Protein AF-0000000087119574 (afdb_homodimer)

Radius of gyration: 36.26 Å; Cα contacts (8 Å, |Δi|>4): 1165; chains: 2; bounding box: 107×140×138 Å

Secondary structure (DSSP, 8-state):
-----------------------------------------------HHHHHHHHHHHHHHHHHHHHHHHHHHHHHHHHHHHHHHHHS-HHHHHHHHHHHHHHHHHHHHHHHHHHHHHHHHHHT----TT----EE-S-HHHHHHHHHHHHHHHHHHHHHHHHHHTTTS-TTS-EEEEEEEE-TTS-EEEEEEEEEEETT---HHHHHHHHHHHHHTHHHHHHHHH--EEEEEEEEE-STTEEEEEEEEE-TTS-EEEEEEEEEEEEEEEETTTSTTEEEEEEEEEE-SEESSS---TTT-EEEEEEEEEEEEEEEEEEE-TTS-EEEEEEEEEEEEEEEEEE-TT----HHHHHHHHHHTTHHHHHHHHHHHHHHH-/-----------------------------------------------HHHHHHHHHHHHHHHHHHHHHHHHHHHHHHHHHHHHHHHHS-HHHHHHHHHHHHHHHHHHHHHHHHHHHHHHHHHHT----TT----EE-S-HHHHHHHHHHHHHHHHHHHHHHHHHHTTTS-TTS-EEEEEEEE-TTS-EEEEEEEEEEETT---HHHHHHHHHHHHHTHHHHHHHHH--EEEEEEEEE-STTEEEEEEEEE-TTS-EEEEEEEEEEEEEEEETTTSTTEEEEEEEEEE-SEESSS---TTT-EEEEEEEEEEEEEEEEEEE-TTS-EEEEEEEEEEEEEEEEEE-TT----HHHHHHHHHHTTHHHHHHHHHHHHHHH-

Solvent-accessible surface area (backbone atoms only — not comparable to full-atom values): 41378 Å² total; per-residue (Å²): 138,88,90,86,86,94,83,94,83,92,97,89,88,96,77,98,76,93,94,82,95,83,93,80,89,80,85,93,87,85,79,76,81,70,80,72,67,77,72,68,74,70,75,70,72,71,54,70,65,58,53,53,51,50,50,48,51,48,50,49,47,47,47,48,47,49,49,47,45,46,48,45,48,48,44,47,46,47,48,48,45,53,51,36,56,70,71,38,55,76,62,50,38,49,48,44,47,46,47,50,48,46,50,49,44,51,51,46,45,48,50,35,34,51,49,12,45,50,50,31,50,56,44,66,55,84,73,59,85,48,65,63,91,35,73,32,59,71,48,66,69,60,32,32,49,50,54,55,67,42,43,65,59,42,52,52,39,38,50,52,48,51,54,35,45,41,65,55,46,62,70,76,44,50,34,35,38,40,34,36,30,50,33,92,89,63,27,36,31,22,41,38,38,36,32,43,47,37,84,89,35,74,52,40,63,55,53,46,50,30,46,52,50,42,69,75,40,41,39,58,53,50,23,70,73,72,64,32,53,38,44,71,81,44,78,46,69,55,51,92,44,31,36,36,42,29,37,40,34,43,40,90,88,70,50,35,37,33,31,47,34,39,37,42,47,49,75,35,75,65,24,69,85,83,20,78,57,29,33,29,35,41,38,36,35,28,34,57,73,40,38,68,69,66,60,85,53,57,80,73,34,30,40,46,40,44,38,35,36,35,38,33,25,62,41,83,38,79,39,69,43,98,84,67,44,78,38,83,40,60,29,22,23,41,35,39,41,37,41,36,38,40,40,41,90,71,48,85,63,56,71,69,56,45,49,52,51,50,72,46,52,58,49,68,58,53,51,50,56,52,49,33,49,54,56,59,76,98,136,86,85,92,77,88,90,82,92,78,90,92,80,90,77,90,87,78,90,69,88,73,86,80,87,78,82,78,72,81,74,76,84,71,79,73,67,78,72,70,75,72,75,69,72,71,55,71,65,59,53,53,51,50,50,48,50,48,50,49,48,47,48,47,48,50,48,46,46,46,49,45,48,48,44,46,47,46,47,46,45,51,51,40,54,69,71,36,54,74,64,51,39,51,47,44,49,48,46,52,49,47,50,50,44,50,51,47,46,48,51,34,34,50,49,12,47,51,49,32,50,58,45,64,56,84,72,58,84,46,64,62,90,35,75,33,60,71,49,67,69,58,33,33,49,50,55,56,68,43,44,65,59,42,52,52,40,39,50,53,48,51,52,35,45,40,65,54,46,61,70,77,44,49,35,37,38,40,35,36,29,50,34,92,88,64,28,35,30,22,41,38,39,37,32,44,49,38,82,90,34,71,52,40,64,54,52,45,50,30,46,50,51,44,70,76,41,40,39,58,52,48,22,71,72,71,64,31,52,37,44,72,81,45,76,48,70,56,52,90,44,32,36,36,42,29,36,39,33,43,38,90,86,68,49,34,37,34,31,48,34,38,38,42,47,49,76,34,76,64,24,69,85,83,18,77,57,29,35,29,34,41,38,35,36,31,33,57,72,41,37,66,69,66,61,84,52,54,79,71,34,30,41,45,38,44,37,36,35,35,38,33,25,63,40,82,38,79,39,69,42,98,83,68,44,78,38,83,39,60,28,21,24,41,37,37,41,36,42,36,38,40,39,42,91,70,48,85,64,56,70,67,56,46,50,52,51,51,72,46,53,59,49,69,59,52,50,49,54,52,48,33,48,54,55,59,75,97

Foldseek 3Di:
DDDDDDDDDDDDDDDDDDDDDDDDDDDDDDDPPDPPPPPPPPPPPPPPVVVVVVVVVVVVVVVVVVVVVVVVVVVVCVVCLVVCVVPPPPVVNVVVCVVVVVVVVVVVVVVVVVVVVVLVVVQADPDDQLADAAAAEQDPLVRLVRQVVCQVSSQVRLLVSLCVVCVPPDLQDWDKDKDWYAYPLGWTKMKIKIKDWDPPDFDLVLLVVLLVVCVVCVQVLCCVPVVWRKDWPDWDDSDDQKIWTWMWTQDPVGAIEIFTKIKGWDWDQADVPRQVGGIKIKIWMWGHPADHNDGDDLAHHKYKTKTKMKMKYKDWDWDQDPVRDTDIDIIIMIIMIMMIITGNNPPDDDPVRSVVCNVCNCVSVVSSVVSSSVSSVD/DDDDDDDDDDDDDDDDDDPPPDDDDDDPPDDDPPPPPPPPPPPPPPPPVVVVVVVVVVVVVVVVVVVVVVVVVVVCCVVCLVVCVVPPPPVVNVVVVVVVVVVVVVVVVVVVVVVVVVLVVVQADPDDQLADAAAADQDPLVRLVRQVVCQVSSQVRLLVSLCVVCVPPDLQDWDKDKDWYAYPLRWTKMKIKIKDWDPPDFDLVLLVVLLVVCVVCVQVLCCVPVVWRKDWPDWDDSDDQKIWTWMWTQDPVGAIEIFTKIKGWDWDQADVPRQVGGIKIKIWMWGHPADHNDGDDLAHHKYKTKTKMKMKYKDWDWDQDPVRDTDIDIIIMIIMIMMIITGNNPDDDDPVRSVVCNVCNCVSVVSSVVSSSVSSVD

Sequence (756 aa):
MSDSDLPVASPSQVEAHDVVMVDCETPKTHSESADKAPTQARRVKKTTYRVRKEEKELLLQELDVLQAQLKQLKRQAAGSAAKSQQERPSVQRELSKEFLAGASKLQQLSLVNIQSALSSYVSVQQHVPFEMWIYLGTDVEERRQTLAGLKERKLRAAQLYVVERTRFLDPASPFAEHSRFVAQNGDFCALRFDITPYEGISSVKKVCDALYHYFSHMEIWVTDILGDVTIREDDDSAGKGISQNRLVSSLMNGVELEMNNVMYTEFREHDDEFGDGGAYGLFTTDFVDKDELVPYNPHERLRYDVTAVLTVKAQRCKRLNTAGVLVEEQVVVLTRSCLIKLRHEDIALPIETAHELRESVGKWGDVMLQTVRQIVYRMSDSDLPVASPSQVEAHDVVMVDCETPKTHSESADKAPTQARRVKKTTYRVRKEEKELLLQELDVLQAQLKQLKRQAAGSAAKSQQERPSVQRELSKEFLAGASKLQQLSLVNIQSALSSYVSVQQHVPFEMWIYLGTDVEERRQTLAGLKERKLRAAQLYVVERTRFLDPASPFAEHSRFVAQNGDFCALRFDITPYEGISSVKKVCDALYHYFSHMEIWVTDILGDVTIREDDDSAGKGISQNRLVSSLMNGVELEMNNVMYTEFREHDDEFGDGGAYGLFTTDFVDKDELVPYNPHERLRYDVTAVLTVKAQRCKRLNTAGVLVEEQVVVLTRSCLIKLRHEDIALPIETAHELRESVGKWGDVMLQTVRQIVYR

Nearest PDB structures (foldseek):
  2z9z-assembly1_A  TM=6.325E-01  e=2.009E-07  Homo sapiens
  2z9y-assembly1_A  TM=5.950E-01  e=7.369E-07  Homo sapiens
  5jjd-assembly1_B  TM=6.254E-01  e=3.794E-06  Homo sapiens
  2e3q-assembly1_A  TM=5.887E-01  e=6.220E-07  Homo sapiens
  5zyg-assembly1_A  TM=5.822E-01  e=2.156E-06  Homo sapiens

Structure (mmCIF, N/CA/C/O backbone):
data_AF-0000000087119574-model_v1
#
loop_
_entity.id
_entity.type
_entity.pdbx_description
1 polymer 'Uncharacterized protein'
#
loop_
_atom_site.group_PDB
_atom_site.id
_atom_site.type_symbol
_atom_site.label_atom_id
_atom_site.label_alt_id
_atom_site.label_comp_id
_atom_site.label_asym_id
_atom_site.label_entity_id
_atom_site.label_seq_id
_atom_site.pdbx_PDB_ins_code
_atom_site.Cartn_x
_atom_site.Cartn_y
_atom_site.Cartn_z
_atom_site.occupancy
_atom_site.B_iso_or_equiv
_atom_site.auth_seq_id
_atom_site.auth_comp_id
_atom_site.auth_asym_id
_atom_site.auth_atom_id
_atom_site.pdbx_PDB_model_num
ATOM 1 N N . MET A 1 1 ? 61.594 -65.438 -11.625 1 18.05 1 MET A N 1
ATOM 2 C CA . MET A 1 1 ? 61.844 -66.188 -12.828 1 18.05 1 MET A CA 1
ATOM 3 C C . MET A 1 1 ? 61.156 -65.625 -14.039 1 18.05 1 MET A C 1
ATOM 5 O O . MET A 1 1 ? 61.719 -64.75 -14.75 1 18.05 1 MET A O 1
ATOM 9 N N . SER A 1 2 ? 60.156 -66.25 -14.773 1 17.58 2 SER A N 1
ATOM 10 C CA . SER A 1 2 ? 60.312 -66.75 -16.141 1 17.58 2 SER A CA 1
ATOM 11 C C . SER A 1 2 ? 59.812 -65.75 -17.156 1 17.58 2 SER A C 1
ATOM 13 O O . SER A 1 2 ? 59.062 -64.812 -16.828 1 17.58 2 SER A O 1
ATOM 15 N N . ASP A 1 3 ? 58.875 -66.125 -18.109 1 17.45 3 ASP A N 1
ATOM 16 C CA . ASP A 1 3 ? 58.844 -66.375 -19.547 1 17.45 3 ASP A CA 1
ATOM 17 C C . ASP A 1 3 ? 58.281 -65.188 -20.328 1 17.45 3 ASP A C 1
ATOM 19 O O . ASP A 1 3 ? 57.594 -64.375 -19.766 1 17.45 3 ASP A O 1
ATOM 23 N N . SER A 1 4 ? 57.906 -65.25 -21.688 1 17.31 4 SER A N 1
ATOM 24 C CA . SER A 1 4 ? 58.188 -64.938 -23.094 1 17.31 4 SER A CA 1
ATOM 25 C C . SER A 1 4 ? 57.156 -64 -23.672 1 17.31 4 SER A C 1
ATOM 27 O O . SER A 1 4 ? 57.531 -63 -24.312 1 17.31 4 SER A O 1
ATOM 29 N N . ASP A 1 5 ? 55.875 -64.25 -24.141 1 17.16 5 ASP A N 1
ATOM 30 C CA . ASP A 1 5 ? 55.562 -64.625 -25.516 1 17.16 5 ASP A CA 1
ATOM 31 C C . ASP A 1 5 ? 54.969 -63.406 -26.266 1 17.16 5 ASP A C 1
ATOM 33 O O . ASP A 1 5 ? 54.438 -62.5 -25.656 1 17.16 5 ASP A O 1
ATOM 37 N N . LEU A 1 6 ? 53.938 -63.531 -27.312 1 18.41 6 LEU A N 1
ATOM 38 C CA . LEU A 1 6 ? 54.031 -63.438 -28.766 1 18.41 6 LEU A CA 1
ATOM 39 C C . LEU A 1 6 ? 53.438 -62.094 -29.234 1 18.41 6 LEU A C 1
ATOM 41 O O . LEU A 1 6 ? 52.719 -61.438 -28.5 1 18.41 6 LEU A O 1
ATOM 45 N N . PRO A 1 7 ? 52.906 -61.906 -30.766 1 18.73 7 PRO A N 1
ATOM 46 C CA . PRO A 1 7 ? 53.125 -61.312 -32.094 1 18.73 7 PRO A CA 1
ATOM 47 C C . PRO A 1 7 ? 52 -60.375 -32.5 1 18.73 7 PRO A C 1
ATOM 49 O O . PRO A 1 7 ? 52.219 -59.5 -33.344 1 18.73 7 PRO A O 1
ATOM 52 N N . VAL A 1 8 ? 50.75 -60.156 -32.188 1 16.33 8 VAL A N 1
ATOM 53 C CA . VAL A 1 8 ? 49.781 -60.438 -33.25 1 16.33 8 VAL A CA 1
ATOM 54 C C . VAL A 1 8 ? 49.656 -59.219 -34.156 1 16.33 8 VAL A C 1
ATOM 56 O O . VAL A 1 8 ? 49.469 -58.094 -33.688 1 16.33 8 VAL A O 1
ATOM 59 N N . ALA A 1 9 ? 49.594 -59.25 -35.625 1 16.06 9 ALA A N 1
ATOM 60 C CA . ALA A 1 9 ? 49.844 -58.719 -36.969 1 16.06 9 ALA A CA 1
ATOM 61 C C . ALA A 1 9 ? 48.75 -57.719 -37.375 1 16.06 9 ALA A C 1
ATOM 63 O O . ALA A 1 9 ? 49.031 -56.594 -37.781 1 16.06 9 ALA A O 1
ATOM 64 N N . SER A 1 10 ? 47.344 -58.031 -37.844 1 15.41 10 SER A N 1
ATOM 65 C CA . SER A 1 10 ? 47.062 -58.156 -39.281 1 15.41 10 SER A CA 1
ATOM 66 C C . SER A 1 10 ? 46.531 -56.844 -39.844 1 15.41 10 SER A C 1
ATOM 68 O O . SER A 1 10 ? 46.031 -56 -39.094 1 15.41 10 SER A O 1
ATOM 70 N N . PRO A 1 11 ? 45.406 -56.812 -41.062 1 17.06 11 PRO A N 1
ATOM 71 C CA . PRO A 1 11 ? 45.375 -56.594 -42.5 1 17.06 11 PRO A CA 1
ATOM 72 C C . PRO A 1 11 ? 44.688 -55.281 -42.906 1 17.06 11 PRO A C 1
ATOM 74 O O . PRO A 1 11 ? 44.094 -54.625 -42.031 1 17.06 11 PRO A O 1
ATOM 77 N N . SER A 1 12 ? 43.969 -55.094 -44.344 1 16.97 12 SER A N 1
ATOM 78 C CA . SER A 1 12 ? 43.969 -54.594 -45.719 1 16.97 12 SER A CA 1
ATOM 79 C C . SER A 1 12 ? 42.844 -53.625 -45.969 1 16.97 12 SER A C 1
ATOM 81 O O . SER A 1 12 ? 43.031 -52.531 -46.469 1 16.97 12 SER A O 1
ATOM 83 N N . GLN A 1 13 ? 41.438 -53.938 -46.562 1 15.86 13 GLN A N 1
ATOM 84 C CA . GLN A 1 13 ? 41 -53.969 -47.969 1 15.86 13 GLN A CA 1
ATOM 85 C C . GLN A 1 13 ? 40.156 -52.781 -48.312 1 15.86 13 GLN A C 1
ATOM 87 O O . GLN A 1 13 ? 40.406 -52.094 -49.312 1 15.86 13 GLN A O 1
ATOM 92 N N . VAL A 1 14 ? 38.656 -52.688 -48.562 1 17.45 14 VAL A N 1
ATOM 93 C CA . VAL A 1 14 ? 37.938 -52.812 -49.812 1 17.45 14 VAL A CA 1
ATOM 94 C C . VAL A 1 14 ? 37.438 -51.438 -50.281 1 17.45 14 VAL A C 1
ATOM 96 O O . VAL A 1 14 ? 37.344 -50.5 -49.469 1 17.45 14 VAL A O 1
ATOM 99 N N . GLU A 1 15 ? 36.281 -51.25 -51.5 1 16.38 15 GLU A N 1
ATOM 100 C CA . GLU A 1 15 ? 35.938 -51.031 -52.906 1 16.38 15 GLU A CA 1
ATOM 101 C C . GLU A 1 15 ? 34.875 -49.969 -53.031 1 16.38 15 GLU A C 1
ATOM 103 O O . GLU A 1 15 ? 34.625 -49.469 -54.156 1 16.38 15 GLU A O 1
ATOM 108 N N . ALA A 1 16 ? 34.094 -49.031 -52.406 1 18.28 16 ALA A N 1
ATOM 109 C CA . ALA A 1 16 ? 32.75 -49.031 -52.906 1 18.28 16 ALA A CA 1
ATOM 110 C C . ALA A 1 16 ? 32.594 -48.062 -54.062 1 18.28 16 ALA A C 1
ATOM 112 O O . ALA A 1 16 ? 32.969 -46.906 -53.969 1 18.28 16 ALA A O 1
ATOM 113 N N . HIS A 1 17 ? 32.125 -48.312 -55.469 1 16.27 17 HIS A N 1
ATOM 114 C CA . HIS A 1 17 ? 32 -48 -56.875 1 16.27 17 HIS A CA 1
ATOM 115 C C . HIS A 1 17 ? 30.906 -47 -57.156 1 16.27 17 HIS A C 1
ATOM 117 O O . HIS A 1 17 ? 31.047 -46.094 -58 1 16.27 17 HIS A O 1
ATOM 123 N N . ASP A 1 18 ? 29.547 -46.938 -56.875 1 16.66 18 ASP A N 1
ATOM 124 C CA . ASP A 1 18 ? 28.625 -47.125 -58 1 16.66 18 ASP A CA 1
ATOM 125 C C . ASP A 1 18 ? 28.438 -45.812 -58.781 1 16.66 18 ASP A C 1
ATOM 127 O O . ASP A 1 18 ? 28.672 -44.719 -58.25 1 16.66 18 ASP A O 1
ATOM 131 N N . VAL A 1 19 ? 27.125 -45.656 -59.625 1 17.56 19 VAL A N 1
ATOM 132 C CA . VAL A 1 19 ? 26.625 -45.625 -61 1 17.56 19 VAL A CA 1
ATOM 133 C C . VAL A 1 19 ? 26.172 -44.219 -61.375 1 17.56 19 VAL A C 1
ATOM 135 O O . VAL A 1 19 ? 25.906 -43.406 -60.5 1 17.56 19 VAL A O 1
ATOM 138 N N . VAL A 1 20 ? 25.25 -43.938 -62.594 1 18 20 VAL A N 1
ATOM 139 C CA . VAL A 1 20 ? 25.297 -43.531 -64 1 18 20 VAL A CA 1
ATOM 140 C C . VAL A 1 20 ? 24.312 -42.375 -64.188 1 18 20 VAL A C 1
ATOM 142 O O . VAL A 1 20 ? 24.562 -41.469 -65 1 18 20 VAL A O 1
ATOM 145 N N . MET A 1 21 ? 23.016 -42.031 -63.688 1 18 21 MET A N 1
ATOM 146 C CA . MET A 1 21 ? 22 -42 -64.75 1 18 21 MET A CA 1
ATOM 147 C C . MET A 1 21 ? 22 -40.656 -65.438 1 18 21 MET A C 1
ATOM 149 O O . MET A 1 21 ? 22.312 -39.625 -64.812 1 18 21 MET A O 1
ATOM 153 N N . VAL A 1 22 ? 21.203 -40.406 -66.812 1 18.67 22 VAL A N 1
ATOM 154 C CA . VAL A 1 22 ? 21.281 -40.031 -68.188 1 18.67 22 VAL A CA 1
ATOM 155 C C . VAL A 1 22 ? 20.484 -38.75 -68.438 1 18.67 22 VAL A C 1
ATOM 157 O O . VAL A 1 22 ? 20.953 -37.844 -69.125 1 18.67 22 VAL A O 1
ATOM 160 N N . ASP A 1 23 ? 19.141 -38.469 -68.125 1 18.88 23 ASP A N 1
ATOM 161 C CA . ASP A 1 23 ? 18.25 -38.344 -69.25 1 18.88 23 ASP A CA 1
ATOM 162 C C . ASP A 1 23 ? 18.266 -36.938 -69.875 1 18.88 23 ASP A C 1
ATOM 164 O O . ASP A 1 23 ? 18.484 -35.969 -69.125 1 18.88 23 ASP A O 1
ATOM 168 N N . CYS A 1 24 ? 17.672 -36.688 -71.188 1 18.45 24 CYS A N 1
ATOM 169 C CA . CYS A 1 24 ? 17.875 -36.094 -72.5 1 18.45 24 CYS A CA 1
ATOM 170 C C . CYS A 1 24 ? 17.031 -34.812 -72.625 1 18.45 24 CYS A C 1
ATOM 172 O O . CYS A 1 24 ? 17.438 -33.906 -73.375 1 18.45 24 CYS A O 1
ATOM 174 N N . GLU A 1 25 ? 15.727 -34.75 -72.375 1 19.86 25 GLU A N 1
ATOM 175 C CA . GLU A 1 25 ? 14.906 -34.438 -73.562 1 19.86 25 GLU A CA 1
ATOM 176 C C . GLU A 1 25 ? 14.867 -32.938 -73.812 1 19.86 25 GLU A C 1
ATOM 178 O O . GLU A 1 25 ? 15.008 -32.125 -72.875 1 19.86 25 GLU A O 1
ATOM 183 N N . THR A 1 26 ? 14.391 -32.469 -75.125 1 20.25 26 THR A N 1
ATOM 184 C CA . THR A 1 26 ? 14.727 -31.484 -76.125 1 20.25 26 THR A CA 1
ATOM 185 C C . THR A 1 26 ? 13.797 -30.281 -76.062 1 20.25 26 THR A C 1
ATOM 187 O O . THR A 1 26 ? 14.148 -29.188 -76.5 1 20.25 26 THR A O 1
ATOM 190 N N . PRO A 1 27 ? 12.594 -30.312 -75.5 1 18.91 27 PRO A N 1
ATOM 191 C CA . PRO A 1 27 ? 11.578 -29.875 -76.5 1 18.91 27 PRO A CA 1
ATOM 192 C C . PRO A 1 27 ? 11.633 -28.375 -76.75 1 18.91 27 PRO A C 1
ATOM 194 O O . PRO A 1 27 ? 12.195 -27.625 -76 1 18.91 27 PRO A O 1
ATOM 197 N N . LYS A 1 28 ? 10.453 -27.859 -77.625 1 20.64 28 LYS A N 1
ATOM 198 C CA . LYS A 1 28 ? 10.148 -26.984 -78.75 1 20.64 28 LYS A CA 1
ATOM 199 C C . LYS A 1 28 ? 9.969 -25.547 -78.312 1 20.64 28 LYS A C 1
ATOM 201 O O . LYS A 1 28 ? 9.758 -25.281 -77.125 1 20.64 28 LYS A O 1
ATOM 206 N N . THR A 1 29 ? 9.047 -24.672 -79.062 1 21.47 29 THR A N 1
ATOM 207 C CA . THR A 1 29 ? 9.227 -23.562 -80 1 21.47 29 THR A CA 1
ATOM 208 C C . THR A 1 29 ? 8.703 -22.266 -79.375 1 21.47 29 THR A C 1
ATOM 210 O O . THR A 1 29 ? 9.359 -21.219 -79.5 1 21.47 29 THR A O 1
ATOM 213 N N . HIS A 1 30 ? 7.305 -22.047 -79.25 1 25.33 30 HIS A N 1
ATOM 214 C CA . HIS A 1 30 ? 6.43 -21.078 -79.938 1 25.33 30 HIS A CA 1
ATOM 215 C C . HIS A 1 30 ? 6.414 -19.766 -79.125 1 25.33 30 HIS A C 1
ATOM 217 O O . HIS A 1 30 ? 6.559 -19.75 -77.938 1 25.33 30 HIS A O 1
ATOM 223 N N . SER A 1 31 ? 6.32 -18.516 -79.938 1 25.06 31 SER A N 1
ATOM 224 C CA . SER A 1 31 ? 6.777 -17.141 -79.75 1 25.06 31 SER A CA 1
ATOM 225 C C . SER A 1 31 ? 5.777 -16.328 -78.938 1 25.06 31 SER A C 1
ATOM 227 O O . SER A 1 31 ? 5.945 -15.117 -78.75 1 25.06 31 SER A O 1
ATOM 229 N N . GLU A 1 32 ? 4.684 -16.938 -78.562 1 25.48 32 GLU A N 1
ATOM 230 C CA . GLU A 1 32 ? 3.498 -16.094 -78.438 1 25.48 32 GLU A CA 1
ATOM 231 C C . GLU A 1 32 ? 3.756 -14.922 -77.5 1 25.48 32 GLU A C 1
ATOM 233 O O . GLU A 1 32 ? 4.312 -15.102 -76.375 1 25.48 32 GLU A O 1
ATOM 238 N N . SER A 1 33 ? 3.707 -13.672 -78.125 1 27.67 33 SER A N 1
ATOM 239 C CA . SER A 1 33 ? 4.031 -12.344 -77.625 1 27.67 33 SER A CA 1
ATOM 240 C C . SER A 1 33 ? 3.143 -11.977 -76.438 1 27.67 33 SER A C 1
ATOM 242 O O . SER A 1 33 ? 1.954 -11.695 -76.562 1 27.67 33 SER A O 1
ATOM 244 N N . ALA A 1 34 ? 3.178 -12.562 -75.312 1 25.47 34 ALA A N 1
ATOM 245 C CA . ALA A 1 34 ? 2.225 -12.617 -74.25 1 25.47 34 ALA A CA 1
ATOM 246 C C . ALA A 1 34 ? 2.068 -11.25 -73.562 1 25.47 34 ALA A C 1
ATOM 248 O O . ALA A 1 34 ? 3.059 -10.547 -73.312 1 25.47 34 ALA A O 1
ATOM 249 N N . ASP A 1 35 ? 0.964 -10.609 -73.875 1 28.3 35 ASP A N 1
ATOM 250 C CA . ASP A 1 35 ? 0.325 -9.406 -73.375 1 28.3 35 ASP A CA 1
ATOM 251 C C . ASP A 1 35 ? 0.503 -9.305 -71.812 1 28.3 35 ASP A C 1
ATOM 253 O O . ASP A 1 35 ? -0.044 -10.109 -71.062 1 28.3 35 ASP A O 1
ATOM 257 N N . LYS A 1 36 ? 1.624 -8.82 -71.375 1 29.34 36 LYS A N 1
ATOM 258 C CA . LYS A 1 36 ? 2.082 -8.898 -70 1 29.34 36 LYS A CA 1
ATOM 259 C C . LYS A 1 36 ? 1.213 -8.039 -69.062 1 29.34 36 LYS A C 1
ATOM 261 O O . LYS A 1 36 ? 1.204 -6.816 -69.188 1 29.34 36 LYS A O 1
ATOM 266 N N . ALA A 1 37 ? -0.039 -8.578 -68.875 1 31.58 37 ALA A N 1
ATOM 267 C CA . ALA A 1 37 ? -0.87 -7.871 -67.938 1 31.58 37 ALA A CA 1
ATOM 268 C C . ALA A 1 37 ? -0.046 -7.418 -66.688 1 31.58 37 ALA A C 1
ATOM 270 O O . ALA A 1 37 ? 0.83 -8.148 -66.25 1 31.58 37 ALA A O 1
ATOM 271 N N . PRO A 1 38 ? 0.017 -6.066 -66.562 1 31.7 38 PRO A N 1
ATOM 272 C CA . PRO A 1 38 ? 0.892 -5.508 -65.5 1 31.7 38 PRO A CA 1
ATOM 273 C C . PRO A 1 38 ? 0.75 -6.215 -64.188 1 31.7 38 PRO A C 1
ATOM 275 O O . PRO A 1 38 ? -0.356 -6.609 -63.781 1 31.7 38 PRO A O 1
ATOM 278 N N . THR A 1 39 ? 1.645 -7.105 -63.938 1 28.97 39 THR A N 1
ATOM 279 C CA . THR A 1 39 ? 1.708 -7.84 -62.688 1 28.97 39 THR A CA 1
ATOM 280 C C . THR A 1 39 ? 1.581 -6.891 -61.469 1 28.97 39 THR A C 1
ATOM 282 O O . THR A 1 39 ? 2.348 -5.934 -61.375 1 28.97 39 THR A O 1
ATOM 285 N N . GLN A 1 40 ? 0.321 -6.656 -61.188 1 29.81 40 GLN A N 1
ATOM 286 C CA . GLN A 1 40 ? 0.028 -5.918 -59.969 1 29.81 40 GLN A CA 1
ATOM 287 C C . GLN A 1 40 ? 1.015 -6.273 -58.875 1 29.81 40 GLN A C 1
ATOM 289 O O . GLN A 1 40 ? 1.239 -7.453 -58.594 1 29.81 40 GLN A O 1
ATOM 294 N N . ALA A 1 41 ? 1.935 -5.336 -58.844 1 33.91 41 ALA A N 1
ATOM 295 C CA . ALA A 1 41 ? 2.938 -5.441 -57.781 1 33.91 41 ALA A CA 1
ATOM 296 C C . ALA A 1 41 ? 2.324 -5.98 -56.5 1 33.91 41 ALA A C 1
ATOM 298 O O . ALA A 1 41 ? 1.311 -5.465 -56.031 1 33.91 41 ALA A O 1
ATOM 299 N N . ARG A 1 42 ? 2.389 -7.258 -56.344 1 30.64 42 ARG A N 1
ATOM 300 C CA . ARG A 1 42 ? 1.985 -7.855 -55.062 1 30.64 42 ARG A CA 1
ATOM 301 C C . ARG A 1 42 ? 2.461 -7.016 -53.875 1 30.64 42 ARG A C 1
ATOM 303 O O . ARG A 1 42 ? 3.662 -6.797 -53.719 1 30.64 42 ARG A O 1
ATOM 310 N N . ARG A 1 43 ? 1.663 -6.086 -53.469 1 35.88 43 ARG A N 1
ATOM 311 C CA . ARG A 1 43 ? 1.895 -5.355 -52.219 1 35.88 43 ARG A CA 1
ATOM 312 C C . ARG A 1 43 ? 2.451 -6.273 -51.125 1 35.88 43 ARG A C 1
ATOM 314 O O . ARG A 1 43 ? 1.794 -7.23 -50.719 1 35.88 43 ARG A O 1
ATOM 321 N N . VAL A 1 44 ? 3.686 -6.477 -51.219 1 34.91 44 VAL A N 1
ATOM 322 C CA . VAL A 1 44 ? 4.391 -7.23 -50.188 1 34.91 44 VAL A CA 1
ATOM 323 C C . VAL A 1 44 ? 3.98 -6.727 -48.812 1 34.91 44 VAL A C 1
ATOM 325 O O . VAL A 1 44 ? 4.07 -5.527 -48.531 1 34.91 44 VAL A O 1
ATOM 328 N N . LYS A 1 45 ? 2.938 -7.332 -48.25 1 38.69 45 LYS A N 1
ATOM 329 C CA . LYS A 1 45 ? 2.551 -7.105 -46.875 1 38.69 45 LYS A CA 1
ATOM 330 C C . LYS A 1 45 ? 3.777 -6.961 -45.969 1 38.69 45 LYS A C 1
ATOM 332 O O . LYS A 1 45 ? 4.625 -7.855 -45.906 1 38.69 45 LYS A O 1
ATOM 337 N N . LYS A 1 46 ? 4.141 -5.777 -45.875 1 42.88 46 LYS A N 1
ATOM 338 C CA . LYS A 1 46 ? 5.238 -5.504 -44.969 1 42.88 46 LYS A CA 1
ATOM 339 C C . LYS A 1 46 ? 5.102 -6.332 -43.688 1 42.88 46 LYS A C 1
ATOM 341 O O . LYS A 1 46 ? 3.99 -6.574 -43.219 1 42.88 46 LYS A O 1
ATOM 346 N N . THR A 1 47 ? 6.074 -7.164 -43.438 1 41.34 47 THR A N 1
ATOM 347 C CA . THR A 1 47 ? 6.047 -8.062 -42.281 1 41.34 47 THR A CA 1
ATOM 348 C C . THR A 1 47 ? 5.668 -7.312 -41.031 1 41.34 47 THR A C 1
ATOM 350 O O . THR A 1 47 ? 6.039 -6.148 -40.844 1 41.34 47 THR A O 1
ATOM 353 N N . THR A 1 48 ? 4.707 -7.77 -40.281 1 47.62 48 THR A N 1
ATOM 354 C CA . THR A 1 48 ? 4.133 -7.227 -39.062 1 47.62 48 THR A CA 1
ATOM 355 C C . THR A 1 48 ? 5.234 -6.734 -38.125 1 47.62 48 THR A C 1
ATOM 357 O O . THR A 1 48 ? 5.051 -5.75 -37.406 1 47.62 48 THR A O 1
ATOM 360 N N . TYR A 1 49 ? 6.426 -7.305 -38.312 1 51.19 49 TYR A N 1
ATOM 361 C CA . TYR A 1 49 ? 7.555 -6.883 -37.5 1 51.19 49 TYR A CA 1
ATOM 362 C C . TYR A 1 49 ? 8.039 -5.496 -37.906 1 51.19 49 TYR A C 1
ATOM 364 O O . TYR A 1 49 ? 8.375 -4.672 -37.062 1 51.19 49 TYR A O 1
ATOM 372 N N . ARG A 1 50 ? 8.008 -5.195 -39.156 1 53.75 50 ARG A N 1
ATOM 373 C CA . ARG A 1 50 ? 8.508 -3.91 -39.656 1 53.75 50 ARG A CA 1
ATOM 374 C C . ARG A 1 50 ? 7.543 -2.781 -39.281 1 53.75 50 ARG A C 1
ATOM 376 O O . ARG A 1 50 ? 7.969 -1.69 -38.906 1 53.75 50 ARG A O 1
ATOM 383 N N . VAL A 1 51 ? 6.348 -3.129 -39.25 1 52.34 51 VAL A N 1
ATOM 384 C CA . VAL A 1 51 ? 5.34 -2.135 -38.906 1 52.34 51 VAL A CA 1
ATOM 385 C C . VAL A 1 51 ? 5.41 -1.83 -37.406 1 52.34 51 VAL A C 1
ATOM 387 O O . VAL A 1 51 ? 5.359 -0.667 -37 1 52.34 51 VAL A O 1
ATOM 390 N N . ARG A 1 52 ? 5.664 -2.799 -36.625 1 47.59 52 ARG A N 1
ATOM 391 C CA . ARG A 1 52 ? 5.789 -2.594 -35.188 1 47.59 52 ARG A CA 1
ATOM 392 C C . ARG A 1 52 ? 7.051 -1.8 -34.844 1 47.59 52 ARG A C 1
ATOM 394 O O . ARG A 1 52 ? 7.027 -0.924 -34 1 47.59 52 ARG A O 1
ATOM 401 N N . LYS A 1 53 ? 8.047 -2.018 -35.594 1 51.41 53 LYS A N 1
ATOM 402 C CA . LYS A 1 53 ? 9.273 -1.252 -35.406 1 51.41 53 LYS A CA 1
ATOM 403 C C . LYS A 1 53 ? 9.078 0.207 -35.812 1 51.41 53 LYS A C 1
ATOM 405 O O . LYS A 1 53 ? 9.531 1.116 -35.094 1 51.41 53 LYS A O 1
ATOM 410 N N . GLU A 1 54 ? 8.344 0.361 -36.875 1 53.72 54 GLU A N 1
ATOM 411 C CA . GLU A 1 54 ? 8.094 1.725 -37.312 1 53.72 54 GLU A CA 1
ATOM 412 C C . GLU A 1 54 ? 7.164 2.469 -36.375 1 53.72 54 GLU A C 1
ATOM 414 O O . GLU A 1 54 ? 7.391 3.641 -36.062 1 53.72 54 GLU A O 1
ATOM 419 N N . GLU A 1 55 ? 6.27 1.76 -35.875 1 51.12 55 GLU A N 1
ATOM 420 C CA . GLU A 1 55 ? 5.363 2.373 -34.906 1 51.12 55 GLU A CA 1
ATOM 421 C C . GLU A 1 55 ? 6.086 2.701 -33.594 1 51.12 55 GLU A C 1
ATOM 423 O O . GLU A 1 55 ? 5.875 3.768 -33.031 1 51.12 55 GLU A O 1
ATOM 428 N N . LYS A 1 56 ? 6.922 1.88 -33.188 1 47.91 56 LYS A N 1
ATOM 429 C CA . LYS A 1 56 ? 7.758 2.15 -32.031 1 47.91 56 LYS A CA 1
ATOM 430 C C . LYS A 1 56 ? 8.688 3.332 -32.281 1 47.91 56 LYS A C 1
ATOM 432 O O . LYS A 1 56 ? 8.867 4.188 -31.422 1 47.91 56 LYS A O 1
ATOM 437 N N . GLU A 1 57 ? 9.195 3.379 -33.406 1 57.03 57 GLU A N 1
ATOM 438 C CA . GLU A 1 57 ? 10.094 4.477 -33.75 1 57.03 57 GLU A CA 1
ATOM 439 C C . GLU A 1 57 ? 9.344 5.801 -33.812 1 57.03 57 GLU A C 1
ATOM 441 O O . GLU A 1 57 ? 9.836 6.828 -33.344 1 57.03 57 GLU A O 1
ATOM 446 N N . LEU A 1 58 ? 8.148 5.68 -34.219 1 50.47 58 LEU A N 1
ATOM 447 C CA . LEU A 1 58 ? 7.336 6.891 -34.281 1 50.47 58 LEU A CA 1
ATOM 448 C C . LEU A 1 58 ? 6.922 7.332 -32.875 1 50.47 58 LEU A C 1
ATOM 450 O O . LEU A 1 58 ? 6.953 8.523 -32.562 1 50.47 58 LEU A O 1
ATOM 454 N N . LEU A 1 59 ? 6.617 6.371 -32.094 1 49.22 59 LEU A N 1
ATOM 455 C CA . LEU A 1 59 ? 6.23 6.711 -30.734 1 49.22 59 LEU A CA 1
ATOM 456 C C . LEU A 1 59 ? 7.434 7.211 -29.938 1 49.22 59 LEU A C 1
ATOM 458 O O . LEU A 1 59 ? 7.312 8.164 -29.172 1 49.22 59 LEU A O 1
ATOM 462 N N . LEU A 1 60 ? 8.555 6.715 -30.25 1 53.09 60 LEU A N 1
ATOM 463 C CA . LEU A 1 60 ? 9.789 7.215 -29.641 1 53.09 60 LEU A CA 1
ATOM 464 C C . LEU A 1 60 ? 10.109 8.617 -30.156 1 53.09 60 LEU A C 1
ATOM 466 O O . LEU A 1 60 ? 10.539 9.477 -29.391 1 53.09 60 LEU A O 1
ATOM 470 N N . GLN A 1 61 ? 9.852 8.766 -31.344 1 56.06 61 GLN A N 1
ATOM 471 C CA . GLN A 1 61 ? 10.047 10.102 -31.906 1 56.06 61 GLN A CA 1
ATOM 472 C C . GLN A 1 61 ? 9.047 11.094 -31.312 1 56.06 61 GLN A C 1
ATOM 474 O O . GLN A 1 61 ? 9.414 12.227 -30.969 1 56.06 61 GLN A O 1
ATOM 479 N N . GLU A 1 62 ? 7.941 10.562 -31.141 1 50 62 GLU A N 1
ATOM 480 C CA . GLU A 1 62 ? 6.949 11.445 -30.547 1 50 62 GLU A CA 1
ATOM 481 C C . GLU A 1 62 ? 7.273 11.719 -29.078 1 50 62 GLU A C 1
ATOM 483 O O . GLU A 1 62 ? 7.117 12.844 -28.594 1 50 62 GLU A O 1
ATOM 488 N N . LEU A 1 63 ? 7.75 10.758 -28.438 1 49.41 63 LEU A N 1
ATOM 489 C CA . LEU A 1 63 ? 8.18 10.93 -27.047 1 49.41 63 LEU A CA 1
ATOM 490 C C . LEU A 1 63 ? 9.398 11.844 -26.969 1 49.41 63 LEU A C 1
ATOM 492 O O . LEU A 1 63 ? 9.484 12.688 -26.078 1 49.41 63 LEU A O 1
ATOM 496 N N . ASP A 1 64 ? 10.211 11.703 -27.844 1 52.69 64 ASP A N 1
ATOM 497 C CA . ASP A 1 64 ? 11.352 12.609 -27.922 1 52.69 64 ASP A CA 1
ATOM 498 C C . ASP A 1 64 ? 10.906 14.039 -28.203 1 52.69 64 ASP A C 1
ATOM 500 O O . ASP A 1 64 ? 11.43 14.984 -27.625 1 52.69 64 ASP A O 1
ATOM 504 N N . VAL A 1 65 ? 9.953 14.086 -29.094 1 51.47 65 VAL A N 1
ATOM 505 C CA . VAL A 1 65 ? 9.422 15.414 -29.391 1 51.47 65 VAL A CA 1
ATOM 506 C C . VAL A 1 65 ? 8.719 15.977 -28.172 1 51.47 65 VAL A C 1
ATOM 508 O O . VAL A 1 65 ? 8.906 17.141 -27.812 1 51.47 65 VAL A O 1
ATOM 511 N N . LEU A 1 66 ? 8.023 15.117 -27.547 1 48.09 66 LEU A N 1
ATOM 512 C CA . LEU A 1 66 ? 7.32 15.594 -26.359 1 48.09 66 LEU A CA 1
ATOM 513 C C . LEU A 1 66 ? 8.297 15.906 -25.234 1 48.09 66 LEU A C 1
ATOM 515 O O . LEU A 1 66 ? 8.148 16.906 -24.531 1 48.09 66 LEU A O 1
ATOM 519 N N . GLN A 1 67 ? 9.297 15.141 -25.078 1 49.62 67 GLN A N 1
ATOM 520 C CA . GLN A 1 67 ? 10.359 15.414 -24.125 1 49.62 67 GLN A CA 1
ATOM 521 C C . GLN A 1 67 ? 11.141 16.672 -24.516 1 49.62 67 GLN A C 1
ATOM 523 O O . GLN A 1 67 ? 11.484 17.484 -23.656 1 49.62 67 GLN A O 1
ATOM 528 N N . ALA A 1 68 ? 11.414 16.766 -25.703 1 53.81 68 ALA A N 1
ATOM 529 C CA . ALA A 1 68 ? 12.078 17.969 -26.188 1 53.81 68 ALA A CA 1
ATOM 530 C C . ALA A 1 68 ? 11.188 19.188 -26.016 1 53.81 68 ALA A C 1
ATOM 532 O O . ALA A 1 68 ? 11.656 20.266 -25.609 1 53.81 68 ALA A O 1
ATOM 533 N N . GLN A 1 69 ? 9.969 18.906 -26.312 1 48.91 69 GLN A N 1
ATOM 534 C CA . GLN A 1 69 ? 9.031 20 -26.094 1 48.91 69 GLN A CA 1
ATOM 535 C C . GLN A 1 69 ? 8.914 20.328 -24.609 1 48.91 69 GLN A C 1
ATOM 537 O O . GLN A 1 69 ? 8.859 21.516 -24.234 1 48.91 69 GLN A O 1
ATOM 542 N N . LEU A 1 70 ? 8.945 19.359 -23.875 1 46.5 70 LEU A N 1
ATOM 543 C CA . LEU A 1 70 ? 8.898 19.578 -22.422 1 46.5 70 LEU A CA 1
ATOM 544 C C . LEU A 1 70 ? 10.172 20.25 -21.938 1 46.5 70 LEU A C 1
ATOM 546 O O . LEU A 1 70 ? 10.117 21.156 -21.109 1 46.5 70 LEU A O 1
ATOM 550 N N . LYS A 1 71 ? 11.234 19.781 -22.375 1 47.94 71 LYS A N 1
ATOM 551 C CA . LYS A 1 71 ? 12.5 20.453 -22.078 1 47.94 71 LYS A CA 1
ATOM 552 C C . LYS A 1 71 ? 12.5 21.875 -22.594 1 47.94 71 LYS A C 1
ATOM 554 O O . LYS A 1 71 ? 12.969 22.797 -21.906 1 47.94 71 LYS A O 1
ATOM 559 N N . GLN A 1 72 ? 12.047 21.953 -23.844 1 47.69 72 GLN A N 1
ATOM 560 C CA . GLN A 1 72 ? 11.945 23.281 -24.422 1 47.69 72 GLN A CA 1
ATOM 561 C C . GLN A 1 72 ? 10.977 24.156 -23.625 1 47.69 72 GLN A C 1
ATOM 563 O O . GLN A 1 72 ? 11.258 25.328 -23.344 1 47.69 72 GLN A O 1
ATOM 568 N N . LEU A 1 73 ? 9.922 23.547 -23.312 1 45.38 73 LEU A N 1
ATOM 569 C CA . LEU A 1 73 ? 8.953 24.297 -22.531 1 45.38 73 LEU A CA 1
ATOM 570 C C . LEU A 1 73 ? 9.508 24.625 -21.156 1 45.38 73 LEU A C 1
ATOM 572 O O . LEU A 1 73 ? 9.289 25.719 -20.625 1 45.38 73 LEU A O 1
ATOM 576 N N . LYS A 1 74 ? 10.258 23.75 -20.609 1 44.38 74 LYS A N 1
ATOM 577 C CA . LYS A 1 74 ? 10.938 24 -19.344 1 44.38 74 LYS A CA 1
ATOM 578 C C . LYS A 1 74 ? 12.008 25.078 -19.5 1 44.38 74 LYS A C 1
ATOM 580 O O . LYS A 1 74 ? 12.141 25.953 -18.656 1 44.38 74 LYS A O 1
ATOM 585 N N . ARG A 1 75 ? 12.758 24.906 -20.562 1 48.22 75 ARG A N 1
ATOM 586 C CA . ARG A 1 75 ? 13.758 25.922 -20.875 1 48.22 75 ARG A CA 1
ATOM 587 C C . ARG A 1 75 ? 13.102 27.266 -21.172 1 48.22 75 ARG A C 1
ATOM 589 O O . ARG A 1 75 ? 13.57 28.312 -20.719 1 48.22 75 ARG A O 1
ATOM 596 N N . GLN A 1 76 ? 12.156 27.172 -22.031 1 45.66 76 GLN A N 1
ATOM 597 C CA . GLN A 1 76 ? 11.438 28.406 -22.344 1 45.66 76 GLN A CA 1
ATOM 598 C C . GLN A 1 76 ? 10.789 28.984 -21.094 1 45.66 76 GLN A C 1
ATOM 600 O O . GLN A 1 76 ? 10.828 30.203 -20.875 1 45.66 76 GLN A O 1
ATOM 605 N N . ALA A 1 77 ? 10.289 28.156 -20.328 1 43.19 77 ALA A N 1
ATOM 606 C CA . ALA A 1 77 ? 9.695 28.625 -19.078 1 43.19 77 ALA A CA 1
ATOM 607 C C . ALA A 1 77 ? 10.766 29.141 -18.125 1 43.19 77 ALA A C 1
ATOM 609 O O . ALA A 1 77 ? 10.562 30.156 -17.438 1 43.19 77 ALA A O 1
ATOM 610 N N . ALA A 1 78 ? 11.852 28.469 -18.078 1 43.91 78 ALA A N 1
ATOM 611 C CA . ALA A 1 78 ? 12.977 28.953 -17.281 1 43.91 78 ALA A CA 1
ATOM 612 C C . ALA A 1 78 ? 13.547 30.234 -17.891 1 43.91 78 ALA A C 1
ATOM 614 O O . ALA A 1 78 ? 13.906 31.172 -17.172 1 43.91 78 ALA A O 1
ATOM 615 N N . GLY A 1 79 ? 13.742 30.141 -19.141 1 42.53 79 GLY A N 1
ATOM 616 C CA . GLY A 1 79 ? 14.195 31.359 -19.812 1 42.53 79 GLY A CA 1
ATOM 617 C C . GLY A 1 79 ? 13.227 32.5 -19.672 1 42.53 79 GLY A C 1
ATOM 618 O O . GLY A 1 79 ? 13.641 33.656 -19.406 1 42.53 79 GLY A O 1
ATOM 619 N N . SER A 1 80 ? 12.016 32.188 -19.953 1 40.88 80 SER A N 1
ATOM 620 C CA . SER A 1 80 ? 11.023 33.25 -19.766 1 40.88 80 SER A CA 1
ATOM 621 C C . SER A 1 80 ? 10.922 33.656 -18.312 1 40.88 80 SER A C 1
ATOM 623 O O . SER A 1 80 ? 10.727 34.844 -18 1 40.88 80 SER A O 1
ATOM 625 N N . ALA A 1 81 ? 11.031 32.719 -17.422 1 40.53 81 ALA A N 1
ATOM 626 C CA . ALA A 1 81 ? 11.047 33.031 -16 1 40.53 81 ALA A CA 1
ATOM 627 C C . ALA A 1 81 ? 12.281 33.844 -15.633 1 40.53 81 ALA A C 1
ATOM 629 O O . ALA A 1 81 ? 12.195 34.812 -14.859 1 40.53 81 ALA A O 1
ATOM 630 N N . ALA A 1 82 ? 13.43 33.438 -16.031 1 41.03 82 ALA A N 1
ATOM 631 C CA . ALA A 1 82 ? 14.633 34.25 -15.82 1 41.03 82 ALA A CA 1
ATOM 632 C C . ALA A 1 82 ? 14.492 35.625 -16.453 1 41.03 82 ALA A C 1
ATOM 634 O O . ALA A 1 82 ? 14.883 36.625 -15.852 1 41.03 82 ALA A O 1
ATOM 635 N N . LYS A 1 83 ? 14.156 35.688 -17.719 1 42.22 83 LYS A N 1
ATOM 636 C CA . LYS A 1 83 ? 13.969 36.969 -18.391 1 42.22 83 LYS A CA 1
ATOM 637 C C . LYS A 1 83 ? 12.867 37.781 -17.734 1 42.22 83 LYS A C 1
ATOM 639 O O . LYS A 1 83 ? 12.992 39 -17.578 1 42.22 83 LYS A O 1
ATOM 644 N N . SER A 1 84 ? 11.766 37.094 -17.531 1 38.22 84 SER A N 1
ATOM 645 C CA . SER A 1 84 ? 10.703 37.812 -16.844 1 38.22 84 SER A CA 1
ATOM 646 C C . SER A 1 84 ? 11.133 38.219 -15.43 1 38.22 84 SER A C 1
ATOM 648 O O . SER A 1 84 ? 10.703 39.25 -14.914 1 38.22 84 SER A O 1
ATOM 650 N N . GLN A 1 85 ? 11.906 37.438 -14.742 1 39.66 85 GLN A N 1
ATOM 651 C CA . GLN A 1 85 ? 12.453 37.844 -13.461 1 39.66 85 GLN A CA 1
ATOM 652 C C . GLN A 1 85 ? 13.312 39.094 -13.602 1 39.66 85 GLN A C 1
ATOM 654 O O . GLN A 1 85 ? 13.352 39.938 -12.703 1 39.66 85 GLN A O 1
ATOM 659 N N . GLN A 1 86 ? 14.234 39.094 -14.484 1 40.16 86 GLN A N 1
ATOM 660 C CA . GLN A 1 86 ? 15.039 40.312 -14.625 1 40.16 86 GLN A CA 1
ATOM 661 C C . GLN A 1 86 ? 14.164 41.531 -14.93 1 40.16 86 GLN A C 1
ATOM 663 O O . GLN A 1 86 ? 14.422 42.625 -14.445 1 40.16 86 GLN A O 1
ATOM 668 N N . GLU A 1 87 ? 13.484 41.688 -16.125 1 40.31 87 GLU A N 1
ATOM 669 C CA . GLU A 1 87 ? 12.828 42.906 -16.578 1 40.31 87 GLU A CA 1
ATOM 670 C C . GLU A 1 87 ? 11.422 43.062 -15.984 1 40.31 87 GLU A C 1
ATOM 672 O O . GLU A 1 87 ? 10.742 44.062 -16.219 1 40.31 87 GLU A O 1
ATOM 677 N N . ARG A 1 88 ? 10.656 41.969 -15.734 1 43.66 88 ARG A N 1
ATOM 678 C CA . ARG A 1 88 ? 9.273 42.219 -15.352 1 43.66 88 ARG A CA 1
ATOM 679 C C . ARG A 1 88 ? 9.211 42.906 -13.992 1 43.66 88 ARG A C 1
ATOM 681 O O . ARG A 1 88 ? 9.898 42.5 -13.055 1 43.66 88 ARG A O 1
ATOM 688 N N . PRO A 1 89 ? 8.609 43.969 -13.875 1 42.72 89 PRO A N 1
ATOM 689 C CA . PRO A 1 89 ? 8.383 44.656 -12.594 1 42.72 89 PRO A CA 1
ATOM 690 C C . PRO A 1 89 ? 7.906 43.688 -11.5 1 42.72 89 PRO A C 1
ATOM 692 O O . PRO A 1 89 ? 7.387 42.625 -11.805 1 42.72 89 PRO A O 1
ATOM 695 N N . SER A 1 90 ? 8.32 43.844 -10.156 1 47.31 90 SER A N 1
ATOM 696 C CA . SER A 1 90 ? 8.023 43.125 -8.93 1 47.31 90 SER A CA 1
ATOM 697 C C . SER A 1 90 ? 6.637 42.5 -8.977 1 47.31 90 SER A C 1
ATOM 699 O O . SER A 1 90 ? 6.453 41.344 -8.562 1 47.31 90 SER A O 1
ATOM 701 N N . VAL A 1 91 ? 5.719 43.25 -9.508 1 45.56 91 VAL A N 1
ATOM 702 C CA . VAL A 1 91 ? 4.328 42.812 -9.555 1 45.56 91 VAL A CA 1
ATOM 703 C C . VAL A 1 91 ? 4.172 41.688 -10.57 1 45.56 91 VAL A C 1
ATOM 705 O O . VAL A 1 91 ? 3.443 40.719 -10.328 1 45.56 91 VAL A O 1
ATOM 708 N N . GLN A 1 92 ? 4.793 41.844 -11.727 1 43.72 92 GLN A N 1
ATOM 709 C CA . GLN A 1 92 ? 4.668 40.844 -12.766 1 43.72 92 GLN A CA 1
ATOM 710 C C . GLN A 1 92 ? 5.309 39.531 -12.344 1 43.72 92 GLN A C 1
ATOM 712 O O . GLN A 1 92 ? 4.812 38.438 -12.672 1 43.72 92 GLN A O 1
ATOM 717 N N . ARG A 1 93 ? 6.328 39.625 -11.578 1 49.66 93 ARG A N 1
ATOM 718 C CA . ARG A 1 93 ? 6.957 38.438 -11.031 1 49.66 93 ARG A CA 1
ATOM 719 C C . ARG A 1 93 ? 6.027 37.75 -10.047 1 49.66 93 ARG A C 1
ATOM 721 O O . ARG A 1 93 ? 5.934 36.5 -10.039 1 49.66 93 ARG A O 1
ATOM 728 N N . GLU A 1 94 ? 5.441 38.688 -9.242 1 51.84 94 GLU A N 1
ATOM 729 C CA . GLU A 1 94 ? 4.516 38.094 -8.281 1 51.84 94 GLU A CA 1
ATOM 730 C C . GLU A 1 94 ? 3.338 37.438 -8.984 1 51.84 94 GLU A C 1
ATOM 732 O O . GLU A 1 94 ? 2.916 36.344 -8.594 1 51.84 94 GLU A O 1
ATOM 737 N N . LEU A 1 95 ? 2.9 38.125 -10.016 1 49.03 95 LEU A N 1
ATOM 738 C CA . LEU A 1 95 ? 1.802 37.562 -10.789 1 49.03 95 LEU A CA 1
ATOM 739 C C . LEU A 1 95 ? 2.256 36.312 -11.531 1 49.03 95 LEU A C 1
ATOM 741 O O . LEU A 1 95 ? 1.515 35.312 -11.617 1 49.03 95 LEU A O 1
ATOM 745 N N . SER A 1 96 ? 3.428 36.438 -12 1 47.25 96 SER A N 1
ATOM 746 C CA . SER A 1 96 ? 3.969 35.281 -12.695 1 47.25 96 SER A CA 1
ATOM 747 C C . SER A 1 96 ? 4.172 34.125 -11.742 1 47.25 96 SER A C 1
ATOM 749 O O . SER A 1 96 ? 3.896 32.969 -12.094 1 47.25 96 SER A O 1
ATOM 751 N N . LYS A 1 97 ? 4.664 34.469 -10.586 1 54.78 97 LYS A N 1
ATOM 752 C CA . LYS A 1 97 ? 4.816 33.406 -9.57 1 54.78 97 LYS A CA 1
ATOM 753 C C . LYS A 1 97 ? 3.463 32.812 -9.195 1 54.78 97 LYS A C 1
ATOM 755 O O . LYS A 1 97 ? 3.336 31.594 -9.047 1 54.78 97 LYS A O 1
ATOM 760 N N . GLU A 1 98 ? 2.574 33.75 -9.125 1 56.19 98 GLU A N 1
ATOM 761 C CA . GLU A 1 98 ? 1.234 33.281 -8.797 1 56.19 98 GLU A CA 1
ATOM 762 C C . GLU A 1 98 ? 0.652 32.438 -9.938 1 56.19 98 GLU A C 1
ATOM 764 O O . GLU A 1 98 ? 0.013 31.422 -9.703 1 56.19 98 GLU A O 1
ATOM 769 N N . PHE A 1 99 ? 0.91 32.938 -11.109 1 50.97 99 PHE A N 1
ATOM 770 C CA . PHE A 1 99 ? 0.432 32.188 -12.273 1 50.97 99 PHE A CA 1
ATOM 771 C C . PHE A 1 99 ? 1.123 30.844 -12.383 1 50.97 99 PHE A C 1
ATOM 773 O O . PHE A 1 99 ? 0.471 29.828 -12.617 1 50.97 99 PHE A O 1
ATOM 780 N N . LEU A 1 100 ? 2.383 30.922 -12.227 1 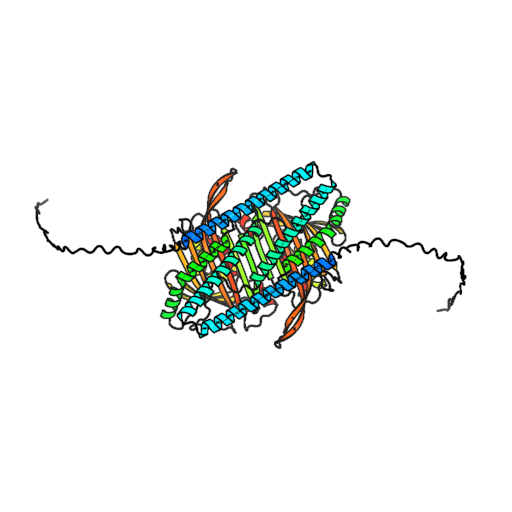56.22 100 LEU A N 1
ATOM 781 C CA . LEU A 1 100 ? 3.121 29.672 -12.289 1 56.22 100 LEU A CA 1
ATOM 782 C C . LEU A 1 100 ? 2.715 28.734 -11.148 1 56.22 100 LEU A C 1
ATOM 784 O O . LEU A 1 100 ? 2.566 27.531 -11.344 1 56.22 100 LEU A O 1
ATOM 788 N N . ALA A 1 101 ? 2.521 29.375 -10.07 1 65 101 ALA A N 1
ATOM 789 C CA . ALA A 1 101 ? 2.072 28.594 -8.922 1 65 101 ALA A CA 1
ATOM 790 C C . ALA A 1 101 ? 0.676 28.031 -9.156 1 65 101 ALA A C 1
ATOM 792 O O . ALA A 1 101 ? 0.406 26.875 -8.828 1 65 101 ALA A O 1
ATOM 793 N N . GLY A 1 102 ? -0.1 28.906 -9.766 1 63.09 102 GLY A N 1
ATOM 794 C CA . GLY A 1 102 ? -1.441 28.453 -10.094 1 63.09 102 GLY A CA 1
ATOM 795 C C . GLY A 1 102 ? -1.46 27.344 -11.133 1 63.09 102 GLY A C 1
ATOM 796 O O . GLY A 1 102 ? -2.17 26.359 -10.977 1 63.09 102 GLY A O 1
ATOM 797 N N . ALA A 1 103 ? -0.706 27.531 -12.133 1 59.91 103 ALA A N 1
ATOM 798 C CA . ALA A 1 103 ? -0.615 26.516 -13.18 1 59.91 103 ALA A CA 1
ATOM 799 C C . ALA A 1 103 ? -0.053 25.219 -12.625 1 59.91 103 ALA A C 1
ATOM 801 O O . ALA A 1 103 ? -0.54 24.125 -12.961 1 59.91 103 ALA A O 1
ATOM 802 N N . SER A 1 104 ? 0.93 25.422 -11.875 1 67.06 104 SER A N 1
ATOM 803 C CA . SER A 1 104 ? 1.526 24.234 -11.242 1 67.06 104 SER A CA 1
ATOM 804 C C . SER A 1 104 ? 0.521 23.516 -10.352 1 67.06 104 SER A C 1
ATOM 806 O O . SER A 1 104 ? 0.438 22.297 -10.367 1 67.06 104 SER A O 1
ATOM 808 N N . LYS A 1 105 ? -0.251 24.375 -9.742 1 74.88 105 LYS A N 1
ATOM 809 C CA . LYS A 1 105 ? -1.257 23.797 -8.859 1 74.88 105 LYS A CA 1
ATOM 810 C C . LYS A 1 105 ? -2.332 23.062 -9.656 1 74.88 105 LYS A C 1
ATOM 812 O O . LYS A 1 105 ? -2.744 21.969 -9.289 1 74.88 105 LYS A O 1
ATOM 817 N N . LEU A 1 106 ? -2.686 23.641 -10.734 1 69.5 106 LEU A N 1
ATOM 818 C CA . LEU A 1 106 ? -3.705 23.031 -11.578 1 69.5 106 LEU A CA 1
ATOM 819 C C . LEU A 1 106 ? -3.195 21.734 -12.188 1 69.5 106 LEU A C 1
ATOM 821 O O . LEU A 1 106 ? -3.932 20.75 -12.258 1 69.5 106 LEU A O 1
ATOM 825 N N . GLN A 1 107 ? -1.993 21.844 -12.547 1 69.88 107 GLN A N 1
ATOM 826 C CA . GLN A 1 107 ? -1.392 20.641 -13.109 1 69.88 107 GLN A CA 1
ATOM 827 C C . GLN A 1 107 ? -1.283 19.547 -12.062 1 69.88 107 GLN A C 1
ATOM 829 O O . GLN A 1 107 ? -1.568 18.375 -12.344 1 69.88 107 GLN A O 1
ATOM 834 N N . GLN A 1 108 ? -0.939 19.922 -10.906 1 78.06 108 GLN A N 1
ATOM 835 C CA . GLN A 1 108 ? -0.818 18.938 -9.828 1 78.06 108 GLN A CA 1
ATOM 836 C C . GLN A 1 108 ? -2.176 18.344 -9.477 1 78.06 108 GLN A C 1
ATOM 838 O O . GLN A 1 108 ? -2.289 17.125 -9.273 1 78.06 108 GLN A O 1
ATOM 843 N N . LEU A 1 109 ? -3.123 19.172 -9.562 1 81.5 109 LEU A N 1
ATOM 844 C CA . LEU A 1 109 ? -4.457 18.688 -9.242 1 81.5 109 LEU A CA 1
ATOM 845 C C . LEU A 1 109 ? -4.977 17.766 -10.344 1 81.5 109 LEU A C 1
ATOM 847 O O . LEU A 1 109 ? -5.68 16.797 -10.062 1 81.5 109 LEU A O 1
ATOM 851 N N . SER A 1 110 ? -4.582 18.062 -11.508 1 77 110 SER A N 1
ATOM 852 C CA . SER A 1 110 ? -4.941 17.188 -12.609 1 77 110 SER A CA 1
ATOM 853 C C . SER A 1 110 ? -4.312 15.805 -12.445 1 77 110 SER A C 1
ATOM 855 O O . SER A 1 110 ? -4.953 14.781 -12.703 1 77 110 SER A O 1
ATOM 857 N N . LEU A 1 111 ? -3.131 15.859 -12.023 1 77.44 111 LEU A N 1
ATOM 858 C CA . LEU A 1 111 ? -2.453 14.594 -11.773 1 77.44 111 LEU A CA 1
ATOM 859 C C . LEU A 1 111 ? -3.131 13.828 -10.641 1 77.44 111 LEU A C 1
ATOM 861 O O . LEU A 1 111 ? -3.271 12.609 -10.711 1 77.44 111 LEU A O 1
ATOM 865 N N . VAL A 1 112 ? -3.561 14.57 -9.734 1 85.25 112 VAL A N 1
ATOM 866 C CA . VAL A 1 112 ? -4.262 13.969 -8.609 1 85.25 112 VAL A CA 1
ATOM 867 C C . VAL A 1 112 ? -5.59 13.375 -9.086 1 85.25 112 VAL A C 1
ATOM 869 O O . VAL A 1 112 ? -5.992 12.297 -8.641 1 85.25 112 VAL A O 1
ATOM 872 N N . ASN A 1 113 ? -6.125 14.023 -9.984 1 82.44 113 ASN A N 1
ATOM 873 C CA . ASN A 1 113 ? -7.367 13.539 -10.57 1 82.44 113 ASN A CA 1
ATOM 874 C C . ASN A 1 113 ? -7.148 12.234 -11.336 1 82.44 113 ASN A C 1
ATOM 876 O O . ASN A 1 113 ? -7.949 11.305 -11.219 1 82.44 113 ASN A O 1
ATOM 880 N N . ILE A 1 114 ? -6.09 12.211 -12.016 1 77.94 114 ILE A N 1
ATOM 881 C CA . ILE A 1 114 ? -5.73 10.992 -12.742 1 77.94 114 ILE A CA 1
ATOM 882 C C . ILE A 1 114 ? -5.453 9.867 -11.75 1 77.94 114 ILE A C 1
ATOM 884 O O . ILE A 1 114 ? -5.863 8.727 -11.969 1 77.94 114 ILE A O 1
ATOM 888 N N . GLN A 1 115 ? -4.789 10.203 -10.719 1 83.38 115 GLN A N 1
ATOM 889 C CA . GLN A 1 115 ? -4.527 9.219 -9.672 1 83.38 115 GLN A CA 1
ATOM 890 C C . GLN A 1 115 ? -5.828 8.68 -9.094 1 83.38 115 GLN A C 1
ATOM 892 O O . GLN A 1 115 ? -5.957 7.473 -8.859 1 83.38 115 GLN A O 1
ATOM 897 N N . SER A 1 116 ? -6.758 9.594 -8.906 1 86.56 116 SER A N 1
ATOM 898 C CA . SER A 1 116 ? -8.07 9.18 -8.406 1 86.56 116 SER A CA 1
ATOM 899 C C . SER A 1 116 ? -8.758 8.227 -9.383 1 86.56 116 SER A C 1
ATOM 901 O O . SER A 1 116 ? -9.312 7.211 -8.969 1 86.56 116 SER A O 1
ATOM 903 N N . ALA A 1 117 ? -8.641 8.508 -10.586 1 82.19 117 ALA A N 1
ATOM 904 C CA . ALA A 1 117 ? -9.25 7.668 -11.609 1 82.19 117 ALA A CA 1
ATOM 905 C C . ALA A 1 117 ? -8.602 6.289 -11.648 1 82.19 117 ALA A C 1
ATOM 907 O O . ALA A 1 117 ? -9.289 5.273 -11.766 1 82.19 117 ALA A O 1
ATOM 908 N N . LEU A 1 118 ? -7.367 6.273 -11.531 1 81.44 118 LEU A N 1
ATOM 909 C CA . LEU A 1 118 ? -6.652 5.004 -11.531 1 81.44 118 LEU A CA 1
ATOM 910 C C . LEU A 1 118 ? -7 4.188 -10.289 1 81.44 118 LEU A C 1
ATOM 912 O O . LEU A 1 118 ? -7.184 2.971 -10.367 1 81.44 118 LEU A O 1
ATOM 916 N N . SER A 1 119 ? -7.066 4.895 -9.195 1 86.5 119 SER A N 1
ATOM 917 C CA . SER A 1 119 ? -7.469 4.223 -7.969 1 86.5 119 SER A CA 1
ATOM 918 C C . SER A 1 119 ? -8.859 3.621 -8.102 1 86.5 119 SER A C 1
ATOM 920 O O . SER A 1 119 ? -9.117 2.523 -7.598 1 86.5 119 SER A O 1
ATOM 922 N N . SER A 1 120 ? -9.664 4.309 -8.742 1 85.94 120 SER A N 1
ATOM 923 C CA . SER A 1 120 ? -11.016 3.811 -8.977 1 85.94 120 SER A CA 1
ATOM 924 C C . SER A 1 120 ? -11.008 2.555 -9.836 1 85.94 120 SER A C 1
ATOM 926 O O . SER A 1 120 ? -11.742 1.601 -9.57 1 85.94 120 SER A O 1
ATOM 928 N N . TYR A 1 121 ? -10.18 2.59 -10.758 1 77.75 121 TYR A N 1
ATOM 929 C CA . TYR A 1 121 ? -10.039 1.414 -11.609 1 77.75 121 TYR A CA 1
ATOM 930 C C . TYR A 1 121 ? -9.539 0.217 -10.805 1 77.75 121 TYR A C 1
ATOM 932 O O . TYR A 1 121 ? -10.055 -0.893 -10.953 1 77.75 121 TYR A O 1
ATOM 940 N N . VAL A 1 122 ? -8.594 0.484 -10.039 1 80.31 122 VAL A N 1
ATOM 941 C CA . VAL A 1 122 ? -8.023 -0.564 -9.203 1 80.31 122 VAL A CA 1
ATOM 942 C C . VAL A 1 122 ? -9.086 -1.116 -8.266 1 80.31 122 VAL A C 1
ATOM 944 O O . VAL A 1 122 ? -9.172 -2.328 -8.055 1 80.31 122 VAL A O 1
ATOM 947 N N . SER A 1 123 ? -9.969 -0.27 -7.836 1 81.5 123 SER A N 1
ATOM 948 C CA . SER A 1 123 ? -10.953 -0.652 -6.828 1 81.5 123 SER A CA 1
ATOM 949 C C . SER A 1 123 ? -12.023 -1.57 -7.414 1 81.5 123 SER A C 1
ATOM 951 O O . SER A 1 123 ? -12.75 -2.236 -6.676 1 81.5 123 SER A O 1
ATOM 953 N N . VAL A 1 124 ? -12 -1.599 -8.688 1 74.12 124 VAL A N 1
ATOM 954 C CA . VAL A 1 124 ? -13 -2.463 -9.305 1 74.12 124 VAL A CA 1
ATOM 955 C C . VAL A 1 124 ? -12.312 -3.578 -10.086 1 74.12 124 VAL A C 1
ATOM 957 O O . VAL A 1 124 ? -12.977 -4.383 -10.75 1 74.12 124 VAL A O 1
ATOM 960 N N . GLN A 1 125 ? -11.016 -3.557 -9.984 1 74.38 125 GLN A N 1
ATOM 961 C CA . GLN A 1 125 ? -10.258 -4.555 -10.727 1 74.38 125 GLN A CA 1
ATOM 962 C C . GLN A 1 125 ? -10.414 -5.941 -10.109 1 74.38 125 GLN A C 1
ATOM 964 O O . GLN A 1 125 ? -10 -6.168 -8.969 1 74.38 125 GLN A O 1
ATOM 969 N N . GLN A 1 126 ? -10.969 -6.77 -10.906 1 75.44 126 GLN A N 1
ATOM 970 C CA . GLN A 1 126 ? -11.195 -8.117 -10.383 1 75.44 126 GLN A CA 1
ATOM 971 C C . GLN A 1 126 ? -10.336 -9.141 -11.109 1 75.44 126 GLN A C 1
ATOM 973 O O . GLN A 1 126 ? -10.352 -10.328 -10.766 1 75.44 126 GLN A O 1
ATOM 978 N N . HIS A 1 127 ? -9.594 -8.617 -12.031 1 81 127 HIS A N 1
ATOM 979 C CA . HIS A 1 127 ? -8.797 -9.555 -12.805 1 81 127 HIS A CA 1
ATOM 980 C C . HIS A 1 127 ? -7.488 -8.93 -13.258 1 81 127 HIS A C 1
ATOM 982 O O . HIS A 1 127 ? -7.391 -7.703 -13.375 1 81 127 HIS A O 1
ATOM 988 N N . VAL A 1 128 ? -6.539 -9.781 -13.359 1 86 128 VAL A N 1
ATOM 989 C CA . VAL A 1 128 ? -5.281 -9.398 -13.992 1 86 128 VAL A CA 1
ATOM 990 C C . VAL A 1 128 ? -5.117 -10.148 -15.312 1 86 128 VAL A C 1
ATOM 992 O O . VAL A 1 128 ? -5.684 -11.227 -15.5 1 86 128 VAL A O 1
ATOM 995 N N . PRO A 1 129 ? -4.34 -9.594 -16.203 1 85.38 129 PRO A N 1
ATOM 996 C CA . PRO A 1 129 ? -4.277 -10.117 -17.578 1 85.38 129 PRO A CA 1
ATOM 997 C C . PRO A 1 129 ? -3.732 -11.539 -17.641 1 85.38 129 PRO A C 1
ATOM 999 O O . PRO A 1 129 ? -3.943 -12.242 -18.625 1 85.38 129 PRO A O 1
ATOM 1002 N N . PHE A 1 130 ? -3.031 -11.984 -16.703 1 90.94 130 PHE A N 1
ATOM 1003 C CA . PHE A 1 130 ? -2.441 -13.32 -16.781 1 90.94 130 PHE A CA 1
ATOM 1004 C C . PHE A 1 130 ? -3.229 -14.312 -15.945 1 90.94 130 PHE A C 1
ATOM 1006 O O . PHE A 1 130 ? -2.783 -15.438 -15.727 1 90.94 130 PHE A O 1
ATOM 1013 N N . GLU A 1 131 ? -4.348 -13.875 -15.453 1 92.44 131 GLU A N 1
ATOM 1014 C CA . GLU A 1 131 ? -5.254 -14.789 -14.766 1 92.44 131 GLU A CA 1
ATOM 1015 C C . GLU A 1 131 ? -5.867 -15.789 -15.734 1 92.44 131 GLU A C 1
ATOM 1017 O O . GLU A 1 131 ? -6.238 -15.43 -16.859 1 92.44 131 GLU A O 1
ATOM 1022 N N . MET A 1 132 ? -5.898 -17.047 -15.273 1 90.81 132 MET A N 1
ATOM 1023 C CA . MET A 1 132 ? -6.469 -18.109 -16.109 1 90.81 132 MET A CA 1
ATOM 1024 C C . MET A 1 132 ? -7.52 -18.891 -15.344 1 90.81 132 MET A C 1
ATOM 1026 O O . MET A 1 132 ? -7.371 -19.141 -14.141 1 90.81 132 MET A O 1
ATOM 1030 N N . TRP A 1 133 ? -8.5 -19.281 -16.141 1 92 133 TRP A N 1
ATOM 1031 C CA . TRP A 1 133 ? -9.523 -20.141 -15.562 1 92 133 TRP A CA 1
ATOM 1032 C C . TRP A 1 133 ? -9.031 -21.594 -15.461 1 92 133 TRP A C 1
ATOM 1034 O O . TRP A 1 133 ? -8.609 -22.172 -16.453 1 92 133 TRP A O 1
ATOM 1044 N N . ILE A 1 134 ? -9.078 -22.125 -14.289 1 95.31 134 ILE A N 1
ATOM 1045 C CA . ILE A 1 134 ? -8.586 -23.484 -14.078 1 95.31 134 ILE A CA 1
ATOM 1046 C C . ILE A 1 134 ? -9.719 -24.375 -13.578 1 95.31 134 ILE A C 1
ATOM 1048 O O . ILE A 1 134 ? -10.273 -24.141 -12.5 1 95.31 134 ILE A O 1
ATOM 1052 N N . TYR A 1 135 ? -10.031 -25.359 -14.391 1 95.31 135 TYR A N 1
ATOM 1053 C CA . TYR A 1 135 ? -10.992 -26.391 -14.055 1 95.31 135 TYR A CA 1
ATOM 1054 C C . TYR A 1 135 ? -10.312 -27.75 -13.938 1 95.31 135 TYR A C 1
ATOM 1056 O O . TYR A 1 135 ? -9.617 -28.188 -14.859 1 95.31 135 TYR A O 1
ATOM 1064 N N . LEU A 1 136 ? -10.539 -28.375 -12.797 1 94.19 136 LEU A N 1
ATOM 1065 C CA . LEU A 1 136 ? -9.945 -29.688 -12.586 1 94.19 136 LEU A CA 1
ATOM 1066 C C . LEU A 1 136 ? -11.023 -30.734 -12.344 1 94.19 136 LEU A C 1
ATOM 1068 O O . LEU A 1 136 ? -11.781 -30.641 -11.383 1 94.19 136 LEU A O 1
ATOM 1072 N N . GLY A 1 137 ? -11.008 -31.719 -13.211 1 91.94 137 GLY A N 1
ATOM 1073 C CA . GLY A 1 137 ? -11.938 -32.812 -13.055 1 91.94 137 GLY A CA 1
ATOM 1074 C C . GLY A 1 137 ? -11.516 -33.812 -11.984 1 91.94 137 GLY A C 1
ATOM 1075 O O . GLY A 1 137 ? -10.648 -33.5 -11.156 1 91.94 137 GLY A O 1
ATOM 1076 N N . THR A 1 138 ? -12.156 -35 -11.992 1 93.44 138 THR A N 1
ATOM 1077 C CA . THR A 1 138 ? -11.906 -36 -10.945 1 93.44 138 THR A CA 1
ATOM 1078 C C . THR A 1 138 ? -10.766 -36.938 -11.336 1 93.44 138 THR A C 1
ATOM 1080 O O . THR A 1 138 ? -10.125 -37.531 -10.477 1 93.44 138 THR A O 1
ATOM 1083 N N . ASP A 1 139 ? -10.508 -37.031 -12.617 1 93.62 139 ASP A N 1
ATOM 1084 C CA . ASP A 1 139 ? -9.484 -37.938 -13.109 1 93.62 139 ASP A CA 1
ATOM 1085 C C . ASP A 1 139 ? -8.094 -37.344 -12.953 1 93.62 139 ASP A C 1
ATOM 1087 O O . ASP A 1 139 ? -7.824 -36.25 -13.43 1 93.62 139 ASP A O 1
ATOM 1091 N N . VAL A 1 140 ? -7.215 -38.125 -12.336 1 89.38 140 VAL A N 1
ATOM 1092 C CA . VAL A 1 140 ? -5.891 -37.656 -11.961 1 89.38 140 VAL A CA 1
ATOM 1093 C C . VAL A 1 140 ? -5.082 -37.312 -13.219 1 89.38 140 VAL A C 1
ATOM 1095 O O . VAL A 1 140 ? -4.41 -36.312 -13.289 1 89.38 140 VAL A O 1
ATOM 1098 N N . GLU A 1 141 ? -5.109 -38.219 -14.156 1 91.19 141 GLU A N 1
ATOM 1099 C CA . GLU A 1 141 ? -4.336 -38 -15.375 1 91.19 141 GLU A CA 1
ATOM 1100 C C . GLU A 1 141 ? -4.863 -36.812 -16.172 1 91.19 141 GLU A C 1
ATOM 1102 O O . GLU A 1 141 ? -4.086 -36.031 -16.719 1 91.19 141 GLU A O 1
ATOM 1107 N N . GLU A 1 142 ? -6.113 -36.719 -16.219 1 91.88 142 GLU A N 1
ATOM 1108 C CA . GLU A 1 142 ? -6.73 -35.594 -16.906 1 91.88 142 GLU A CA 1
ATOM 1109 C C . GLU A 1 142 ? -6.387 -34.281 -16.203 1 91.88 142 GLU A C 1
ATOM 1111 O O . GLU A 1 142 ? -6.145 -33.25 -16.875 1 91.88 142 GLU A O 1
ATOM 1116 N N . ARG A 1 143 ? -6.34 -34.281 -14.922 1 93.69 143 ARG A N 1
ATOM 1117 C CA . ARG A 1 143 ? -5.965 -33.094 -14.141 1 93.69 143 ARG A CA 1
ATOM 1118 C C . ARG A 1 143 ? -4.551 -32.625 -14.484 1 93.69 143 ARG A C 1
ATOM 1120 O O . ARG A 1 143 ? -4.324 -31.453 -14.742 1 93.69 143 ARG A O 1
ATOM 1127 N N . ARG A 1 144 ? -3.686 -33.562 -14.492 1 93.31 144 ARG A N 1
ATOM 1128 C CA . ARG A 1 144 ? -2.287 -33.281 -14.773 1 93.31 144 ARG A CA 1
ATOM 1129 C C . ARG A 1 144 ? -2.121 -32.719 -16.188 1 93.31 144 ARG A C 1
ATOM 1131 O O . ARG A 1 144 ? -1.352 -31.797 -16.422 1 93.31 144 ARG A O 1
ATOM 1138 N N . GLN A 1 145 ? -2.852 -33.312 -17.094 1 92.94 145 GLN A N 1
ATOM 1139 C CA . GLN A 1 145 ? -2.789 -32.844 -18.484 1 92.94 145 GLN A CA 1
ATOM 1140 C C . GLN A 1 145 ? -3.318 -31.422 -18.625 1 92.94 145 GLN A C 1
ATOM 1142 O O . GLN A 1 145 ? -2.762 -30.625 -19.375 1 92.94 145 GLN A O 1
ATOM 1147 N N . THR A 1 146 ? -4.324 -31.219 -17.891 1 92.81 146 THR A N 1
ATOM 1148 C CA . THR A 1 146 ? -4.895 -29.875 -17.906 1 92.81 146 THR A CA 1
ATOM 1149 C C . THR A 1 146 ? -3.879 -28.844 -17.406 1 92.81 146 THR A C 1
ATOM 1151 O O . THR A 1 146 ? -3.664 -27.812 -18.047 1 92.81 146 THR A O 1
ATOM 1154 N N . LEU A 1 147 ? -3.262 -29.109 -16.344 1 94.94 147 LEU A N 1
ATOM 1155 C CA . LEU A 1 147 ? -2.299 -28.188 -15.742 1 94.94 147 LEU A CA 1
ATOM 1156 C C . LEU A 1 147 ? -1.074 -28.031 -16.641 1 94.94 147 LEU A C 1
ATOM 1158 O O . LEU A 1 147 ? -0.571 -26.922 -16.812 1 94.94 147 LEU A O 1
ATOM 1162 N N . ALA A 1 148 ? -0.635 -29.109 -17.172 1 94.56 148 ALA A N 1
ATOM 1163 C CA . ALA A 1 148 ? 0.513 -29.062 -18.078 1 94.56 148 ALA A CA 1
ATOM 1164 C C . ALA A 1 148 ? 0.194 -28.234 -19.328 1 94.56 148 ALA A C 1
ATOM 1166 O O . ALA A 1 148 ? 1.052 -27.516 -19.828 1 94.56 148 ALA A O 1
ATOM 1167 N N . GLY A 1 149 ? -0.971 -28.359 -19.781 1 93.44 149 GLY A N 1
ATOM 1168 C CA . GLY A 1 149 ? -1.385 -27.641 -20.984 1 93.44 149 GLY A CA 1
ATOM 1169 C C . GLY A 1 149 ? -1.47 -26.141 -20.797 1 93.44 149 GLY A C 1
ATOM 1170 O O . GLY A 1 149 ? -1.338 -25.391 -21.75 1 93.44 149 GLY A O 1
ATOM 1171 N N . LEU A 1 150 ? -1.616 -25.703 -19.562 1 94.44 150 LEU A N 1
ATOM 1172 C CA . LEU A 1 150 ? -1.788 -24.281 -19.281 1 94.44 150 LEU A CA 1
ATOM 1173 C C . LEU A 1 150 ? -0.441 -23.625 -19.031 1 94.44 150 LEU A C 1
ATOM 1175 O O . LEU A 1 150 ? -0.338 -22.391 -19.062 1 94.44 150 LEU A O 1
ATOM 1179 N N . LYS A 1 151 ? 0.558 -24.328 -18.812 1 95.44 151 LYS A N 1
ATOM 1180 C CA . LYS A 1 151 ? 1.816 -23.812 -18.266 1 95.44 151 LYS A CA 1
ATOM 1181 C C . LYS A 1 151 ? 2.438 -22.781 -19.203 1 95.44 151 LYS A C 1
ATOM 1183 O O . LYS A 1 151 ? 2.711 -21.656 -18.781 1 95.44 151 LYS A O 1
ATOM 1188 N N . GLU A 1 152 ? 2.613 -23.188 -20.469 1 94.38 152 GLU A N 1
ATOM 1189 C CA . GLU A 1 152 ? 3.307 -22.312 -21.391 1 94.38 152 GLU A CA 1
ATOM 1190 C C . GLU A 1 152 ? 2.564 -20.984 -21.562 1 94.38 152 GLU A C 1
ATOM 1192 O O . GLU A 1 152 ? 3.176 -19.906 -21.516 1 94.38 152 GLU A O 1
ATOM 1197 N N . ARG A 1 153 ? 1.33 -21.062 -21.719 1 92.75 153 ARG A N 1
ATOM 1198 C CA . ARG A 1 153 ? 0.511 -19.859 -21.891 1 92.75 153 ARG A CA 1
ATOM 1199 C C . ARG A 1 153 ? 0.549 -18.984 -20.641 1 92.75 153 ARG A C 1
ATOM 1201 O O . ARG A 1 153 ? 0.651 -17.766 -20.75 1 92.75 153 ARG A O 1
ATOM 1208 N N . LYS A 1 154 ? 0.406 -19.609 -19.484 1 95.19 154 LYS A N 1
ATOM 1209 C CA . LYS A 1 154 ? 0.437 -18.875 -18.219 1 95.19 154 LYS A CA 1
ATOM 1210 C C . LYS A 1 154 ? 1.767 -18.156 -18.031 1 95.19 154 LYS A C 1
ATOM 1212 O O . LYS A 1 154 ? 1.793 -16.969 -17.688 1 95.19 154 LYS A O 1
ATOM 1217 N N . LEU A 1 155 ? 2.83 -18.812 -18.297 1 96.56 155 LEU A N 1
ATOM 1218 C CA . LEU A 1 155 ? 4.16 -18.25 -18.125 1 96.56 155 LEU A CA 1
ATOM 1219 C C . LEU A 1 155 ? 4.363 -17.062 -19.062 1 96.56 155 LEU A C 1
ATOM 1221 O O . LEU A 1 155 ? 4.848 -16 -18.641 1 96.56 155 LEU A O 1
ATOM 1225 N N . ARG A 1 156 ? 3.977 -17.219 -20.234 1 93.44 156 ARG A N 1
ATOM 1226 C CA . ARG A 1 156 ? 4.164 -16.156 -21.219 1 93.44 156 ARG A CA 1
ATOM 1227 C C . ARG A 1 156 ? 3.342 -14.93 -20.859 1 93.44 156 ARG A C 1
ATOM 1229 O O . ARG A 1 156 ? 3.852 -13.805 -20.891 1 93.44 156 ARG A O 1
ATOM 1236 N N . ALA A 1 157 ? 2.117 -15.125 -20.531 1 93.31 157 ALA A N 1
ATOM 1237 C CA . ALA A 1 157 ? 1.241 -14.023 -20.156 1 93.31 157 ALA A CA 1
ATOM 1238 C C . ALA A 1 157 ? 1.787 -13.281 -18.938 1 93.31 157 ALA A C 1
ATOM 1240 O O . ALA A 1 157 ? 1.769 -12.055 -18.891 1 93.31 157 ALA A O 1
ATOM 1241 N N . ALA A 1 158 ? 2.254 -14.039 -17.984 1 95.88 158 ALA A N 1
ATOM 1242 C CA . ALA A 1 158 ? 2.799 -13.461 -16.75 1 95.88 158 ALA A CA 1
ATOM 1243 C C . ALA A 1 158 ? 4.043 -12.625 -17.047 1 95.88 158 ALA A C 1
ATOM 1245 O O . ALA A 1 158 ? 4.203 -11.523 -16.516 1 95.88 158 ALA A O 1
ATOM 1246 N N . GLN A 1 159 ? 4.852 -13.094 -17.875 1 94.75 159 GLN A N 1
ATOM 1247 C CA . GLN A 1 159 ? 6.082 -12.391 -18.234 1 94.75 159 GLN A CA 1
ATOM 1248 C C . GLN A 1 159 ? 5.773 -11.062 -18.922 1 94.75 159 GLN A C 1
ATOM 1250 O O . GLN A 1 159 ? 6.355 -10.031 -18.594 1 94.75 159 GLN A O 1
ATOM 1255 N N . LEU A 1 160 ? 4.906 -11.102 -19.828 1 91.88 160 LEU A N 1
ATOM 1256 C CA . LEU A 1 160 ? 4.527 -9.891 -20.547 1 91.88 160 LEU A CA 1
ATOM 1257 C C . LEU A 1 160 ? 3.936 -8.852 -19.609 1 91.88 160 LEU A C 1
ATOM 1259 O O . LEU A 1 160 ? 4.203 -7.656 -19.734 1 91.88 160 LEU A O 1
ATOM 1263 N N . TYR A 1 161 ? 3.148 -9.367 -18.734 1 94.75 161 TYR A N 1
ATOM 1264 C CA . TYR A 1 161 ? 2.568 -8.477 -17.734 1 94.75 161 TYR A CA 1
ATOM 1265 C C . TYR A 1 161 ? 3.658 -7.746 -16.953 1 94.75 161 TYR A C 1
ATOM 1267 O O . TYR A 1 161 ? 3.592 -6.527 -16.766 1 94.75 161 TYR A O 1
ATOM 1275 N N . VAL A 1 162 ? 4.68 -8.453 -16.484 1 96 162 VAL A N 1
ATOM 1276 C CA . VAL A 1 162 ? 5.734 -7.883 -15.656 1 96 162 VAL A CA 1
ATOM 1277 C C . VAL A 1 162 ? 6.52 -6.848 -16.453 1 96 162 VAL A C 1
ATOM 1279 O O . VAL A 1 162 ? 6.863 -5.781 -15.945 1 96 162 VAL A O 1
ATOM 1282 N N . VAL A 1 163 ? 6.766 -7.184 -17.672 1 93.12 163 VAL A N 1
ATOM 1283 C CA . VAL A 1 163 ? 7.5 -6.262 -18.531 1 93.12 163 VAL A CA 1
ATOM 1284 C C . VAL A 1 163 ? 6.746 -4.938 -18.641 1 93.12 163 VAL A C 1
ATOM 1286 O O . VAL A 1 163 ? 7.328 -3.867 -18.469 1 93.12 163 VAL A O 1
ATOM 1289 N N . GLU A 1 164 ? 5.469 -5.035 -18.844 1 91.44 164 GLU A N 1
ATOM 1290 C CA . GLU A 1 164 ? 4.66 -3.832 -18.984 1 91.44 164 GLU A CA 1
ATOM 1291 C C . GLU A 1 164 ? 4.539 -3.084 -17.656 1 91.44 164 GLU A C 1
ATOM 1293 O O . GLU A 1 164 ? 4.57 -1.852 -17.625 1 91.44 164 GLU A O 1
ATOM 1298 N N . ARG A 1 165 ? 4.395 -3.793 -16.609 1 93.81 165 ARG A N 1
ATOM 1299 C CA . ARG A 1 165 ? 4.18 -3.189 -15.305 1 93.81 165 ARG A CA 1
ATOM 1300 C C . ARG A 1 165 ? 5.445 -2.51 -14.797 1 93.81 165 ARG A C 1
ATOM 1302 O O . ARG A 1 165 ? 5.387 -1.633 -13.938 1 93.81 165 ARG A O 1
ATOM 1309 N N . THR A 1 166 ? 6.637 -2.871 -15.336 1 94.12 166 THR A N 1
ATOM 1310 C CA . THR A 1 166 ? 7.902 -2.32 -14.867 1 94.12 166 THR A CA 1
ATOM 1311 C C . THR A 1 166 ? 8.5 -1.373 -15.898 1 94.12 166 THR A C 1
ATOM 1313 O O . THR A 1 166 ? 9.609 -0.857 -15.711 1 94.12 166 THR A O 1
ATOM 1316 N N . ARG A 1 167 ? 7.859 -1.12 -16.859 1 89.56 167 ARG A N 1
ATOM 1317 C CA . ARG A 1 167 ? 8.383 -0.423 -18.031 1 89.56 167 ARG A CA 1
ATOM 1318 C C . ARG A 1 167 ? 8.969 0.93 -17.641 1 89.56 167 ARG A C 1
ATOM 1320 O O . ARG A 1 167 ? 9.992 1.345 -18.188 1 89.56 167 ARG A O 1
ATOM 1327 N N . PHE A 1 168 ? 8.359 1.588 -16.734 1 89.5 168 PHE A N 1
ATOM 1328 C CA . PHE A 1 168 ? 8.773 2.953 -16.422 1 89.5 168 PHE A CA 1
ATOM 1329 C C . PHE A 1 168 ? 9.406 3.029 -15.039 1 89.5 168 PHE A C 1
ATOM 1331 O O . PHE A 1 168 ? 9.562 4.121 -14.484 1 89.5 168 PHE A O 1
ATOM 1338 N N . LEU A 1 169 ? 9.648 1.964 -14.477 1 91.44 169 LEU A N 1
ATOM 1339 C CA . LEU A 1 169 ? 10.219 1.942 -13.141 1 91.44 169 LEU A CA 1
ATOM 1340 C C . LEU A 1 169 ? 11.688 1.527 -13.18 1 91.44 169 LEU A C 1
ATOM 1342 O O . LEU A 1 169 ? 12.109 0.805 -14.086 1 91.44 169 LEU A O 1
ATOM 1346 N N . ASP A 1 170 ? 12.43 2.051 -12.25 1 87.75 170 ASP A N 1
ATOM 1347 C CA . ASP A 1 170 ? 13.82 1.63 -12.086 1 87.75 170 ASP A CA 1
ATOM 1348 C C . ASP A 1 170 ? 13.906 0.283 -11.375 1 87.75 170 ASP A C 1
ATOM 1350 O O . ASP A 1 170 ? 13.586 0.181 -10.188 1 87.75 170 ASP A O 1
ATOM 1354 N N . PRO A 1 171 ? 14.375 -0.686 -12.078 1 87.81 171 PRO A N 1
ATOM 1355 C CA . PRO A 1 171 ? 14.398 -2.02 -11.469 1 87.81 171 PRO A CA 1
ATOM 1356 C C . PRO A 1 171 ? 15.406 -2.129 -10.328 1 87.81 171 PRO A C 1
ATOM 1358 O O . PRO A 1 171 ? 15.359 -3.084 -9.547 1 87.81 171 PRO A O 1
ATOM 1361 N N . ALA A 1 172 ? 16.266 -1.228 -10.219 1 88.62 172 ALA A N 1
ATOM 1362 C CA . ALA A 1 172 ? 17.297 -1.332 -9.188 1 88.62 172 ALA A CA 1
ATOM 1363 C C . ALA A 1 172 ? 16.906 -0.541 -7.945 1 88.62 172 ALA A C 1
ATOM 1365 O O . ALA A 1 172 ? 17.625 -0.542 -6.945 1 88.62 172 ALA A O 1
ATOM 1366 N N . SER A 1 173 ? 15.805 0.103 -7.988 1 90.5 173 SER A N 1
ATOM 1367 C CA . SER A 1 173 ? 15.344 0.874 -6.84 1 90.5 173 SER A CA 1
ATOM 1368 C C . SER A 1 173 ? 14.164 0.196 -6.156 1 90.5 173 SER A C 1
ATOM 1370 O O . SER A 1 173 ? 13.18 -0.155 -6.809 1 90.5 173 SER A O 1
ATOM 1372 N N . PRO A 1 174 ? 14.344 0.067 -4.859 1 93.69 174 PRO A N 1
ATOM 1373 C CA . PRO A 1 174 ? 13.211 -0.532 -4.152 1 93.69 174 PRO A CA 1
ATOM 1374 C C . PRO A 1 174 ? 11.914 0.256 -4.34 1 93.69 174 PRO A C 1
ATOM 1376 O O . PRO A 1 174 ? 11.93 1.489 -4.352 1 93.69 174 PRO A O 1
ATOM 1379 N N . PHE A 1 175 ? 10.859 -0.494 -4.57 1 95.31 175 PHE A N 1
ATOM 1380 C CA . PHE A 1 175 ? 9.539 0.086 -4.789 1 95.31 175 PHE A CA 1
ATOM 1381 C C . PHE A 1 175 ? 8.445 -0.876 -4.344 1 95.31 175 PHE A C 1
ATOM 1383 O O . PHE A 1 175 ? 8.555 -2.086 -4.551 1 95.31 175 PHE A O 1
ATOM 1390 N N . ALA A 1 176 ? 7.43 -0.356 -3.645 1 96.31 176 ALA A N 1
ATOM 1391 C CA . ALA A 1 176 ? 6.301 -1.187 -3.238 1 96.31 176 ALA A CA 1
ATOM 1392 C C . ALA A 1 176 ? 4.988 -0.41 -3.324 1 96.31 176 ALA A C 1
ATOM 1394 O O . ALA A 1 176 ? 4.93 0.764 -2.951 1 96.31 176 ALA A O 1
ATOM 1395 N N . GLU A 1 177 ? 4.016 -1.038 -3.844 1 95.06 177 GLU A N 1
ATOM 1396 C CA . GLU A 1 177 ? 2.648 -0.532 -3.887 1 95.06 177 GLU A CA 1
ATOM 1397 C C . GLU A 1 177 ? 1.657 -1.572 -3.375 1 95.06 177 GLU A C 1
ATOM 1399 O O . GLU A 1 177 ? 1.688 -2.729 -3.799 1 95.06 177 GLU A O 1
ATOM 1404 N N . HIS A 1 178 ? 0.856 -1.112 -2.506 1 94.56 178 HIS A N 1
ATOM 1405 C CA . HIS A 1 178 ? -0.163 -1.972 -1.914 1 94.56 178 HIS A CA 1
ATOM 1406 C C . HIS A 1 178 ? -1.526 -1.287 -1.911 1 94.56 178 HIS A C 1
ATOM 1408 O O . HIS A 1 178 ? -1.67 -0.183 -1.382 1 94.56 178 HIS A O 1
ATOM 1414 N N . SER A 1 179 ? -2.463 -1.949 -2.51 1 94.62 179 SER A N 1
ATOM 1415 C CA . SER A 1 179 ? -3.836 -1.454 -2.477 1 94.62 179 SER A CA 1
ATOM 1416 C C . SER A 1 179 ? -4.781 -2.486 -1.871 1 94.62 179 SER A C 1
ATOM 1418 O O . SER A 1 179 ? -4.68 -3.678 -2.166 1 94.62 179 SER A O 1
ATOM 1420 N N . ARG A 1 180 ? -5.609 -2.016 -1.026 1 96.31 180 ARG A N 1
ATOM 1421 C CA . ARG A 1 180 ? -6.68 -2.832 -0.462 1 96.31 180 ARG A CA 1
ATOM 1422 C C . ARG A 1 180 ? -8.047 -2.195 -0.712 1 96.31 180 ARG A C 1
ATOM 1424 O O . ARG A 1 180 ? -8.195 -0.979 -0.586 1 96.31 180 ARG A O 1
ATOM 1431 N N . PHE A 1 181 ? -9.008 -3.006 -1.058 1 94.38 181 PHE A N 1
ATOM 1432 C CA . PHE A 1 181 ? -10.336 -2.5 -1.373 1 94.38 181 PHE A CA 1
ATOM 1433 C C . PHE A 1 181 ? -11.383 -3.602 -1.233 1 94.38 181 PHE A C 1
ATOM 1435 O O . PHE A 1 181 ? -11.031 -4.773 -1.051 1 94.38 181 PHE A O 1
ATOM 1442 N N . VAL A 1 182 ? -12.586 -3.193 -1.233 1 92.94 182 VAL A N 1
ATOM 1443 C CA . VAL A 1 182 ? -13.711 -4.121 -1.235 1 92.94 182 VAL A CA 1
ATOM 1444 C C . VAL A 1 182 ? -14.352 -4.148 -2.619 1 92.94 182 VAL A C 1
ATOM 1446 O O . VAL A 1 182 ? -14.781 -3.111 -3.131 1 92.94 182 VAL A O 1
ATOM 1449 N N . ALA A 1 183 ? -14.336 -5.363 -3.143 1 89.5 183 ALA A N 1
ATOM 1450 C CA . ALA A 1 183 ? -14.93 -5.516 -4.469 1 89.5 183 ALA A CA 1
ATOM 1451 C C . ALA A 1 183 ? -16.438 -5.328 -4.426 1 89.5 183 ALA A C 1
ATOM 1453 O O . ALA A 1 183 ? -17.031 -5.277 -3.344 1 89.5 183 ALA A O 1
ATOM 1454 N N . GLN A 1 184 ? -17.031 -5.242 -5.566 1 81.94 184 GLN A N 1
ATOM 1455 C CA . GLN A 1 184 ? -18.469 -5.02 -5.68 1 81.94 184 GLN A CA 1
ATOM 1456 C C . GLN A 1 184 ? -19.25 -6.18 -5.074 1 81.94 184 GLN A C 1
ATOM 1458 O O . GLN A 1 184 ? -20.344 -5.98 -4.535 1 81.94 184 GLN A O 1
ATOM 1463 N N . ASN A 1 185 ? -18.672 -7.309 -5.227 1 84.12 185 ASN A N 1
ATOM 1464 C CA . ASN A 1 185 ? -19.344 -8.484 -4.691 1 84.12 185 ASN A CA 1
ATOM 1465 C C . ASN A 1 185 ? -19.078 -8.648 -3.197 1 84.12 185 ASN A C 1
ATOM 1467 O O . ASN A 1 185 ? -19.5 -9.641 -2.594 1 84.12 185 ASN A O 1
ATOM 1471 N N . GLY A 1 186 ? -18.297 -7.75 -2.635 1 87.94 186 GLY A N 1
ATOM 1472 C CA . GLY A 1 186 ? -18.047 -7.766 -1.199 1 87.94 186 GLY A CA 1
ATOM 1473 C C . GLY A 1 186 ? -16.75 -8.438 -0.819 1 87.94 186 GLY A C 1
ATOM 1474 O O . GLY A 1 186 ? -16.344 -8.414 0.346 1 87.94 186 GLY A O 1
ATOM 1475 N N . ASP A 1 187 ? -16.047 -8.984 -1.773 1 93.12 187 ASP A N 1
ATOM 1476 C CA . ASP A 1 187 ? -14.773 -9.648 -1.494 1 93.12 187 ASP A CA 1
ATOM 1477 C C . ASP A 1 187 ? -13.727 -8.648 -1.025 1 93.12 187 ASP A C 1
ATOM 1479 O O . ASP A 1 187 ? -13.703 -7.504 -1.48 1 93.12 187 ASP A O 1
ATOM 1483 N N . PHE A 1 188 ? -12.945 -9.117 -0.095 1 95.88 188 PHE A N 1
ATOM 1484 C CA . PHE A 1 188 ? -11.797 -8.312 0.296 1 95.88 188 PHE A CA 1
ATOM 1485 C C . PHE A 1 188 ? -10.625 -8.547 -0.648 1 95.88 188 PHE A C 1
ATOM 1487 O O . PHE A 1 188 ? -10.172 -9.68 -0.813 1 95.88 188 PHE A O 1
ATOM 1494 N N . CYS A 1 189 ? -10.164 -7.484 -1.229 1 96.38 189 CYS A N 1
ATOM 1495 C CA . CYS A 1 189 ? -9.148 -7.629 -2.262 1 96.38 189 CYS A CA 1
ATOM 1496 C C . CYS A 1 189 ? -7.891 -6.848 -1.904 1 96.38 189 CYS A C 1
ATOM 1498 O O . CYS A 1 189 ? -7.957 -5.859 -1.174 1 96.38 189 CYS A O 1
ATOM 1500 N N . ALA A 1 190 ? -6.805 -7.328 -2.395 1 96.81 190 ALA A N 1
ATOM 1501 C CA . ALA A 1 190 ? -5.52 -6.641 -2.295 1 96.81 190 ALA A CA 1
ATOM 1502 C C . ALA A 1 190 ? -4.727 -6.77 -3.592 1 96.81 190 ALA A C 1
ATOM 1504 O O . ALA A 1 190 ? -4.707 -7.832 -4.211 1 96.81 190 ALA A O 1
ATOM 1505 N N . LEU A 1 191 ? -4.238 -5.691 -4.035 1 95.38 191 LEU A N 1
ATOM 1506 C CA . LEU A 1 191 ? -3.305 -5.641 -5.156 1 95.38 191 LEU A CA 1
ATOM 1507 C C . LEU A 1 191 ? -1.927 -5.176 -4.699 1 95.38 191 LEU A C 1
ATOM 1509 O O . LEU A 1 191 ? -1.798 -4.105 -4.094 1 95.38 191 LEU A O 1
ATOM 1513 N N . ARG A 1 192 ? -0.926 -5.996 -5.016 1 96.25 192 ARG A N 1
ATOM 1514 C CA . ARG A 1 192 ? 0.426 -5.68 -4.566 1 96.25 192 ARG A CA 1
ATOM 1515 C C . ARG A 1 192 ? 1.411 -5.707 -5.73 1 96.25 192 ARG A C 1
ATOM 1517 O O . ARG A 1 192 ? 1.297 -6.543 -6.625 1 96.25 192 ARG A O 1
ATOM 1524 N N . PHE A 1 193 ? 2.256 -4.82 -5.707 1 96.25 193 PHE A N 1
ATOM 1525 C CA . PHE A 1 193 ? 3.363 -4.758 -6.656 1 96.25 193 PHE A CA 1
ATOM 1526 C C . PHE A 1 193 ? 4.648 -4.324 -5.957 1 96.25 193 PHE A C 1
ATOM 1528 O O . PHE A 1 193 ? 4.68 -3.295 -5.281 1 96.25 193 PHE A O 1
ATOM 1535 N N . ASP A 1 194 ? 5.766 -5.141 -6.172 1 96.12 194 ASP A N 1
ATOM 1536 C CA . ASP A 1 194 ? 7.008 -4.871 -5.453 1 96.12 194 ASP A CA 1
ATOM 1537 C C . ASP A 1 194 ? 8.219 -5.078 -6.355 1 96.12 194 ASP A C 1
ATOM 1539 O O . ASP A 1 194 ? 8.25 -6.012 -7.16 1 96.12 194 ASP A O 1
ATOM 1543 N N . ILE A 1 195 ? 9.102 -4.223 -6.242 1 96.75 195 ILE A N 1
ATOM 1544 C CA . ILE A 1 195 ? 10.461 -4.391 -6.746 1 96.75 195 ILE A CA 1
ATOM 1545 C C . ILE A 1 195 ? 11.445 -4.418 -5.578 1 96.75 195 ILE A C 1
ATOM 1547 O O . ILE A 1 195 ? 11.57 -3.439 -4.84 1 96.75 195 ILE A O 1
ATOM 1551 N N . THR A 1 196 ? 12.148 -5.504 -5.43 1 96.44 196 THR A N 1
ATOM 1552 C CA . THR A 1 196 ? 13.016 -5.688 -4.273 1 96.44 196 THR A CA 1
ATOM 1553 C C . THR A 1 196 ? 14.43 -6.066 -4.719 1 96.44 196 THR A C 1
ATOM 1555 O O . THR A 1 196 ? 14.695 -7.234 -5.012 1 96.44 196 THR A O 1
ATOM 1558 N N . PRO A 1 197 ? 15.281 -5.129 -4.699 1 94.62 197 PRO A N 1
ATOM 1559 C CA . PRO A 1 197 ? 16.688 -5.461 -4.953 1 94.62 197 PRO A CA 1
ATOM 1560 C C . PRO A 1 197 ? 17.375 -6.078 -3.74 1 94.62 197 PRO A C 1
ATOM 1562 O O . PRO A 1 197 ? 17.156 -5.633 -2.609 1 94.62 197 PRO A O 1
ATOM 1565 N N . TYR A 1 198 ? 18.125 -7.086 -3.947 1 94.19 198 TYR A N 1
ATOM 1566 C CA . TYR A 1 198 ? 18.938 -7.707 -2.91 1 94.19 198 TYR A CA 1
ATOM 1567 C C . TYR A 1 198 ? 20.375 -7.238 -2.998 1 94.19 198 TYR A C 1
ATOM 1569 O O . TYR A 1 198 ? 21.156 -7.762 -3.793 1 94.19 198 TYR A O 1
ATOM 1577 N N . GLU A 1 199 ? 20.688 -6.371 -2.105 1 86.06 199 GLU A N 1
ATOM 1578 C CA . GLU A 1 199 ? 22.016 -5.785 -2.113 1 86.06 199 GLU A CA 1
ATOM 1579 C C . GLU A 1 199 ? 23.078 -6.809 -1.705 1 86.06 199 GLU A C 1
ATOM 1581 O O . GLU A 1 199 ? 22.891 -7.543 -0.73 1 86.06 199 GLU A O 1
ATOM 1586 N N . GLY A 1 200 ? 24.109 -6.828 -2.467 1 85.12 200 GLY A N 1
ATOM 1587 C CA . GLY A 1 200 ? 25.219 -7.715 -2.143 1 85.12 200 GLY A CA 1
ATOM 1588 C C . GLY A 1 200 ? 25.016 -9.125 -2.66 1 85.12 200 GLY A C 1
ATOM 1589 O O . GLY A 1 200 ? 25.859 -10 -2.447 1 85.12 200 GLY A O 1
ATOM 1590 N N . ILE A 1 201 ? 23.969 -9.391 -3.281 1 90.81 201 ILE A N 1
ATOM 1591 C CA . ILE A 1 201 ? 23.672 -10.711 -3.818 1 90.81 201 ILE A CA 1
ATOM 1592 C C . ILE A 1 201 ? 23.797 -10.695 -5.34 1 90.81 201 ILE A C 1
ATOM 1594 O O . ILE A 1 201 ? 23.203 -9.852 -6.012 1 90.81 201 ILE A O 1
ATOM 1598 N N . SER A 1 202 ? 24.594 -11.648 -5.84 1 88.69 202 SER A N 1
ATOM 1599 C CA . SER A 1 202 ? 24.844 -11.633 -7.277 1 88.69 202 SER A CA 1
ATOM 1600 C C . SER A 1 202 ? 24.25 -12.859 -7.957 1 88.69 202 SER A C 1
ATOM 1602 O O . SER A 1 202 ? 24.125 -12.906 -9.18 1 88.69 202 SER A O 1
ATOM 1604 N N . SER A 1 203 ? 23.766 -13.766 -7.207 1 94.12 203 SER A N 1
ATOM 1605 C CA . SER A 1 203 ? 23.266 -15.016 -7.797 1 94.12 203 SER A CA 1
ATOM 1606 C C . SER A 1 203 ? 21.75 -15.023 -7.871 1 94.12 203 SER A C 1
ATOM 1608 O O . SER A 1 203 ? 21.062 -15.078 -6.844 1 94.12 203 SER A O 1
ATOM 1610 N N . VAL A 1 204 ? 21.281 -15.117 -9.031 1 97.25 204 VAL A N 1
ATOM 1611 C CA . VAL A 1 204 ? 19.844 -15.227 -9.258 1 97.25 204 VAL A CA 1
ATOM 1612 C C . VAL A 1 204 ? 19.328 -16.547 -8.688 1 97.25 204 VAL A C 1
ATOM 1614 O O . VAL A 1 204 ? 18.266 -16.609 -8.07 1 97.25 204 VAL A O 1
ATOM 1617 N N . LYS A 1 205 ? 20.109 -17.562 -8.859 1 97.44 205 LYS A N 1
ATOM 1618 C CA . LYS A 1 205 ? 19.75 -18.891 -8.398 1 97.44 205 LYS A CA 1
ATOM 1619 C C . LYS A 1 205 ? 19.547 -18.922 -6.883 1 97.44 205 LYS A C 1
ATOM 1621 O O . LYS A 1 205 ? 18.656 -19.594 -6.379 1 97.44 205 LYS A O 1
ATOM 1626 N N . LYS A 1 206 ? 20.312 -18.188 -6.215 1 97.5 206 LYS A N 1
ATOM 1627 C CA . LYS A 1 206 ? 20.219 -18.141 -4.762 1 97.5 206 LYS A CA 1
ATOM 1628 C C . LYS A 1 206 ? 18.844 -17.625 -4.324 1 97.5 206 LYS A C 1
ATOM 1630 O O . LYS A 1 206 ? 18.219 -18.188 -3.422 1 97.5 206 LYS A O 1
ATOM 1635 N N . VAL A 1 207 ? 18.391 -16.594 -4.941 1 98.19 207 VAL A N 1
ATOM 1636 C CA . VAL A 1 207 ? 17.078 -16.031 -4.617 1 98.19 207 VAL A CA 1
ATOM 1637 C C . VAL A 1 207 ? 15.977 -16.984 -5.066 1 98.19 207 VAL A C 1
ATOM 1639 O O . VAL A 1 207 ? 15 -17.188 -4.348 1 98.19 207 VAL A O 1
ATOM 1642 N N . CYS A 1 208 ? 16.172 -17.625 -6.188 1 98.19 208 CYS A N 1
ATOM 1643 C CA . CYS A 1 208 ? 15.188 -18.594 -6.672 1 98.19 208 CYS A CA 1
ATOM 1644 C C . CYS A 1 208 ? 15.086 -19.781 -5.723 1 98.19 208 CYS A C 1
ATOM 1646 O O . CYS A 1 208 ? 13.984 -20.25 -5.43 1 98.19 208 CYS A O 1
ATOM 1648 N N . ASP A 1 209 ? 16.203 -20.219 -5.285 1 97.75 209 ASP A N 1
ATOM 1649 C CA . ASP A 1 209 ? 16.203 -21.328 -4.352 1 97.75 209 ASP A CA 1
ATOM 1650 C C . ASP A 1 209 ? 15.492 -20.969 -3.053 1 97.75 209 ASP A C 1
ATOM 1652 O O . ASP A 1 209 ? 14.797 -21.797 -2.469 1 97.75 209 ASP A O 1
ATOM 1656 N N . ALA A 1 210 ? 15.695 -19.781 -2.65 1 98.25 210 ALA A N 1
ATOM 1657 C CA . ALA A 1 210 ? 15 -19.297 -1.456 1 98.25 210 ALA A CA 1
ATOM 1658 C C . ALA A 1 210 ? 13.492 -19.281 -1.667 1 98.25 210 ALA A C 1
ATOM 1660 O O . ALA A 1 210 ? 12.727 -19.672 -0.777 1 98.25 210 ALA A O 1
ATOM 1661 N N . LEU A 1 211 ? 13.078 -18.844 -2.805 1 98.12 211 LEU A N 1
ATOM 1662 C CA . LEU A 1 211 ? 11.664 -18.844 -3.143 1 98.12 211 LEU A CA 1
ATOM 1663 C C . LEU A 1 211 ? 11.109 -20.266 -3.18 1 98.12 211 LEU A C 1
ATOM 1665 O O . LEU A 1 211 ? 10.039 -20.531 -2.635 1 98.12 211 LEU A O 1
ATOM 1669 N N . TYR A 1 212 ? 11.875 -21.125 -3.801 1 96.38 212 TYR A N 1
ATOM 1670 C CA . TYR A 1 212 ? 11.469 -22.531 -3.842 1 96.38 212 TYR A CA 1
ATOM 1671 C C . TYR A 1 212 ? 11.297 -23.094 -2.434 1 96.38 212 TYR A C 1
ATOM 1673 O O . TYR A 1 212 ? 10.328 -23.797 -2.16 1 96.38 212 TYR A O 1
ATOM 1681 N N . HIS A 1 213 ? 12.195 -22.766 -1.665 1 96.19 213 HIS A N 1
ATOM 1682 C CA . HIS A 1 213 ? 12.125 -23.219 -0.281 1 96.19 213 HIS A CA 1
ATOM 1683 C C . HIS A 1 213 ? 10.867 -22.703 0.408 1 96.19 213 HIS A C 1
ATOM 1685 O O . HIS A 1 213 ? 10.156 -23.469 1.071 1 96.19 213 HIS A O 1
ATOM 1691 N N . TYR A 1 214 ? 10.648 -21.438 0.235 1 96.94 214 TYR A N 1
ATOM 1692 C CA . TYR A 1 214 ? 9.469 -20.859 0.855 1 96.94 214 TYR A CA 1
ATOM 1693 C C . TYR A 1 214 ? 8.195 -21.547 0.367 1 96.94 214 TYR A C 1
ATOM 1695 O O . TYR A 1 214 ? 7.355 -21.953 1.172 1 96.94 214 TYR A O 1
ATOM 1703 N N . PHE A 1 215 ? 8.039 -21.734 -0.893 1 94.62 215 PHE A N 1
ATOM 1704 C CA . PHE A 1 215 ? 6.793 -22.25 -1.449 1 94.62 215 PHE A CA 1
ATOM 1705 C C . PHE A 1 215 ? 6.609 -23.719 -1.087 1 94.62 215 PHE A C 1
ATOM 1707 O O . PHE A 1 215 ? 5.48 -24.188 -0.939 1 94.62 215 PHE A O 1
ATOM 1714 N N . SER A 1 216 ? 7.711 -24.375 -0.914 1 92.5 216 SER A N 1
ATOM 1715 C CA . SER A 1 216 ? 7.637 -25.781 -0.527 1 92.5 216 SER A CA 1
ATOM 1716 C C . SER A 1 216 ? 7.266 -25.922 0.945 1 92.5 216 SER A C 1
ATOM 1718 O O . SER A 1 216 ? 6.781 -26.984 1.366 1 92.5 216 SER A O 1
ATOM 1720 N N . HIS A 1 217 ? 7.461 -24.844 1.736 1 94.44 217 HIS A N 1
ATOM 1721 C CA . HIS A 1 217 ? 7.223 -24.906 3.174 1 94.44 217 HIS A CA 1
ATOM 1722 C C . HIS A 1 217 ? 6.348 -23.75 3.639 1 94.44 217 HIS A C 1
ATOM 1724 O O . HIS A 1 217 ? 6.516 -23.25 4.75 1 94.44 217 HIS A O 1
ATOM 1730 N N . MET A 1 218 ? 5.559 -23.328 2.83 1 93.56 218 MET A N 1
ATOM 1731 C CA . MET A 1 218 ? 4.77 -22.125 3.082 1 93.56 218 MET A CA 1
ATOM 1732 C C . MET A 1 218 ? 3.941 -22.281 4.352 1 93.56 218 MET A C 1
ATOM 1734 O O . MET A 1 218 ? 3.822 -21.328 5.137 1 93.56 218 MET A O 1
ATOM 1738 N N . GLU A 1 219 ? 3.336 -23.453 4.613 1 95 219 GLU A N 1
ATOM 1739 C CA . GLU A 1 219 ? 2.49 -23.656 5.785 1 95 219 GLU A CA 1
ATOM 1740 C C . GLU A 1 219 ? 3.275 -23.453 7.078 1 95 219 GLU A C 1
ATOM 1742 O O . GLU A 1 219 ? 2.758 -22.891 8.047 1 95 219 GLU A O 1
ATOM 1747 N N . ILE A 1 220 ? 4.438 -23.859 7.059 1 95.75 220 ILE A N 1
ATOM 1748 C CA . ILE A 1 220 ? 5.289 -23.734 8.242 1 95.75 220 ILE A CA 1
ATOM 1749 C C . ILE A 1 220 ? 5.625 -22.266 8.484 1 95.75 220 ILE A C 1
ATOM 1751 O O . ILE A 1 220 ? 5.465 -21.766 9.602 1 95.75 220 ILE A O 1
ATOM 1755 N N . TRP A 1 221 ? 6.012 -21.562 7.449 1 95.56 221 TRP A N 1
ATOM 1756 C CA . TRP A 1 221 ? 6.426 -20.172 7.578 1 95.56 221 TRP A CA 1
ATOM 1757 C C . TRP A 1 221 ? 5.246 -19.281 7.984 1 95.56 221 TRP A C 1
ATOM 1759 O O . TRP A 1 221 ? 5.391 -18.406 8.836 1 95.56 221 TRP A O 1
ATOM 1769 N N . VAL A 1 222 ? 4.129 -19.516 7.348 1 95.12 222 VAL A N 1
ATOM 1770 C CA . VAL A 1 222 ? 2.941 -18.719 7.66 1 95.12 222 VAL A CA 1
ATOM 1771 C C . VAL A 1 222 ? 2.531 -18.953 9.109 1 95.12 222 VAL A C 1
ATOM 1773 O O . VAL A 1 222 ? 2.238 -18.016 9.844 1 95.12 222 VAL A O 1
ATOM 1776 N N . THR A 1 223 ? 2.566 -20.188 9.562 1 95.88 223 THR A N 1
ATOM 1777 C CA . THR A 1 223 ? 2.229 -20.531 10.938 1 95.88 223 THR A CA 1
ATOM 1778 C C . THR A 1 223 ? 3.209 -19.875 11.914 1 95.88 223 THR A C 1
ATOM 1780 O O . THR A 1 223 ? 2.799 -19.266 12.898 1 95.88 223 THR A O 1
ATOM 1783 N N . ASP A 1 224 ? 4.418 -19.938 11.625 1 95.25 224 ASP A N 1
ATOM 1784 C CA . ASP A 1 224 ? 5.461 -19.469 12.531 1 95.25 224 ASP A CA 1
ATOM 1785 C C . ASP A 1 224 ? 5.418 -17.938 12.656 1 95.25 224 ASP A C 1
ATOM 1787 O O . ASP A 1 224 ? 5.578 -17.406 13.75 1 95.25 224 ASP A O 1
ATOM 1791 N N . ILE A 1 225 ? 5.191 -17.25 11.586 1 92.56 225 ILE A N 1
ATOM 1792 C CA . ILE A 1 225 ? 5.348 -15.805 11.555 1 92.56 225 ILE A CA 1
ATOM 1793 C C . ILE A 1 225 ? 4.023 -15.141 11.922 1 92.56 225 ILE A C 1
ATOM 1795 O O . ILE A 1 225 ? 4.004 -14.141 12.641 1 92.56 225 ILE A O 1
ATOM 1799 N N . LEU A 1 226 ? 2.975 -15.633 11.43 1 92.25 226 LEU A N 1
ATOM 1800 C CA . LEU A 1 226 ? 1.693 -14.977 11.656 1 92.25 226 LEU A CA 1
ATOM 1801 C C . LEU A 1 226 ? 0.989 -15.57 12.875 1 92.25 226 LEU A C 1
ATOM 1803 O O . LEU A 1 226 ? 0.098 -14.945 13.445 1 92.25 226 LEU A O 1
ATOM 1807 N N . GLY A 1 227 ? 1.296 -16.781 13.242 1 90.19 227 GLY A N 1
ATOM 1808 C CA . GLY A 1 227 ? 0.7 -17.406 14.406 1 90.19 227 GLY A CA 1
ATOM 1809 C C . GLY A 1 227 ? -0.545 -18.203 14.086 1 90.19 227 GLY A C 1
ATOM 1810 O O . GLY A 1 227 ? -1.072 -18.922 14.938 1 90.19 227 GLY A O 1
ATOM 1811 N N . ASP A 1 228 ? -1.115 -18.078 12.953 1 91.06 228 ASP A N 1
ATOM 1812 C CA . ASP A 1 228 ? -2.254 -18.875 12.516 1 91.06 228 ASP A CA 1
ATOM 1813 C C . ASP A 1 228 ? -1.825 -20.297 12.18 1 91.06 228 ASP A C 1
ATOM 1815 O O . ASP A 1 228 ? -0.75 -20.516 11.609 1 91.06 228 ASP A O 1
ATOM 1819 N N . VAL A 1 229 ? -2.652 -21.234 12.492 1 94.75 229 VAL A N 1
ATOM 1820 C CA . VAL A 1 229 ? -2.301 -22.609 12.172 1 94.75 229 VAL A CA 1
ATOM 1821 C C . VAL A 1 229 ? -2.65 -22.906 10.719 1 94.75 229 VAL A C 1
ATOM 1823 O O . VAL A 1 229 ? -3.826 -22.938 10.352 1 94.75 229 VAL A O 1
ATOM 1826 N N . THR A 1 230 ? -1.673 -23.172 9.977 1 95.88 230 THR A N 1
ATOM 1827 C CA . THR A 1 230 ? -1.846 -23.469 8.562 1 95.88 230 THR A CA 1
ATOM 1828 C C . THR A 1 230 ? -1.353 -24.875 8.242 1 95.88 230 THR A C 1
ATOM 1830 O O . THR A 1 230 ? -0.259 -25.266 8.656 1 95.88 230 THR A O 1
ATOM 1833 N N . ILE A 1 231 ? -2.172 -25.609 7.512 1 95.69 231 ILE A N 1
ATOM 1834 C CA . ILE A 1 231 ? -1.809 -26.969 7.129 1 95.69 231 ILE A CA 1
ATOM 1835 C C . ILE A 1 231 ? -1.928 -27.141 5.617 1 95.69 231 ILE A C 1
ATOM 1837 O O . ILE A 1 231 ? -2.723 -26.438 4.973 1 95.69 231 ILE A O 1
ATOM 1841 N N . ARG A 1 232 ? -1.104 -27.969 5.125 1 93.81 232 ARG A N 1
ATOM 1842 C CA . ARG A 1 232 ? -1.198 -28.391 3.729 1 93.81 232 ARG A CA 1
ATOM 1843 C C . ARG A 1 232 ? -1.993 -29.688 3.594 1 93.81 232 ARG A C 1
ATOM 1845 O O . ARG A 1 232 ? -1.589 -30.719 4.117 1 93.81 232 ARG A O 1
ATOM 1852 N N . GLU A 1 233 ? -3.121 -29.609 2.924 1 88.31 233 GLU A N 1
ATOM 1853 C CA . GLU A 1 233 ? -3.98 -30.781 2.777 1 88.31 233 GLU A CA 1
ATOM 1854 C C . GLU A 1 233 ? -3.541 -31.641 1.601 1 88.31 233 GLU A C 1
ATOM 1856 O O . GLU A 1 233 ? -3.695 -32.875 1.63 1 88.31 233 GLU A O 1
ATOM 1861 N N . ASP A 1 234 ? -3.08 -31.016 0.538 1 77.25 234 ASP A N 1
ATOM 1862 C CA . ASP A 1 234 ? -2.658 -31.781 -0.634 1 77.25 234 ASP A CA 1
ATOM 1863 C C . ASP A 1 234 ? -1.637 -31 -1.458 1 77.25 234 ASP A C 1
ATOM 1865 O O . ASP A 1 234 ? -1.633 -29.766 -1.446 1 77.25 234 ASP A O 1
ATOM 1869 N N . ASP A 1 235 ? -0.682 -31.797 -1.851 1 69.75 235 ASP A N 1
ATOM 1870 C CA . ASP A 1 235 ? 0.294 -31.266 -2.801 1 69.75 235 ASP A CA 1
ATOM 1871 C C . ASP A 1 235 ? 0.543 -32.25 -3.936 1 69.75 235 ASP A C 1
ATOM 1873 O O . ASP A 1 235 ? 0.978 -33.375 -3.699 1 69.75 235 ASP A O 1
ATOM 1877 N N . ASP A 1 236 ? 0.035 -31.781 -5.043 1 76.94 236 ASP A N 1
ATOM 1878 C CA . ASP A 1 236 ? 0.189 -32.625 -6.211 1 76.94 236 ASP A CA 1
ATOM 1879 C C . ASP A 1 236 ? 1.099 -32 -7.254 1 76.94 236 ASP A C 1
ATOM 1881 O O . ASP A 1 236 ? 0.885 -30.844 -7.645 1 76.94 236 ASP A O 1
ATOM 1885 N N . SER A 1 237 ? 2.064 -32.781 -7.516 1 77.94 237 SER A N 1
ATOM 1886 C CA . SER A 1 237 ? 2.963 -32.312 -8.57 1 77.94 237 SER A CA 1
ATOM 1887 C C . SER A 1 237 ? 2.562 -32.906 -9.922 1 77.94 237 SER A C 1
ATOM 1889 O O . SER A 1 237 ? 2.244 -34.094 -10.023 1 77.94 237 SER A O 1
ATOM 1891 N N . ALA A 1 238 ? 2.357 -32.031 -10.875 1 75.44 238 ALA A N 1
ATOM 1892 C CA . ALA A 1 238 ? 1.979 -32.469 -12.219 1 75.44 238 ALA A CA 1
ATOM 1893 C C . ALA A 1 238 ? 3.18 -32.469 -13.156 1 75.44 238 ALA A C 1
ATOM 1895 O O . ALA A 1 238 ? 3.02 -32.281 -14.375 1 75.44 238 ALA A O 1
ATOM 1896 N N . GLY A 1 239 ? 4.344 -32.438 -12.625 1 78.56 239 GLY A N 1
ATOM 1897 C CA . GLY A 1 239 ? 5.539 -32.375 -13.445 1 78.56 239 GLY A CA 1
ATOM 1898 C C . GLY A 1 239 ? 6.504 -31.297 -13.031 1 78.56 239 GLY A C 1
ATOM 1899 O O . GLY A 1 239 ? 6.328 -30.672 -11.977 1 78.56 239 GLY A O 1
ATOM 1900 N N . LYS A 1 240 ? 7.43 -31.141 -13.977 1 85.44 240 LYS A N 1
ATOM 1901 C CA . LYS A 1 240 ? 8.484 -30.188 -13.656 1 85.44 240 LYS A CA 1
ATOM 1902 C C . LYS A 1 240 ? 7.941 -28.766 -13.586 1 85.44 240 LYS A C 1
ATOM 1904 O O . LYS A 1 240 ? 7.41 -28.25 -14.578 1 85.44 240 LYS A O 1
ATOM 1909 N N . GLY A 1 241 ? 8.062 -28.25 -12.438 1 91.62 241 GLY A N 1
ATOM 1910 C CA . GLY A 1 241 ? 7.738 -26.844 -12.25 1 91.62 241 GLY A CA 1
ATOM 1911 C C . GLY A 1 241 ? 6.25 -26.594 -12.109 1 91.62 241 GLY A C 1
ATOM 1912 O O . GLY A 1 241 ? 5.777 -25.484 -12.367 1 91.62 241 GLY A O 1
ATOM 1913 N N . ILE A 1 242 ? 5.469 -27.656 -11.953 1 95.5 242 ILE A N 1
ATOM 1914 C CA . ILE A 1 242 ? 4.031 -27.5 -11.75 1 95.5 242 ILE A CA 1
ATOM 1915 C C . ILE A 1 242 ? 3.629 -28.141 -10.422 1 95.5 242 ILE A C 1
ATOM 1917 O O . ILE A 1 242 ? 3.885 -29.328 -10.188 1 95.5 242 ILE A O 1
ATOM 1921 N N . SER A 1 243 ? 3.039 -27.375 -9.594 1 93.06 243 SER A N 1
ATOM 1922 C CA . SER A 1 243 ? 2.551 -27.906 -8.328 1 93.06 243 SER A CA 1
ATOM 1923 C C . SER A 1 243 ? 1.191 -27.312 -7.965 1 93.06 243 SER A C 1
ATOM 1925 O O . SER A 1 243 ? 0.943 -26.141 -8.195 1 93.06 243 SER A O 1
ATOM 1927 N N . GLN A 1 244 ? 0.343 -28.156 -7.562 1 94.12 244 GLN A N 1
ATOM 1928 C CA . GLN A 1 244 ? -0.91 -27.703 -6.961 1 94.12 244 GLN A CA 1
ATOM 1929 C C . GLN A 1 244 ? -0.838 -27.766 -5.438 1 94.12 244 GLN A C 1
ATOM 1931 O O . GLN A 1 244 ? -0.419 -28.766 -4.863 1 94.12 244 GLN A O 1
ATOM 1936 N N . ASN A 1 245 ? -1.198 -26.656 -4.832 1 93 245 ASN A N 1
ATOM 1937 C CA . ASN A 1 245 ? -1.126 -26.562 -3.381 1 93 245 ASN A CA 1
ATOM 1938 C C . ASN A 1 245 ? -2.488 -26.234 -2.773 1 93 245 ASN A C 1
ATOM 1940 O O . ASN A 1 245 ? -3.16 -25.297 -3.209 1 93 245 ASN A O 1
ATOM 1944 N N . ARG A 1 246 ? -2.834 -27.062 -1.827 1 94.62 246 ARG A N 1
ATOM 1945 C CA . ARG A 1 246 ? -4.039 -26.797 -1.045 1 94.62 246 ARG A CA 1
ATOM 1946 C C . ARG A 1 246 ? -3.697 -26.547 0.421 1 94.62 246 ARG A C 1
ATOM 1948 O O . ARG A 1 246 ? -3.164 -27.438 1.096 1 94.62 246 ARG A O 1
ATOM 1955 N N . LEU A 1 247 ? -4.004 -25.375 0.826 1 95.81 247 LEU A N 1
ATOM 1956 C CA . LEU A 1 247 ? -3.711 -25 2.203 1 95.81 247 LEU A CA 1
ATOM 1957 C C . LEU A 1 247 ? -4.988 -24.594 2.936 1 95.81 247 LEU A C 1
ATOM 1959 O O . LEU A 1 247 ? -5.906 -24.031 2.332 1 95.81 247 LEU A O 1
ATOM 1963 N N . VAL A 1 248 ? -5.027 -24.906 4.176 1 96 248 VAL A N 1
ATOM 1964 C CA . VAL A 1 248 ? -6.094 -24.469 5.07 1 96 248 VAL A CA 1
ATOM 1965 C C . VAL A 1 248 ? -5.492 -23.781 6.293 1 96 248 VAL A C 1
ATOM 1967 O O . VAL A 1 248 ? -4.602 -24.328 6.945 1 96 248 VAL A O 1
ATOM 1970 N N . SER A 1 249 ? -5.949 -22.594 6.527 1 96.38 249 SER A N 1
ATOM 1971 C CA . SER A 1 249 ? -5.457 -21.844 7.672 1 96.38 249 SER A CA 1
ATOM 1972 C C . SER A 1 249 ? -6.578 -21.547 8.672 1 96.38 249 SER A C 1
ATOM 1974 O O . SER A 1 249 ? -7.625 -21.031 8.297 1 96.38 249 SER A O 1
ATOM 1976 N N . SER A 1 250 ? -6.324 -21.953 9.859 1 96.12 250 SER A N 1
ATOM 1977 C CA . SER A 1 250 ? -7.227 -21.625 10.953 1 96.12 250 SER A CA 1
ATOM 1978 C C . SER A 1 250 ? -6.77 -20.375 11.695 1 96.12 250 SER A C 1
ATOM 1980 O O . SER A 1 250 ? -5.754 -20.391 12.391 1 96.12 250 SER A O 1
ATOM 1982 N N . LEU A 1 251 ? -7.574 -19.359 11.586 1 93.94 251 LEU A N 1
ATOM 1983 C CA . LEU A 1 251 ? -7.203 -18.094 12.195 1 93.94 251 LEU A CA 1
ATOM 1984 C C . LEU A 1 251 ? -7.633 -18.031 13.656 1 93.94 251 LEU A C 1
ATOM 1986 O O . LEU A 1 251 ? -8.508 -18.797 14.078 1 93.94 251 LEU A O 1
ATOM 1990 N N . MET A 1 252 ? -7.078 -17.078 14.359 1 87.69 252 MET A N 1
ATOM 1991 C CA . MET A 1 252 ? -7.336 -16.953 15.789 1 87.69 252 MET A CA 1
ATOM 1992 C C . MET A 1 252 ? -8.773 -16.5 16.047 1 87.69 252 MET A C 1
ATOM 1994 O O . MET A 1 252 ? -9.344 -16.781 17.094 1 87.69 252 MET A O 1
ATOM 1998 N N . ASN A 1 253 ? -9.328 -15.852 15.109 1 87.38 253 ASN A N 1
ATOM 1999 C CA . ASN A 1 253 ? -10.68 -15.328 15.281 1 87.38 253 ASN A CA 1
ATOM 2000 C C . ASN A 1 253 ? -11.734 -16.359 14.898 1 87.38 253 ASN A C 1
ATOM 2002 O O . ASN A 1 253 ? -12.922 -16.062 14.844 1 87.38 253 ASN A O 1
ATOM 2006 N N . GLY A 1 254 ? -11.281 -17.547 14.578 1 89.25 254 GLY A N 1
ATOM 2007 C CA . GLY A 1 254 ? -12.203 -18.641 14.336 1 89.25 254 GLY A CA 1
ATOM 2008 C C . GLY A 1 254 ? -12.508 -18.859 12.867 1 89.25 254 GLY A C 1
ATOM 2009 O O . GLY A 1 254 ? -13.234 -19.797 12.508 1 89.25 254 GLY A O 1
ATOM 2010 N N . VAL A 1 255 ? -12.008 -18.062 12.039 1 93.88 255 VAL A N 1
ATOM 2011 C CA . VAL A 1 255 ? -12.258 -18.156 10.602 1 93.88 255 VAL A CA 1
ATOM 2012 C C . VAL A 1 255 ? -11.266 -19.141 9.977 1 93.88 255 VAL A C 1
ATOM 2014 O O . VAL A 1 255 ? -10.094 -19.156 10.352 1 93.88 255 VAL A O 1
ATOM 2017 N N . GLU A 1 256 ? -11.82 -19.969 9.078 1 95.38 256 GLU A N 1
ATOM 2018 C CA . GLU A 1 256 ? -10.953 -20.844 8.305 1 95.38 256 GLU A CA 1
ATOM 2019 C C . GLU A 1 256 ? -10.797 -20.344 6.871 1 95.38 256 GLU A C 1
ATOM 2021 O O . GLU A 1 256 ? -11.789 -20.016 6.211 1 95.38 256 GLU A O 1
ATOM 2026 N N . LEU A 1 257 ? -9.539 -20.312 6.457 1 95.94 257 LEU A N 1
ATOM 2027 C CA . LEU A 1 257 ? -9.203 -19.906 5.094 1 95.94 257 LEU A CA 1
ATOM 2028 C C . LEU A 1 257 ? -8.711 -21.094 4.281 1 95.94 257 LEU A C 1
ATOM 2030 O O . LEU A 1 257 ? -7.953 -21.938 4.789 1 95.94 257 LEU A O 1
ATOM 2034 N N . GLU A 1 258 ? -9.125 -21.141 3.066 1 96.12 258 GLU A N 1
ATOM 2035 C CA . GLU A 1 258 ? -8.641 -22.188 2.168 1 96.12 258 GLU A CA 1
ATOM 2036 C C . GLU A 1 258 ? -8.016 -21.578 0.912 1 96.12 258 GLU A C 1
ATOM 2038 O O . GLU A 1 258 ? -8.562 -20.641 0.325 1 96.12 258 GLU A O 1
ATOM 2043 N N . MET A 1 259 ? -6.914 -22.094 0.606 1 95.94 259 MET A N 1
ATOM 2044 C CA . MET A 1 259 ? -6.223 -21.719 -0.625 1 95.94 259 MET A CA 1
ATOM 2045 C C . MET A 1 259 ? -6.004 -22.953 -1.51 1 95.94 259 MET A C 1
ATOM 2047 O O . MET A 1 259 ? -5.535 -23.984 -1.037 1 95.94 259 MET A O 1
ATOM 2051 N N . ASN A 1 260 ? -6.457 -22.906 -2.711 1 96.69 260 ASN A N 1
ATOM 2052 C CA . ASN A 1 260 ? -6.203 -23.891 -3.756 1 96.69 260 ASN A CA 1
ATOM 2053 C C . ASN A 1 260 ? -5.566 -23.25 -4.988 1 96.69 260 ASN A C 1
ATOM 2055 O O . ASN A 1 260 ? -6.258 -22.656 -5.816 1 96.69 260 ASN A O 1
ATOM 2059 N N . ASN A 1 261 ? -4.285 -23.391 -5.047 1 95.56 261 ASN A N 1
ATOM 2060 C CA . ASN A 1 261 ? -3.561 -22.688 -6.098 1 95.56 261 ASN A CA 1
ATOM 2061 C C . ASN A 1 261 ? -2.66 -23.625 -6.891 1 95.56 261 ASN A C 1
ATOM 2063 O O . ASN A 1 261 ? -2.281 -24.688 -6.402 1 95.56 261 ASN A O 1
ATOM 2067 N N . VAL A 1 262 ? -2.428 -23.234 -8.047 1 96.81 262 VAL A N 1
ATOM 2068 C CA . VAL A 1 262 ? -1.471 -23.906 -8.922 1 96.81 262 VAL A CA 1
ATOM 2069 C C . VAL A 1 262 ? -0.272 -22.984 -9.172 1 96.81 262 VAL A C 1
ATOM 2071 O O . VAL A 1 262 ? -0.436 -21.828 -9.555 1 96.81 262 VAL A O 1
ATOM 2074 N N . MET A 1 263 ? 0.859 -23.547 -8.953 1 96.38 263 MET A N 1
ATOM 2075 C CA . MET A 1 263 ? 2.092 -22.797 -9.156 1 96.38 263 MET A CA 1
ATOM 2076 C C . MET A 1 263 ? 2.873 -23.328 -10.352 1 96.38 263 MET A C 1
ATOM 2078 O O . MET A 1 263 ? 3.061 -24.531 -10.484 1 96.38 263 MET A O 1
ATOM 2082 N N . TYR A 1 264 ? 3.227 -22.469 -11.195 1 97.19 264 TYR A N 1
ATOM 2083 C CA . TYR A 1 264 ? 4.133 -22.75 -12.297 1 97.19 264 TYR A CA 1
ATOM 2084 C C . TYR A 1 264 ? 5.48 -22.062 -12.094 1 97.19 264 TYR A C 1
ATOM 2086 O O . TYR A 1 264 ? 5.535 -20.859 -11.797 1 97.19 264 TYR A O 1
ATOM 2094 N N . THR A 1 265 ? 6.547 -22.828 -12.227 1 96.62 265 THR A N 1
ATOM 2095 C CA . THR A 1 265 ? 7.875 -22.25 -12.039 1 96.62 265 THR A CA 1
ATOM 2096 C C . THR A 1 265 ? 8.797 -22.609 -13.195 1 96.62 265 THR A C 1
ATOM 2098 O O . THR A 1 265 ? 8.625 -23.656 -13.836 1 96.62 265 THR A O 1
ATOM 2101 N N . GLU A 1 266 ? 9.711 -21.703 -13.469 1 96.56 266 GLU A N 1
ATOM 2102 C CA . GLU A 1 266 ? 10.742 -21.938 -14.469 1 96.56 266 GLU A CA 1
ATOM 2103 C C . GLU A 1 266 ? 12.023 -21.172 -14.125 1 96.56 266 GLU A C 1
ATOM 2105 O O . GLU A 1 266 ? 11.969 -20.016 -13.688 1 96.56 266 GLU A O 1
ATOM 2110 N N . PHE A 1 267 ? 13.062 -21.875 -14.172 1 97.06 267 PHE A N 1
ATOM 2111 C CA . PHE A 1 267 ? 14.383 -21.266 -14.023 1 97.06 267 PHE A CA 1
ATOM 2112 C C . PHE A 1 267 ? 15.234 -21.531 -15.258 1 97.06 267 PHE A C 1
ATOM 2114 O O . PHE A 1 267 ? 15.359 -22.672 -15.711 1 97.06 267 PHE A O 1
ATOM 2121 N N . ARG A 1 268 ? 15.766 -20.484 -15.766 1 96.38 268 ARG A N 1
ATOM 2122 C CA . ARG A 1 268 ? 16.656 -20.562 -16.922 1 96.38 268 ARG A CA 1
ATOM 2123 C C . ARG A 1 268 ? 18.016 -19.969 -16.594 1 96.38 268 ARG A C 1
ATOM 2125 O O . ARG A 1 268 ? 18.125 -18.797 -16.188 1 96.38 268 ARG A O 1
ATOM 2132 N N . GLU A 1 269 ? 19.016 -20.719 -16.812 1 95.81 269 GLU A N 1
ATOM 2133 C CA . GLU A 1 269 ? 20.375 -20.234 -16.562 1 95.81 269 GLU A CA 1
ATOM 2134 C C . GLU A 1 269 ? 20.75 -19.094 -17.5 1 95.81 269 GLU A C 1
ATOM 2136 O O . GLU A 1 269 ? 21.516 -18.203 -17.141 1 95.81 269 GLU A O 1
ATOM 2141 N N . HIS A 1 270 ? 20.266 -19.266 -18.688 1 95.38 270 HIS A N 1
ATOM 2142 C CA . HIS A 1 270 ? 20.469 -18.234 -19.719 1 95.38 270 HIS A CA 1
ATOM 2143 C C . HIS A 1 270 ? 19.156 -17.906 -20.422 1 95.38 270 HIS A C 1
ATOM 2145 O O . HIS A 1 270 ? 18.469 -18.812 -20.922 1 95.38 270 HIS A O 1
ATOM 2151 N N . ASP A 1 271 ? 18.859 -16.578 -20.312 1 93.94 271 ASP A N 1
ATOM 2152 C CA . ASP A 1 271 ? 17.656 -16.109 -20.984 1 93.94 271 ASP A CA 1
ATOM 2153 C C . ASP A 1 271 ? 17.906 -14.797 -21.719 1 93.94 271 ASP A C 1
ATOM 2155 O O . ASP A 1 271 ? 18.109 -13.75 -21.094 1 93.94 271 ASP A O 1
ATOM 2159 N N . ASP A 1 272 ? 17.75 -14.828 -22.984 1 91.19 272 ASP A N 1
ATOM 2160 C CA . ASP A 1 272 ? 18.031 -13.656 -23.812 1 91.19 272 ASP A CA 1
ATOM 2161 C C . ASP A 1 272 ? 16.844 -12.711 -23.859 1 91.19 272 ASP A C 1
ATOM 2163 O O . ASP A 1 272 ? 17 -11.5 -24.031 1 91.19 272 ASP A O 1
ATOM 2167 N N . GLU A 1 273 ? 15.773 -13.242 -23.688 1 90.31 273 GLU A N 1
ATOM 2168 C CA . GLU A 1 273 ? 14.57 -12.445 -23.906 1 90.31 273 GLU A CA 1
ATOM 2169 C C . GLU A 1 273 ? 14.234 -11.609 -22.672 1 90.31 273 GLU A C 1
ATOM 2171 O O . GLU A 1 273 ? 13.938 -10.414 -22.781 1 90.31 273 GLU A O 1
ATOM 2176 N N . PHE A 1 274 ? 14.305 -12.281 -21.5 1 90.12 274 PHE A N 1
ATOM 2177 C CA . PHE A 1 274 ? 13.812 -11.57 -20.328 1 90.12 274 PHE A CA 1
ATOM 2178 C C . PHE A 1 274 ? 14.93 -11.398 -19.297 1 90.12 274 PHE A C 1
ATOM 2180 O O . PHE A 1 274 ? 14.836 -10.547 -18.422 1 90.12 274 PHE A O 1
ATOM 2187 N N . GLY A 1 275 ? 15.969 -12.094 -19.422 1 90.38 275 GLY A N 1
ATOM 2188 C CA . GLY A 1 275 ? 17.047 -12.07 -18.438 1 90.38 275 GLY A CA 1
ATOM 2189 C C . GLY A 1 275 ? 18.25 -11.273 -18.906 1 90.38 275 GLY A C 1
ATOM 2190 O O . GLY A 1 275 ? 19.312 -11.312 -18.281 1 90.38 275 GLY A O 1
ATOM 2191 N N . ASP A 1 276 ? 18.156 -10.625 -20 1 88.12 276 ASP A N 1
ATOM 2192 C CA . ASP A 1 276 ? 19.25 -9.852 -20.578 1 88.12 276 ASP A CA 1
ATOM 2193 C C . ASP A 1 276 ? 20.5 -10.703 -20.75 1 88.12 276 ASP A C 1
ATOM 2195 O O . ASP A 1 276 ? 21.609 -10.266 -20.438 1 88.12 276 ASP A O 1
ATOM 2199 N N . GLY A 1 277 ? 20.297 -11.938 -21.047 1 90.94 277 GLY A N 1
ATOM 2200 C CA . GLY A 1 277 ? 21.406 -12.852 -21.297 1 90.94 277 GLY A CA 1
ATOM 2201 C C . GLY A 1 277 ? 21.875 -13.57 -20.047 1 90.94 277 GLY A C 1
ATOM 2202 O O . GLY A 1 277 ? 22.781 -14.406 -20.109 1 90.94 277 GLY A O 1
ATOM 2203 N N . GLY A 1 278 ? 21.297 -13.258 -18.969 1 93.56 278 GLY A N 1
ATOM 2204 C CA . GLY A 1 278 ? 21.656 -13.922 -17.719 1 93.56 278 GLY A CA 1
ATOM 2205 C C . GLY A 1 278 ? 20.578 -14.844 -17.203 1 93.56 278 GLY A C 1
ATOM 2206 O O . GLY A 1 278 ? 19.656 -15.219 -17.938 1 93.56 278 GLY A O 1
ATOM 2207 N N . ALA A 1 279 ? 20.812 -15.281 -16.016 1 96.81 279 ALA A N 1
ATOM 2208 C CA . ALA A 1 279 ? 19.844 -16.172 -15.375 1 96.81 279 ALA A CA 1
ATOM 2209 C C . ALA A 1 279 ? 18.516 -15.469 -15.125 1 96.81 279 ALA A C 1
ATOM 2211 O O . ALA A 1 279 ? 18.484 -14.258 -14.906 1 96.81 279 ALA A O 1
ATOM 2212 N N . TYR A 1 280 ? 17.469 -16.281 -15.195 1 97.56 280 TYR A N 1
ATOM 2213 C CA . TYR A 1 280 ? 16.125 -15.734 -15.047 1 97.56 280 TYR A CA 1
ATOM 2214 C C . TYR A 1 280 ? 15.219 -16.734 -14.344 1 97.56 280 TYR A C 1
ATOM 2216 O O . TYR A 1 280 ? 15.164 -17.906 -14.719 1 97.56 280 TYR A O 1
ATOM 2224 N N . GLY A 1 281 ? 14.602 -16.25 -13.281 1 98.38 281 GLY A N 1
ATOM 2225 C CA . GLY A 1 281 ? 13.609 -17.047 -12.578 1 98.38 281 GLY A CA 1
ATOM 2226 C C . GLY A 1 281 ? 12.195 -16.516 -12.734 1 98.38 281 GLY A C 1
ATOM 2227 O O . GLY A 1 281 ? 11.984 -15.297 -12.719 1 98.38 281 GLY A O 1
ATOM 2228 N N . LEU A 1 282 ? 11.273 -17.422 -12.938 1 98.19 282 LEU A N 1
ATOM 2229 C CA . LEU A 1 282 ? 9.867 -17.078 -13.102 1 98.19 282 LEU A CA 1
ATOM 2230 C C . LEU A 1 282 ? 8.984 -17.984 -12.258 1 98.19 282 LEU A C 1
ATOM 2232 O O . LEU A 1 282 ? 9.086 -19.203 -12.328 1 98.19 282 LEU A O 1
ATOM 2236 N N . PHE A 1 283 ? 8.227 -17.375 -11.398 1 98.12 283 PHE A N 1
ATOM 2237 C CA . PHE A 1 283 ? 7.199 -18.031 -10.609 1 98.12 283 PHE A CA 1
ATOM 2238 C C . PHE A 1 283 ? 5.832 -17.406 -10.875 1 98.12 283 PHE A C 1
ATOM 2240 O O . PHE A 1 283 ? 5.691 -16.188 -10.891 1 98.12 283 PHE A O 1
ATOM 2247 N N . THR A 1 284 ? 4.828 -18.156 -11.172 1 98.25 284 THR A N 1
ATOM 2248 C CA . THR A 1 284 ? 3.475 -17.625 -11.312 1 98.25 284 THR A CA 1
ATOM 2249 C C . THR A 1 284 ? 2.457 -18.594 -10.719 1 98.25 284 THR A C 1
ATOM 2251 O O . THR A 1 284 ? 2.68 -19.812 -10.703 1 98.25 284 THR A O 1
ATOM 2254 N N . THR A 1 285 ? 1.485 -18.016 -10.164 1 97 285 THR A N 1
ATOM 2255 C CA . THR A 1 285 ? 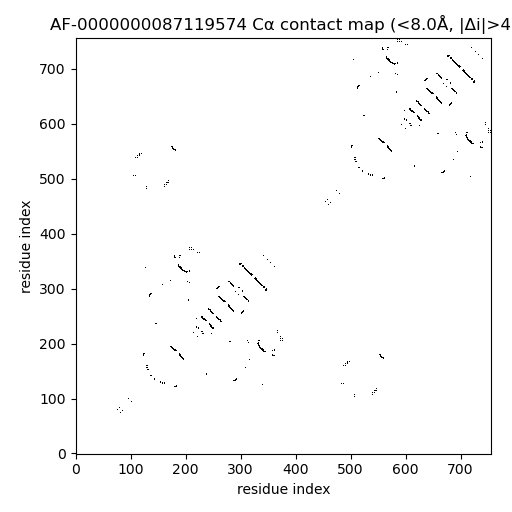0.454 -18.828 -9.516 1 97 285 THR A CA 1
ATOM 2256 C C . THR A 1 285 ? -0.938 -18.328 -9.906 1 97 285 THR A C 1
ATOM 2258 O O . THR A 1 285 ? -1.111 -17.172 -10.266 1 97 285 THR A O 1
ATOM 2261 N N . ASP A 1 286 ? -1.829 -19.25 -9.883 1 97.06 286 ASP A N 1
ATOM 2262 C CA . ASP A 1 286 ? -3.26 -18.984 -10.031 1 97.06 286 ASP A CA 1
ATOM 2263 C C . ASP A 1 286 ? -4.074 -19.891 -9.102 1 97.06 286 ASP A C 1
ATOM 2265 O O . ASP A 1 286 ? -3.572 -20.906 -8.617 1 97.06 286 ASP A O 1
ATOM 2269 N N . PHE A 1 287 ? -5.301 -19.484 -8.883 1 97.25 287 PHE A N 1
ATOM 2270 C CA . PHE A 1 287 ? -6.18 -20.297 -8.055 1 97.25 287 PHE A CA 1
ATOM 2271 C C . PHE A 1 287 ? -7.027 -21.234 -8.922 1 97.25 287 PHE A C 1
ATOM 2273 O O . PHE A 1 287 ? -7.254 -20.953 -10.094 1 97.25 287 PHE A O 1
ATOM 2280 N N . VAL A 1 288 ? -7.43 -22.328 -8.375 1 96.62 288 VAL A N 1
ATOM 2281 C CA . VAL A 1 288 ? -8.32 -23.25 -9.062 1 96.62 288 VAL A CA 1
ATOM 2282 C C . VAL A 1 288 ? -9.766 -22.766 -8.93 1 96.62 288 VAL A C 1
ATOM 2284 O O . VAL A 1 288 ? -10.297 -22.672 -7.824 1 96.62 288 VAL A O 1
ATOM 2287 N N . ASP A 1 289 ? -10.336 -22.578 -10.031 1 94.62 289 ASP A N 1
ATOM 2288 C CA . ASP A 1 289 ? -11.688 -22.047 -10.039 1 94.62 289 ASP A CA 1
ATOM 2289 C C . ASP A 1 289 ? -12.703 -23.109 -9.617 1 94.62 289 ASP A C 1
ATOM 2291 O O . ASP A 1 289 ? -13.617 -22.828 -8.836 1 94.62 289 ASP A O 1
ATOM 2295 N N . LYS A 1 290 ? -12.531 -24.266 -10.188 1 94.81 290 LYS A N 1
ATOM 2296 C CA . LYS A 1 290 ? -13.406 -25.391 -9.867 1 94.81 290 LYS A CA 1
ATOM 2297 C C . LYS A 1 290 ? -12.625 -26.688 -9.758 1 94.81 290 LYS A C 1
ATOM 2299 O O . LYS A 1 290 ? -11.93 -27.078 -10.695 1 94.81 290 LYS A O 1
ATOM 2304 N N . ASP A 1 291 ? -12.773 -27.234 -8.633 1 94.75 291 ASP A N 1
ATOM 2305 C CA . ASP A 1 291 ? -12.164 -28.531 -8.367 1 94.75 291 ASP A CA 1
ATOM 2306 C C . ASP A 1 291 ? -13.227 -29.594 -8.062 1 94.75 291 ASP A C 1
ATOM 2308 O O . ASP A 1 291 ? -13.828 -29.578 -6.988 1 94.75 291 ASP A O 1
ATOM 2312 N N . GLU A 1 292 ? -13.391 -30.578 -8.891 1 94 292 GLU A N 1
ATOM 2313 C CA . GLU A 1 292 ? -14.438 -31.578 -8.719 1 94 292 GLU A CA 1
ATOM 2314 C C . GLU A 1 292 ? -14.031 -32.625 -7.691 1 94 292 GLU A C 1
ATOM 2316 O O . GLU A 1 292 ? -14.891 -33.281 -7.074 1 94 292 GLU A O 1
ATOM 2321 N N . LEU A 1 293 ? -12.805 -32.875 -7.633 1 92.12 293 LEU A N 1
ATOM 2322 C CA . LEU A 1 293 ? -12.328 -33.844 -6.66 1 92.12 293 LEU A CA 1
ATOM 2323 C C . LEU A 1 293 ? -12.461 -33.312 -5.238 1 92.12 293 LEU A C 1
ATOM 2325 O O . LEU A 1 293 ? -12.836 -34.062 -4.328 1 92.12 293 LEU A O 1
ATOM 2329 N N . VAL A 1 294 ? -12.133 -32.031 -5.039 1 91.88 294 VAL A N 1
ATOM 2330 C CA . VAL A 1 294 ? -12.219 -31.391 -3.738 1 91.88 294 VAL A CA 1
ATOM 2331 C C . VAL A 1 294 ? -12.938 -30.047 -3.879 1 91.88 294 VAL A C 1
ATOM 2333 O O . VAL A 1 294 ? -12.305 -28.984 -3.871 1 91.88 294 VAL A O 1
ATOM 2336 N N . PRO A 1 295 ? -14.164 -30.109 -3.877 1 92.62 295 PRO A N 1
ATOM 2337 C CA . PRO A 1 295 ? -14.93 -28.875 -4.086 1 92.62 295 PRO A CA 1
ATOM 2338 C C . PRO A 1 295 ? -14.836 -27.922 -2.906 1 92.62 295 PRO A C 1
ATOM 2340 O O . PRO A 1 295 ? -14.766 -28.359 -1.753 1 92.62 295 PRO A O 1
ATOM 2343 N N . TYR A 1 296 ? -14.781 -26.703 -3.291 1 91.94 296 TYR A N 1
ATOM 2344 C CA . TYR A 1 296 ? -14.82 -25.656 -2.264 1 91.94 296 TYR A CA 1
ATOM 2345 C C . TYR A 1 296 ? -16.188 -25.609 -1.591 1 91.94 296 TYR A C 1
ATOM 2347 O O . TYR A 1 296 ? -17.219 -25.688 -2.262 1 91.94 296 TYR A O 1
ATOM 2355 N N . ASN A 1 297 ? -16.156 -25.531 -0.24 1 90.62 297 ASN A N 1
ATOM 2356 C CA . ASN A 1 297 ? -17.375 -25.344 0.524 1 90.62 297 ASN A CA 1
ATOM 2357 C C . ASN A 1 297 ? -17.516 -23.922 1.035 1 90.62 297 ASN A C 1
ATOM 2359 O O . ASN A 1 297 ? -16.922 -23.562 2.055 1 90.62 297 ASN A O 1
ATOM 2363 N N . PRO A 1 298 ? -18.344 -23.172 0.44 1 90.38 298 PRO A N 1
ATOM 2364 C CA . PRO A 1 298 ? -18.422 -21.734 0.767 1 90.38 298 PRO A CA 1
ATOM 2365 C C . PRO A 1 298 ? -19.062 -21.484 2.129 1 90.38 298 PRO A C 1
ATOM 2367 O O . PRO A 1 298 ? -19.031 -20.359 2.625 1 90.38 298 PRO A O 1
ATOM 2370 N N . HIS A 1 299 ? -19.594 -22.484 2.754 1 90.44 299 HIS A N 1
ATOM 2371 C CA . HIS A 1 299 ? -20.266 -22.297 4.035 1 90.44 299 HIS A CA 1
ATOM 2372 C C . HIS A 1 299 ? -19.312 -22.578 5.199 1 90.44 299 HIS A C 1
ATOM 2374 O O . HIS A 1 299 ? -19.609 -22.219 6.344 1 90.44 299 HIS A O 1
ATOM 2380 N N . GLU A 1 300 ? -18.25 -23.109 4.879 1 91.19 300 GLU A N 1
ATOM 2381 C CA . GLU A 1 300 ? -17.375 -23.547 5.969 1 91.19 300 GLU A CA 1
ATOM 2382 C C . GLU A 1 300 ? -16.094 -22.734 6.008 1 91.19 300 GLU A C 1
ATOM 2384 O O . GLU A 1 300 ? -15.555 -22.453 7.082 1 91.19 300 GLU A O 1
ATOM 2389 N N . ARG A 1 301 ? -15.656 -22.406 4.836 1 94.5 301 ARG A N 1
ATOM 2390 C CA . ARG A 1 301 ? -14.352 -21.766 4.773 1 94.5 301 ARG A CA 1
ATOM 2391 C C . ARG A 1 301 ? -14.375 -20.562 3.83 1 94.5 301 ARG A C 1
ATOM 2393 O O . ARG A 1 301 ? -15.164 -20.531 2.877 1 94.5 301 ARG A O 1
ATOM 2400 N N . LEU A 1 302 ? -13.539 -19.578 4.227 1 96.38 302 LEU A N 1
ATOM 2401 C CA . LEU A 1 302 ? -13.305 -18.5 3.279 1 96.38 302 LEU A CA 1
ATOM 2402 C C . LEU A 1 302 ? -12.305 -18.922 2.205 1 96.38 302 LEU A C 1
ATOM 2404 O O . LEU A 1 302 ? -11.336 -19.625 2.494 1 96.38 302 LEU A O 1
ATOM 2408 N N . ARG A 1 303 ? -12.555 -18.5 1.03 1 96.62 303 ARG A N 1
ATOM 2409 C CA . ARG A 1 303 ? -11.672 -18.844 -0.082 1 96.62 303 ARG A CA 1
ATOM 2410 C C . ARG A 1 303 ? -10.625 -17.75 -0.306 1 96.62 303 ARG A C 1
ATOM 2412 O O . ARG A 1 303 ? -10.969 -16.578 -0.471 1 96.62 303 ARG A O 1
ATOM 2419 N N . TYR A 1 304 ? -9.391 -18.141 -0.279 1 96.81 304 TYR A N 1
ATOM 2420 C CA . TYR A 1 304 ? -8.242 -17.25 -0.46 1 96.81 304 TYR A CA 1
ATOM 2421 C C . TYR A 1 304 ? -7.613 -17.453 -1.835 1 96.81 304 TYR A C 1
ATOM 2423 O O . TYR A 1 304 ? -6.711 -18.266 -2 1 96.81 304 TYR A O 1
ATOM 2431 N N . ASP A 1 305 ? -8.023 -16.609 -2.818 1 96.62 305 ASP A N 1
ATOM 2432 C CA . ASP A 1 305 ? -7.574 -16.703 -4.203 1 96.62 305 ASP A CA 1
ATOM 2433 C C . ASP A 1 305 ? -6.379 -15.789 -4.465 1 96.62 305 ASP A C 1
ATOM 2435 O O . ASP A 1 305 ? -6.453 -14.578 -4.23 1 96.62 305 ASP A O 1
ATOM 2439 N N . VAL A 1 306 ? -5.375 -16.422 -5 1 97.31 306 VAL A N 1
ATOM 2440 C CA . VAL A 1 306 ? -4.168 -15.641 -5.273 1 97.31 306 VAL A CA 1
ATOM 2441 C C . VAL A 1 306 ? -3.752 -15.828 -6.73 1 97.31 306 VAL A C 1
ATOM 2443 O O . VAL A 1 306 ? -3.596 -16.953 -7.195 1 97.31 306 VAL A O 1
ATOM 2446 N N . THR A 1 307 ? -3.621 -14.766 -7.422 1 97.5 307 THR A N 1
ATOM 2447 C CA . THR A 1 307 ? -2.967 -14.703 -8.727 1 97.5 307 THR A CA 1
ATOM 2448 C C . THR A 1 307 ? -1.71 -13.836 -8.656 1 97.5 307 THR A C 1
ATOM 2450 O O . THR A 1 307 ? -1.782 -12.648 -8.344 1 97.5 307 THR A O 1
ATOM 2453 N N . ALA A 1 308 ? -0.597 -14.453 -8.977 1 98.12 308 ALA A N 1
ATOM 2454 C CA . ALA A 1 308 ? 0.641 -13.711 -8.75 1 98.12 308 ALA A CA 1
ATOM 2455 C C . ALA A 1 308 ? 1.703 -14.094 -9.773 1 98.12 308 ALA A C 1
ATOM 2457 O O . ALA A 1 308 ? 1.602 -15.141 -10.422 1 98.12 308 ALA A O 1
ATOM 2458 N N . VAL A 1 309 ? 2.627 -13.266 -9.922 1 98.38 309 VAL A N 1
ATOM 2459 C CA . VAL A 1 309 ? 3.822 -13.508 -10.719 1 98.38 309 VAL A CA 1
ATOM 2460 C C . VAL A 1 309 ? 5.047 -12.938 -10.008 1 98.38 309 VAL A C 1
ATOM 2462 O O . VAL A 1 309 ? 4.98 -11.859 -9.414 1 98.38 309 VAL A O 1
ATOM 2465 N N . LEU A 1 310 ? 6.098 -13.68 -9.984 1 98.5 310 LEU A N 1
ATOM 2466 C CA . LEU A 1 310 ? 7.402 -13.281 -9.469 1 98.5 310 LEU A CA 1
ATOM 2467 C C . LEU A 1 310 ? 8.492 -13.523 -10.508 1 98.5 310 LEU A C 1
ATOM 2469 O O . LEU A 1 310 ? 8.539 -14.586 -11.125 1 98.5 310 LEU A O 1
ATOM 2473 N N . THR A 1 311 ? 9.289 -12.562 -10.688 1 98.5 311 THR A N 1
ATOM 2474 C CA . THR A 1 311 ? 10.461 -12.742 -11.531 1 98.5 311 THR A CA 1
ATOM 2475 C C . THR A 1 311 ? 11.734 -12.375 -10.773 1 98.5 311 THR A C 1
ATOM 2477 O O . THR A 1 311 ? 11.727 -11.477 -9.93 1 98.5 311 THR A O 1
ATOM 2480 N N . VAL A 1 312 ? 12.734 -13.094 -11.047 1 98.31 312 VAL A N 1
ATOM 2481 C CA . VAL A 1 312 ? 14.039 -12.852 -10.453 1 98.31 312 VAL A CA 1
ATOM 2482 C C . VAL A 1 312 ? 15.086 -12.688 -11.555 1 98.31 312 VAL A C 1
ATOM 2484 O O . VAL A 1 312 ? 15.234 -13.57 -12.414 1 98.31 312 VAL A O 1
ATOM 2487 N N . LYS A 1 313 ? 15.773 -11.672 -11.508 1 96.5 313 LYS A N 1
ATOM 2488 C CA . LYS A 1 313 ? 16.844 -11.484 -12.492 1 96.5 313 LYS A CA 1
ATOM 2489 C C . LYS A 1 313 ? 17.906 -10.531 -11.969 1 96.5 313 LYS A C 1
ATOM 2491 O O . LYS A 1 313 ? 17.672 -9.805 -11 1 96.5 313 LYS A O 1
ATOM 2496 N N . ALA A 1 314 ? 18.969 -10.594 -12.602 1 95 314 ALA A N 1
ATOM 2497 C CA . ALA A 1 314 ? 20.078 -9.695 -12.242 1 95 314 ALA A CA 1
ATOM 2498 C C . ALA A 1 314 ? 19.984 -8.383 -13.008 1 95 314 ALA A C 1
ATOM 2500 O O . ALA A 1 314 ? 19.562 -8.352 -14.172 1 95 314 ALA A O 1
ATOM 2501 N N . GLN A 1 315 ? 20.297 -7.301 -12.234 1 91.12 315 GLN A N 1
ATOM 2502 C CA . GLN A 1 315 ? 20.328 -5.961 -12.82 1 91.12 315 GLN A CA 1
ATOM 2503 C C . GLN A 1 315 ? 21.641 -5.258 -12.516 1 91.12 315 GLN A C 1
ATOM 2505 O O . GLN A 1 315 ? 22.172 -5.363 -11.414 1 91.12 315 GLN A O 1
ATOM 2510 N N . ARG A 1 316 ? 22.141 -4.621 -13.531 1 85.75 316 ARG A N 1
ATOM 2511 C CA . ARG A 1 316 ? 23.312 -3.783 -13.312 1 85.75 316 ARG A CA 1
ATOM 2512 C C . ARG A 1 316 ? 22.906 -2.4 -12.812 1 85.75 316 ARG A C 1
ATOM 2514 O O . ARG A 1 316 ? 21.922 -1.827 -13.281 1 85.75 316 ARG A O 1
ATOM 2521 N N . CYS A 1 317 ? 23.562 -2.09 -11.742 1 84.69 317 CYS A N 1
ATOM 2522 C CA . CYS A 1 317 ? 23.25 -0.769 -11.203 1 84.69 317 CYS A CA 1
ATOM 2523 C C . CYS A 1 317 ? 24.531 -0.02 -10.844 1 84.69 317 CYS A C 1
ATOM 2525 O O . CYS A 1 317 ? 25.578 -0.635 -10.617 1 84.69 317 CYS A O 1
ATOM 2527 N N . LYS A 1 318 ? 24.406 1.33 -10.953 1 78.12 318 LYS A N 1
ATOM 2528 C CA . LYS A 1 318 ? 25.516 2.189 -10.547 1 78.12 318 LYS A CA 1
ATOM 2529 C C . LYS A 1 318 ? 25.297 2.738 -9.141 1 78.12 318 LYS A C 1
ATOM 2531 O O . LYS A 1 318 ? 24.219 3.254 -8.828 1 78.12 318 LYS A O 1
ATOM 2536 N N . ARG A 1 319 ? 26.266 2.451 -8.312 1 74 319 ARG A N 1
ATOM 2537 C CA . ARG A 1 319 ? 26.188 2.963 -6.949 1 74 319 ARG A CA 1
ATOM 2538 C C . ARG A 1 319 ? 27.484 3.641 -6.543 1 74 319 ARG A C 1
ATOM 2540 O O . ARG A 1 319 ? 28.562 3.311 -7.062 1 74 319 ARG A O 1
ATOM 2547 N N . LEU A 1 320 ? 27.203 4.621 -5.715 1 71.19 320 LEU A N 1
ATOM 2548 C CA . LEU A 1 320 ? 28.391 5.277 -5.176 1 71.19 320 LEU A CA 1
ATOM 2549 C C . LEU A 1 320 ? 29.047 4.422 -4.098 1 71.19 320 LEU A C 1
ATOM 2551 O O . LEU A 1 320 ? 28.375 3.955 -3.174 1 71.19 320 LEU A O 1
ATOM 2555 N N . ASN A 1 321 ? 30.328 4.121 -4.258 1 66.94 321 ASN A N 1
ATOM 2556 C CA . ASN A 1 321 ? 31.047 3.375 -3.227 1 66.94 321 ASN A CA 1
ATOM 2557 C C . ASN A 1 321 ? 31.453 4.273 -2.061 1 66.94 321 ASN A C 1
ATOM 2559 O O . ASN A 1 321 ? 31.094 5.453 -2.027 1 66.94 321 ASN A O 1
ATOM 2563 N N . THR A 1 322 ? 31.969 3.6 -1.047 1 67.19 322 THR A N 1
ATOM 2564 C CA . THR A 1 322 ? 32.375 4.309 0.167 1 67.19 322 THR A CA 1
ATOM 2565 C C . THR A 1 322 ? 33.281 5.477 -0.162 1 67.19 322 THR A C 1
ATOM 2567 O O . THR A 1 322 ? 33.344 6.465 0.572 1 67.19 322 THR A O 1
ATOM 2570 N N . ALA A 1 323 ? 33.969 5.363 -1.244 1 71.69 323 ALA A N 1
ATOM 2571 C CA . ALA A 1 323 ? 34.938 6.395 -1.663 1 71.69 323 ALA A CA 1
ATOM 2572 C C . ALA A 1 323 ? 34.25 7.453 -2.521 1 71.69 323 ALA A C 1
ATOM 2574 O O . ALA A 1 323 ? 34.875 8.383 -3.01 1 71.69 323 ALA A O 1
ATOM 2575 N N . GLY A 1 324 ? 32.938 7.293 -2.646 1 71.5 324 GLY A N 1
ATOM 2576 C CA . GLY A 1 324 ? 32.188 8.258 -3.434 1 71.5 324 GLY A CA 1
ATOM 2577 C C . GLY A 1 324 ? 32.344 8.055 -4.93 1 71.5 324 GLY A C 1
ATOM 2578 O O . GLY A 1 324 ? 32.062 8.961 -5.715 1 71.5 324 GLY A O 1
ATOM 2579 N N . VAL A 1 325 ? 32.969 6.902 -5.273 1 77.44 325 VAL A N 1
ATOM 2580 C CA . VAL A 1 325 ? 33.188 6.59 -6.684 1 77.44 325 VAL A CA 1
ATOM 2581 C C . VAL A 1 325 ? 32.031 5.734 -7.199 1 77.44 325 VAL A C 1
ATOM 2583 O O . VAL A 1 325 ? 31.547 4.84 -6.5 1 77.44 325 VAL A O 1
ATOM 2586 N N . LEU A 1 326 ? 31.547 6.102 -8.359 1 81.31 326 LEU A N 1
ATOM 2587 C CA . LEU A 1 326 ? 30.469 5.34 -8.977 1 81.31 326 LEU A CA 1
ATOM 2588 C C . LEU A 1 326 ? 30.969 3.986 -9.469 1 81.31 326 LEU A C 1
ATOM 2590 O O . LEU A 1 326 ? 31.891 3.92 -10.297 1 81.31 326 LEU A O 1
ATOM 2594 N N . VAL A 1 327 ? 30.562 2.973 -8.891 1 81.62 327 VAL A N 1
ATOM 2595 C CA . VAL A 1 327 ? 30.938 1.622 -9.281 1 81.62 327 VAL A CA 1
ATOM 2596 C C . VAL A 1 327 ? 29.703 0.869 -9.797 1 81.62 327 VAL A C 1
ATOM 2598 O O . VAL A 1 327 ? 28.594 1.077 -9.305 1 81.62 327 VAL A O 1
ATOM 2601 N N . GLU A 1 328 ? 30 0.08 -10.82 1 83.5 328 GLU A N 1
ATOM 2602 C CA . GLU A 1 328 ? 28.938 -0.776 -11.344 1 83.5 328 GLU A CA 1
ATOM 2603 C C . GLU A 1 328 ? 28.828 -2.068 -10.539 1 83.5 328 GLU A C 1
ATOM 2605 O O . GLU A 1 328 ? 29.828 -2.719 -10.25 1 83.5 328 GLU A O 1
ATOM 2610 N N . GLU A 1 329 ? 27.625 -2.215 -10.062 1 85.38 329 GLU A N 1
ATOM 2611 C CA . GLU A 1 329 ? 27.375 -3.428 -9.289 1 85.38 329 GLU A CA 1
ATOM 2612 C C . GLU A 1 329 ? 26.156 -4.18 -9.82 1 85.38 329 GLU A C 1
ATOM 2614 O O . GLU A 1 329 ? 25.297 -3.59 -10.477 1 85.38 329 GLU A O 1
ATOM 2619 N N . GLN A 1 330 ? 26.328 -5.473 -9.672 1 88.69 330 GLN A N 1
ATOM 2620 C CA . GLN A 1 330 ? 25.188 -6.309 -10.023 1 88.69 330 GLN A CA 1
ATOM 2621 C C . GLN A 1 330 ? 24.328 -6.621 -8.797 1 88.69 330 GLN A C 1
ATOM 2623 O O . GLN A 1 330 ? 24.859 -6.926 -7.73 1 88.69 330 GLN A O 1
ATOM 2628 N N . VAL A 1 331 ? 23.031 -6.422 -9.016 1 92.38 331 VAL A N 1
ATOM 2629 C CA . VAL A 1 331 ? 22.109 -6.723 -7.93 1 92.38 331 VAL A CA 1
ATOM 2630 C C . VAL A 1 331 ? 21 -7.637 -8.438 1 92.38 331 VAL A C 1
ATOM 2632 O O . VAL A 1 331 ? 20.562 -7.512 -9.586 1 92.38 331 VAL A O 1
ATOM 2635 N N . VAL A 1 332 ? 20.688 -8.594 -7.645 1 97.31 332 VAL A N 1
ATOM 2636 C CA . VAL A 1 332 ? 19.562 -9.453 -8.008 1 97.31 332 VAL A CA 1
ATOM 2637 C C . VAL A 1 332 ? 18.25 -8.797 -7.578 1 97.31 332 VAL A C 1
ATOM 2639 O O . VAL A 1 332 ? 18.125 -8.328 -6.445 1 97.31 332 VAL A O 1
ATOM 2642 N N . VAL A 1 333 ? 17.281 -8.781 -8.484 1 97.44 333 VAL A N 1
ATOM 2643 C CA . VAL A 1 333 ? 16.031 -8.07 -8.234 1 97.44 333 VAL A CA 1
ATOM 2644 C C . VAL A 1 333 ? 14.867 -9.055 -8.289 1 97.44 333 VAL A C 1
ATOM 2646 O O . VAL A 1 333 ? 14.703 -9.773 -9.281 1 97.44 333 VAL A O 1
ATOM 2649 N N . LEU A 1 334 ? 14.117 -9.078 -7.242 1 98.38 334 LEU A N 1
ATOM 2650 C CA . LEU A 1 334 ? 12.836 -9.773 -7.215 1 98.38 334 LEU A CA 1
ATOM 2651 C C . LEU A 1 334 ? 11.688 -8.812 -7.508 1 98.38 334 LEU A C 1
ATOM 2653 O O . LEU A 1 334 ? 11.508 -7.82 -6.801 1 98.38 334 LEU A O 1
ATOM 2657 N N . THR A 1 335 ? 10.961 -9.055 -8.586 1 98.12 335 THR A N 1
ATOM 2658 C CA . THR A 1 335 ? 9.742 -8.312 -8.906 1 98.12 335 THR A CA 1
ATOM 2659 C C . THR A 1 335 ? 8.508 -9.188 -8.695 1 98.12 335 THR A C 1
ATOM 2661 O O . THR A 1 335 ? 8.453 -10.32 -9.18 1 98.12 335 THR A O 1
ATOM 2664 N N . ARG A 1 336 ? 7.535 -8.617 -8.016 1 97.88 336 ARG A N 1
ATOM 2665 C CA . ARG A 1 336 ? 6.34 -9.391 -7.688 1 97.88 336 ARG A CA 1
ATOM 2666 C C . ARG A 1 336 ? 5.078 -8.57 -7.938 1 97.88 336 ARG A C 1
ATOM 2668 O O . ARG A 1 336 ? 5.035 -7.375 -7.637 1 97.88 336 ARG A O 1
ATOM 2675 N N . SER A 1 337 ? 4.148 -9.164 -8.562 1 97 337 SER A N 1
ATOM 2676 C CA . SER A 1 337 ? 2.783 -8.648 -8.664 1 97 337 SER A CA 1
ATOM 2677 C C . SER A 1 337 ? 1.767 -9.695 -8.219 1 97 337 SER A C 1
ATOM 2679 O O . SER A 1 337 ? 1.892 -10.875 -8.555 1 97 337 SER A O 1
ATOM 2681 N N . CYS A 1 338 ? 0.828 -9.234 -7.438 1 96.62 338 CYS A N 1
ATOM 2682 C CA . CYS A 1 338 ? -0.118 -10.188 -6.875 1 96.62 338 CYS A CA 1
ATOM 2683 C C . CYS A 1 338 ? -1.495 -9.562 -6.703 1 96.62 338 CYS A C 1
ATOM 2685 O O . CYS A 1 338 ? -1.606 -8.414 -6.266 1 96.62 338 CYS A O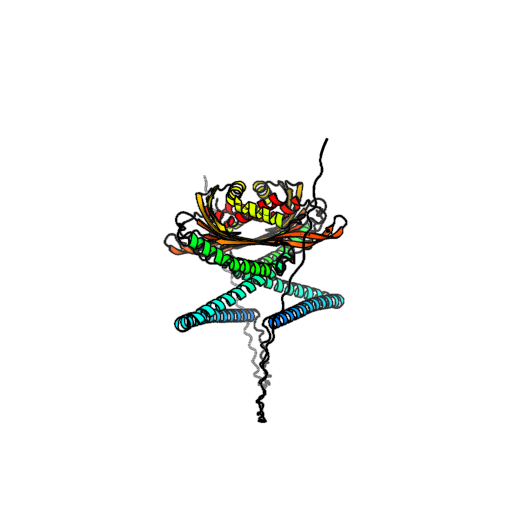 1
ATOM 2687 N N . LEU A 1 339 ? -2.49 -10.227 -7.125 1 96.5 339 LEU A N 1
ATOM 2688 C CA . LEU A 1 339 ? -3.883 -9.93 -6.805 1 96.5 339 LEU A CA 1
ATOM 2689 C C . LEU A 1 339 ? -4.469 -11 -5.891 1 96.5 339 LEU A C 1
ATOM 2691 O O . LEU A 1 339 ? -4.43 -12.188 -6.211 1 96.5 339 LEU A O 1
ATOM 2695 N N . ILE A 1 340 ? -4.98 -10.562 -4.777 1 97.25 340 ILE A N 1
ATOM 2696 C CA . ILE A 1 340 ? -5.559 -11.469 -3.793 1 97.25 340 ILE A CA 1
ATOM 2697 C C . ILE A 1 340 ? -7.043 -11.148 -3.605 1 97.25 340 ILE A C 1
ATOM 2699 O O . ILE A 1 340 ? -7.426 -9.984 -3.533 1 97.25 340 ILE A O 1
ATOM 2703 N N . LYS A 1 341 ? -7.785 -12.172 -3.559 1 95.81 341 LYS A N 1
ATOM 2704 C CA . LYS A 1 341 ? -9.211 -12.062 -3.268 1 95.81 341 LYS A CA 1
ATOM 2705 C C . LYS A 1 341 ? -9.617 -12.992 -2.131 1 95.81 341 LYS A C 1
ATOM 2707 O O . LYS A 1 341 ? -9.391 -14.203 -2.207 1 95.81 341 LYS A O 1
ATOM 2712 N N . LEU A 1 342 ? -10.102 -12.391 -1.161 1 96.75 342 LEU A N 1
ATOM 2713 C CA . LEU A 1 342 ? -10.688 -13.164 -0.065 1 96.75 342 LEU A CA 1
ATOM 2714 C C . LEU A 1 342 ? -12.203 -13.203 -0.174 1 96.75 342 LEU A C 1
ATOM 2716 O O . LEU A 1 342 ? -12.883 -12.211 0.106 1 96.75 342 LEU A O 1
ATOM 2720 N N . ARG A 1 343 ? -12.688 -14.367 -0.513 1 94.75 343 ARG A N 1
ATOM 2721 C CA . ARG A 1 343 ? -14.109 -14.539 -0.774 1 94.75 343 ARG A CA 1
ATOM 2722 C C . ARG A 1 343 ? -14.82 -15.125 0.442 1 94.75 343 ARG A C 1
ATOM 2724 O O . ARG A 1 343 ? -14.398 -16.156 0.98 1 94.75 343 ARG A O 1
ATOM 2731 N N . HIS A 1 344 ? -15.891 -14.445 0.884 1 89.69 344 HIS A N 1
ATOM 2732 C CA . HIS A 1 344 ? -16.625 -14.93 2.047 1 89.69 344 HIS A CA 1
ATOM 2733 C C . HIS A 1 344 ? -18.094 -15.141 1.717 1 89.69 344 HIS A C 1
ATOM 2735 O O . HIS A 1 344 ? -18.922 -15.32 2.617 1 89.69 344 HIS A O 1
ATOM 2741 N N . GLU A 1 345 ? -18.5 -15.219 0.588 1 77.81 345 GLU A N 1
ATOM 2742 C CA . GLU A 1 345 ? -19.797 -15.453 -0.057 1 77.81 345 GLU A CA 1
ATOM 2743 C C . GLU A 1 345 ? -20.906 -15.562 0.973 1 77.81 345 GLU A C 1
ATOM 2745 O O . GLU A 1 345 ? -21.531 -14.562 1.338 1 77.81 345 GLU A O 1
ATOM 2750 N N . ASP A 1 346 ? -20.938 -16.719 1.66 1 77.31 346 ASP A N 1
ATOM 2751 C CA . ASP A 1 346 ? -22.109 -17.047 2.471 1 77.31 346 ASP A CA 1
ATOM 2752 C C . ASP A 1 346 ? -21.797 -16.922 3.961 1 77.31 346 ASP A C 1
ATOM 2754 O O . ASP A 1 346 ? -22.672 -17.156 4.805 1 77.31 346 ASP A O 1
ATOM 2758 N N . ILE A 1 347 ? -20.688 -16.547 4.215 1 86.25 347 ILE A N 1
ATOM 2759 C CA . ILE A 1 347 ? -20.297 -16.5 5.621 1 86.25 347 ILE A CA 1
ATOM 2760 C C . ILE A 1 347 ? -20.422 -15.062 6.141 1 86.25 347 ILE A C 1
ATOM 2762 O O . ILE A 1 347 ? -19.734 -14.164 5.656 1 86.25 347 ILE A O 1
ATOM 2766 N N . ALA A 1 348 ? -21.266 -14.93 7.027 1 86 348 ALA A N 1
ATOM 2767 C CA . ALA A 1 348 ? -21.438 -13.633 7.668 1 86 348 ALA A CA 1
ATOM 2768 C C . ALA A 1 348 ? -20.328 -13.375 8.68 1 86 348 ALA A C 1
ATOM 2770 O O . ALA A 1 348 ? -20.109 -14.188 9.586 1 86 348 ALA A O 1
ATOM 2771 N N . LEU A 1 349 ? -19.656 -12.281 8.508 1 90 349 LEU A N 1
ATOM 2772 C CA . LEU A 1 349 ? -18.547 -11.938 9.391 1 90 349 LEU A CA 1
ATOM 2773 C C . LEU A 1 349 ? -18.922 -10.789 10.32 1 90 349 LEU A C 1
ATOM 2775 O O . LEU A 1 349 ? -19.469 -9.773 9.875 1 90 349 LEU A O 1
ATOM 2779 N N . PRO A 1 350 ? -18.656 -11.094 11.586 1 88.5 350 PRO A N 1
ATOM 2780 C CA . PRO A 1 350 ? -18.781 -9.93 12.461 1 88.5 350 PRO A CA 1
ATOM 2781 C C . PRO A 1 350 ? -17.938 -8.742 12 1 88.5 350 PRO A C 1
ATOM 2783 O O . PRO A 1 350 ? -16.906 -8.938 11.344 1 88.5 350 PRO A O 1
ATOM 2786 N N . ILE A 1 351 ? -18.328 -7.555 12.445 1 83.94 351 ILE A N 1
ATOM 2787 C CA . ILE A 1 351 ? -17.719 -6.309 11.992 1 83.94 351 ILE A CA 1
ATOM 2788 C C . ILE A 1 351 ? -16.234 -6.309 12.328 1 83.94 351 ILE A C 1
ATOM 2790 O O . ILE A 1 351 ? -15.398 -5.945 11.492 1 83.94 351 ILE A O 1
ATOM 2794 N N . GLU A 1 352 ? -15.898 -6.695 13.461 1 87.94 352 GLU A N 1
ATOM 2795 C CA . GLU A 1 352 ? -14.5 -6.691 13.891 1 87.94 352 GLU A CA 1
ATOM 2796 C C . GLU A 1 352 ? -13.68 -7.695 13.086 1 87.94 352 GLU A C 1
ATOM 2798 O O . GLU A 1 352 ? -12.547 -7.398 12.68 1 87.94 352 GLU A O 1
ATOM 2803 N N . THR A 1 353 ? -14.242 -8.844 12.867 1 92.19 353 THR A N 1
ATOM 2804 C CA . THR A 1 353 ? -13.562 -9.875 12.086 1 92.19 353 THR A CA 1
ATOM 2805 C C . THR A 1 353 ? -13.383 -9.43 10.633 1 92.19 353 THR A C 1
ATOM 2807 O O . THR A 1 353 ? -12.312 -9.617 10.047 1 92.19 353 THR A O 1
ATOM 2810 N N . ALA A 1 354 ? -14.414 -8.836 10.141 1 92 354 ALA A N 1
ATOM 2811 C CA . ALA A 1 354 ? -14.352 -8.328 8.773 1 92 354 ALA A CA 1
ATOM 2812 C C . ALA A 1 354 ? -13.242 -7.289 8.625 1 92 354 ALA A C 1
ATOM 2814 O O . ALA A 1 354 ? -12.5 -7.301 7.645 1 92 354 ALA A O 1
ATOM 2815 N N . HIS A 1 355 ? -13.156 -6.488 9.562 1 91.38 355 HIS A N 1
ATOM 2816 C CA . HIS A 1 355 ? -12.125 -5.461 9.539 1 91.38 355 HIS A CA 1
ATOM 2817 C C . HIS A 1 355 ? -10.727 -6.078 9.578 1 91.38 355 HIS A C 1
ATOM 2819 O O . HIS A 1 355 ? -9.852 -5.691 8.805 1 91.38 355 HIS A O 1
ATOM 2825 N N . GLU A 1 356 ? -10.539 -6.992 10.422 1 92.12 356 GLU A N 1
ATOM 2826 C CA . GLU A 1 356 ? -9.242 -7.652 10.562 1 92.12 356 GLU A CA 1
ATOM 2827 C C . GLU A 1 356 ? -8.844 -8.367 9.273 1 92.12 356 GLU A C 1
ATOM 2829 O O . GLU A 1 356 ? -7.691 -8.281 8.844 1 92.12 356 GLU A O 1
ATOM 2834 N N . LEU A 1 357 ? -9.797 -9.008 8.711 1 94.94 357 LEU A N 1
ATOM 2835 C CA . LEU A 1 357 ? -9.539 -9.742 7.473 1 94.94 357 LEU A CA 1
ATOM 2836 C C . LEU A 1 357 ? -9.203 -8.781 6.332 1 94.94 357 LEU A C 1
ATOM 2838 O O . LEU A 1 357 ? -8.289 -9.047 5.547 1 94.94 357 LEU A O 1
ATOM 2842 N N . ARG A 1 358 ? -9.875 -7.727 6.316 1 94.06 358 ARG A N 1
ATOM 2843 C CA . ARG A 1 358 ? -9.617 -6.73 5.281 1 94.06 358 ARG A CA 1
ATOM 2844 C C . ARG A 1 358 ? -8.211 -6.148 5.418 1 94.06 358 ARG A C 1
ATOM 2846 O O . ARG A 1 358 ? -7.516 -5.953 4.422 1 94.06 358 ARG A O 1
ATOM 2853 N N . GLU A 1 359 ? -7.789 -5.902 6.551 1 91.62 359 GLU A N 1
ATOM 2854 C CA . GLU A 1 359 ? -6.484 -5.297 6.797 1 91.62 359 GLU A CA 1
ATOM 2855 C C . GLU A 1 359 ? -5.355 -6.301 6.578 1 91.62 359 GLU A C 1
ATOM 2857 O O . GLU A 1 359 ? -4.227 -5.918 6.262 1 91.62 359 GLU A O 1
ATOM 2862 N N . SER A 1 360 ? -5.746 -7.504 6.699 1 91.19 360 SER A N 1
ATOM 2863 C CA . SER A 1 360 ? -4.691 -8.508 6.668 1 91.19 360 SER A CA 1
ATOM 2864 C C . SER A 1 360 ? -4.629 -9.203 5.309 1 91.19 360 SER A C 1
ATOM 2866 O O . SER A 1 360 ? -3.832 -10.117 5.113 1 91.19 360 SER A O 1
ATOM 2868 N N . VAL A 1 361 ? -5.48 -8.672 4.422 1 91.94 361 VAL A N 1
ATOM 2869 C CA . VAL A 1 361 ? -5.473 -9.305 3.107 1 91.94 361 VAL A CA 1
ATOM 2870 C C . VAL A 1 361 ? -4.113 -9.109 2.443 1 91.94 361 VAL A C 1
ATOM 2872 O O . VAL A 1 361 ? -3.621 -7.984 2.348 1 91.94 361 VAL A O 1
ATOM 2875 N N . GLY A 1 362 ? -3.285 -10.031 2.246 1 90.12 362 GLY A N 1
ATOM 2876 C CA . GLY A 1 362 ? -1.999 -9.938 1.573 1 90.12 362 GLY A CA 1
ATOM 2877 C C . GLY A 1 362 ? -0.822 -10.195 2.496 1 90.12 362 GLY A C 1
ATOM 2878 O O . GLY A 1 362 ? 0.33 -10.195 2.057 1 90.12 362 GLY A O 1
ATOM 2879 N N . LYS A 1 363 ? -1.082 -10.383 3.742 1 92.12 363 LYS A N 1
ATOM 2880 C CA . LYS A 1 363 ? -0.024 -10.547 4.734 1 92.12 363 LYS A CA 1
ATOM 2881 C C . LYS A 1 363 ? 0.854 -11.75 4.406 1 92.12 363 LYS A C 1
ATOM 2883 O O . LYS A 1 363 ? 2.035 -11.781 4.754 1 92.12 363 LYS A O 1
ATOM 2888 N N . TRP A 1 364 ? 0.26 -12.758 3.787 1 93.81 364 TRP A N 1
ATOM 2889 C CA . TRP A 1 364 ? 1.058 -13.914 3.391 1 93.81 364 TRP A CA 1
ATOM 2890 C C . TRP A 1 364 ? 2.193 -13.492 2.463 1 93.81 364 TRP A C 1
ATOM 2892 O O . TRP A 1 364 ? 3.279 -14.078 2.502 1 93.81 364 TRP A O 1
ATOM 2902 N N . GLY A 1 365 ? 1.85 -12.508 1.655 1 93.19 365 GLY A N 1
ATOM 2903 C CA . GLY A 1 365 ? 2.895 -11.977 0.79 1 93.19 365 GLY A CA 1
ATOM 2904 C C . GLY A 1 365 ? 4.043 -11.352 1.554 1 93.19 365 GLY A C 1
ATOM 2905 O O . GLY A 1 365 ? 5.199 -11.438 1.136 1 93.19 365 GLY A O 1
ATOM 2906 N N . ASP A 1 366 ? 3.742 -10.734 2.643 1 93.75 366 ASP A N 1
ATOM 2907 C CA . ASP A 1 366 ? 4.781 -10.148 3.486 1 93.75 366 ASP A CA 1
ATOM 2908 C C . ASP A 1 366 ? 5.656 -11.234 4.113 1 93.75 366 ASP A C 1
ATOM 2910 O O . ASP A 1 366 ? 6.875 -11.086 4.199 1 93.75 366 ASP A O 1
ATOM 2914 N N . VAL A 1 367 ? 5.043 -12.266 4.512 1 96 367 VAL A N 1
ATOM 2915 C CA . VAL A 1 367 ? 5.77 -13.398 5.078 1 96 367 VAL A CA 1
ATOM 2916 C C . VAL A 1 367 ? 6.762 -13.938 4.051 1 96 367 VAL A C 1
ATOM 2918 O O . VAL A 1 367 ? 7.914 -14.227 4.387 1 96 367 VAL A O 1
ATOM 2921 N N . MET A 1 368 ? 6.316 -14.078 2.895 1 96.94 368 MET A N 1
ATOM 2922 C CA . MET A 1 368 ? 7.184 -14.578 1.831 1 96.94 368 MET A CA 1
ATOM 2923 C C . MET A 1 368 ? 8.422 -13.695 1.684 1 96.94 368 MET A C 1
ATOM 2925 O O . MET A 1 368 ? 9.547 -14.203 1.69 1 96.94 368 MET A O 1
ATOM 2929 N N . LEU A 1 369 ? 8.195 -12.43 1.543 1 95.94 369 LEU A N 1
ATOM 2930 C CA . LEU A 1 369 ? 9.305 -11.508 1.334 1 95.94 369 LEU A CA 1
ATOM 2931 C C . LEU A 1 369 ? 10.266 -11.531 2.518 1 95.94 369 LEU A C 1
ATOM 2933 O O . LEU A 1 369 ? 11.484 -11.523 2.334 1 95.94 369 LEU A O 1
ATOM 2937 N N . GLN A 1 370 ? 9.734 -11.586 3.643 1 94.75 370 GLN A N 1
ATOM 2938 C CA . GLN A 1 370 ? 10.547 -11.641 4.852 1 94.75 370 GLN A CA 1
ATOM 2939 C C . GLN A 1 370 ? 11.375 -12.922 4.898 1 94.75 370 GLN A C 1
ATOM 2941 O O . GLN A 1 370 ? 12.57 -12.883 5.195 1 94.75 370 GLN A O 1
ATOM 2946 N N . THR A 1 371 ? 10.758 -13.961 4.629 1 96.81 371 THR A N 1
ATOM 2947 C CA . THR A 1 371 ? 11.422 -15.258 4.664 1 96.81 371 THR A CA 1
ATOM 2948 C C . THR A 1 371 ? 12.531 -15.336 3.615 1 96.81 371 THR A C 1
ATOM 2950 O O . THR A 1 371 ? 13.648 -15.758 3.912 1 96.81 371 THR A O 1
ATOM 2953 N N . VAL A 1 372 ? 12.203 -14.961 2.436 1 97.5 372 VAL A N 1
ATOM 2954 C CA . VAL A 1 372 ? 13.188 -15 1.355 1 97.5 372 VAL A CA 1
ATOM 2955 C C . VAL A 1 372 ? 14.391 -14.141 1.723 1 97.5 372 VAL A C 1
ATOM 2957 O O . VAL A 1 372 ? 15.539 -14.547 1.514 1 97.5 372 VAL A O 1
ATOM 2960 N N . ARG A 1 373 ? 14.156 -13.039 2.25 1 95.88 373 ARG A N 1
ATOM 2961 C CA . ARG A 1 373 ? 15.25 -12.18 2.678 1 95.88 373 ARG A CA 1
ATOM 2962 C C . ARG A 1 373 ? 16.109 -12.867 3.736 1 95.88 373 ARG A C 1
ATOM 2964 O O . ARG A 1 373 ? 17.344 -12.836 3.662 1 95.88 373 ARG A O 1
ATOM 2971 N N . GLN A 1 374 ? 15.484 -13.438 4.672 1 94.69 374 GLN A N 1
ATOM 2972 C CA . GLN A 1 374 ? 16.188 -14.125 5.746 1 94.69 374 GLN A CA 1
ATOM 2973 C C . GLN A 1 374 ? 17.078 -15.242 5.199 1 94.69 374 GLN A C 1
ATOM 2975 O O . GLN A 1 374 ? 18.234 -15.391 5.613 1 94.69 374 GLN A O 1
ATOM 2980 N N . ILE A 1 375 ? 16.531 -15.969 4.289 1 96.12 375 ILE A N 1
ATOM 2981 C CA . ILE A 1 375 ? 17.25 -17.094 3.717 1 96.12 375 ILE A CA 1
ATOM 2982 C C . ILE A 1 375 ? 18.422 -16.594 2.871 1 96.12 375 ILE A C 1
ATOM 2984 O O . ILE A 1 375 ? 19.531 -17.156 2.939 1 96.12 375 ILE A O 1
ATOM 2988 N N . VAL A 1 376 ? 18.156 -15.562 2.131 1 96.38 376 VAL A N 1
ATOM 2989 C CA . VAL A 1 376 ? 19.141 -15.078 1.168 1 96.38 376 VAL A CA 1
ATOM 2990 C C . VAL A 1 376 ? 20.312 -14.445 1.906 1 96.38 376 VAL A C 1
ATOM 2992 O O . VAL A 1 376 ? 21.469 -14.586 1.484 1 96.38 376 VAL A O 1
ATOM 2995 N N . TYR A 1 377 ? 20.109 -13.719 2.967 1 93 377 TYR A N 1
ATOM 2996 C CA . TYR A 1 377 ? 21.188 -13.016 3.66 1 93 377 TYR A CA 1
ATOM 2997 C C . TYR A 1 377 ? 21.766 -13.875 4.777 1 93 377 TYR A C 1
ATOM 2999 O O . TYR A 1 377 ? 22.719 -13.469 5.457 1 93 377 TYR A O 1
ATOM 3007 N N . ARG A 1 378 ? 21.359 -14.992 5.043 1 86.38 378 ARG A N 1
ATOM 3008 C CA . ARG A 1 378 ? 22 -15.922 5.961 1 86.38 378 ARG A CA 1
ATOM 3009 C C . ARG A 1 378 ? 23.188 -16.625 5.293 1 86.38 378 ARG A C 1
ATOM 3011 O O . ARG A 1 378 ? 23.125 -16.953 4.102 1 86.38 378 ARG A O 1
ATOM 3018 N N . MET B 1 1 ? -38.5 37.844 58.938 1 22.05 1 MET B N 1
ATOM 3019 C CA . MET B 1 1 ? -39.625 37.406 58.125 1 22.05 1 MET B CA 1
ATOM 3020 C C . MET B 1 1 ? -40.031 38.469 57.125 1 22.05 1 MET B C 1
ATOM 3022 O O . MET B 1 1 ? -40.844 38.219 56.219 1 22.05 1 MET B O 1
ATOM 3026 N N . SER B 1 2 ? -39.875 39.719 57.438 1 19.67 2 SER B N 1
ATOM 3027 C CA . SER B 1 2 ? -40.812 40.719 56.969 1 19.67 2 SER B CA 1
ATOM 3028 C C . SER B 1 2 ? -40.656 41 55.5 1 19.67 2 SER B C 1
ATOM 3030 O O . SER B 1 2 ? -39.594 40.688 54.906 1 19.67 2 SER B O 1
ATOM 3032 N N . ASP B 1 3 ? -41.094 42.188 54.812 1 17.66 3 ASP B N 1
ATOM 3033 C CA . ASP B 1 3 ? -42.188 42.656 53.969 1 17.66 3 ASP B CA 1
ATOM 3034 C C . ASP B 1 3 ? -41.688 43.031 52.562 1 17.66 3 ASP B C 1
ATOM 3036 O O . ASP B 1 3 ? -42.344 42.688 51.562 1 17.66 3 ASP B O 1
ATOM 3040 N N . SER B 1 4 ? -40.75 44.031 52.188 1 19.55 4 SER B N 1
ATOM 3041 C CA . SER B 1 4 ? -41.219 45.188 51.438 1 19.55 4 SER B CA 1
ATOM 3042 C C . SER B 1 4 ? -41.094 44.969 49.906 1 19.55 4 SER B C 1
ATOM 3044 O O . SER B 1 4 ? -40.062 44.469 49.469 1 19.55 4 SER B O 1
ATOM 3046 N N . ASP B 1 5 ? -42.031 45.375 48.875 1 20.64 5 ASP B N 1
ATOM 3047 C CA . ASP B 1 5 ? -42.812 45.312 47.656 1 20.64 5 ASP B CA 1
ATOM 3048 C C . ASP B 1 5 ? -42.156 46.156 46.562 1 20.64 5 ASP B C 1
ATOM 3050 O O . ASP B 1 5 ? -42.844 46.844 45.781 1 20.64 5 ASP B O 1
ATOM 3054 N N . LEU B 1 6 ? -40.938 46.188 46.25 1 19.89 6 LEU B N 1
ATOM 3055 C CA . LEU B 1 6 ? -40.594 47.375 45.5 1 19.89 6 LEU B CA 1
ATOM 3056 C C . LEU B 1 6 ? -41.25 47.344 44.125 1 19.89 6 LEU B C 1
ATOM 3058 O O . LEU B 1 6 ? -41.219 46.312 43.438 1 19.89 6 LEU B O 1
ATOM 3062 N N . PRO B 1 7 ? -41.719 48.531 43.344 1 21.02 7 PRO B N 1
ATOM 3063 C CA . PRO B 1 7 ? -42.75 49.031 42.406 1 21.02 7 PRO B CA 1
ATOM 3064 C C . PRO B 1 7 ? -42.375 48.812 40.938 1 21.02 7 PRO B C 1
ATOM 3066 O O . PRO B 1 7 ? -41.219 48.531 40.625 1 21.02 7 PRO B O 1
ATOM 3069 N N . VAL B 1 8 ? -43.281 49.344 39.781 1 21.36 8 VAL B N 1
ATOM 3070 C CA . VAL B 1 8 ? -44.094 49.156 38.594 1 21.36 8 VAL B CA 1
ATOM 3071 C C . VAL B 1 8 ? -43.469 49.875 37.406 1 21.36 8 VAL B C 1
ATOM 3073 O O . VAL B 1 8 ? -43.781 49.594 36.25 1 21.36 8 VAL B O 1
ATOM 3076 N N . ALA B 1 9 ? -42.344 50.625 37.094 1 18.08 9 ALA B N 1
ATOM 3077 C CA . ALA B 1 9 ? -42.562 51.875 36.375 1 18.08 9 ALA B CA 1
ATOM 3078 C C . ALA B 1 9 ? -42.656 51.625 34.875 1 18.08 9 ALA B C 1
ATOM 3080 O O . ALA B 1 9 ? -41.875 50.875 34.312 1 18.08 9 ALA B O 1
ATOM 3081 N N . SER B 1 10 ? -43.812 52.125 34.031 1 18.95 10 SER B N 1
ATOM 3082 C CA . SER B 1 10 ? -44.562 51.969 32.75 1 18.95 10 SER B CA 1
ATOM 3083 C C . SER B 1 10 ? -43.969 52.875 31.688 1 18.95 10 SER B C 1
ATOM 3085 O O . SER B 1 10 ? -44.469 52.906 30.562 1 18.95 10 SER B O 1
ATOM 3087 N N . PRO B 1 11 ? -42.906 53.625 31.516 1 17.23 11 PRO B N 1
ATOM 3088 C CA . PRO B 1 11 ? -43.094 54.969 30.953 1 17.23 11 PRO B CA 1
ATOM 3089 C C . PRO B 1 11 ? -43.438 54.938 29.469 1 17.23 11 PRO B C 1
ATOM 3091 O O . PRO B 1 11 ? -43.281 53.906 28.812 1 17.23 11 PRO B O 1
ATOM 3094 N N . SER B 1 12 ? -43.125 56.219 28.531 1 17.75 12 SER B N 1
ATOM 3095 C CA . SER B 1 12 ? -43.719 57.375 27.875 1 17.75 12 SER B CA 1
ATOM 3096 C C . SER B 1 12 ? -43.531 57.312 26.359 1 17.75 12 SER B C 1
ATOM 3098 O O . SER B 1 12 ? -42.656 56.625 25.875 1 17.75 12 SER B O 1
ATOM 3100 N N . GLN B 1 13 ? -44.25 58.25 25.438 1 18.75 13 GLN B N 1
ATOM 3101 C CA . GLN B 1 13 ? -45.062 58.562 24.281 1 18.75 13 GLN B CA 1
ATOM 3102 C C . GLN B 1 13 ? -44.219 59.219 23.188 1 18.75 13 GLN B C 1
ATOM 3104 O O . GLN B 1 13 ? -44.719 59.469 22.078 1 18.75 13 GLN B O 1
ATOM 3109 N N . VAL B 1 14 ? -42.906 59.25 22.906 1 20.42 14 VAL B N 1
ATOM 3110 C CA . VAL B 1 14 ? -42.531 60.531 22.328 1 20.42 14 VAL B CA 1
ATOM 3111 C C . VAL B 1 14 ? -42.938 60.594 20.859 1 20.42 14 VAL B C 1
ATOM 3113 O O . VAL B 1 14 ? -42.969 59.562 20.172 1 20.42 14 VAL B O 1
ATOM 3116 N N . GLU B 1 15 ? -43.125 61.875 20.094 1 18.09 15 GLU B N 1
ATOM 3117 C CA . GLU B 1 15 ? -43.938 62.719 19.234 1 18.09 15 GLU B CA 1
ATOM 3118 C C . GLU B 1 15 ? -43.312 62.844 17.828 1 18.09 15 GLU B C 1
ATOM 3120 O O . GLU B 1 15 ? -44.031 63.156 16.875 1 18.09 15 GLU B O 1
ATOM 3125 N N . ALA B 1 16 ? -42.094 62.562 17.359 1 20.06 16 ALA B N 1
ATOM 3126 C CA . ALA B 1 16 ? -41.562 63.688 16.609 1 20.06 16 ALA B CA 1
ATOM 3127 C C . ALA B 1 16 ? -42.156 63.75 15.203 1 20.06 16 ALA B C 1
ATOM 3129 O O . ALA B 1 16 ? -42.594 62.719 14.656 1 20.06 16 ALA B O 1
ATOM 3130 N N . HIS B 1 17 ? -42.219 64.938 14.531 1 18.84 17 HIS B N 1
ATOM 3131 C CA . HIS B 1 17 ? -42.875 65.812 13.586 1 18.84 17 HIS B CA 1
ATOM 3132 C C . HIS B 1 17 ? -42.5 65.5 12.148 1 18.84 17 HIS B C 1
ATOM 3134 O O . HIS B 1 17 ? -41.469 64.875 11.906 1 18.84 17 HIS B O 1
ATOM 3140 N N . ASP B 1 18 ? -43.312 65.875 10.969 1 19.89 18 ASP B N 1
ATOM 3141 C CA . ASP B 1 18 ? -44 65.562 9.719 1 19.89 18 ASP B CA 1
ATOM 3142 C C . ASP B 1 18 ? -43.219 66.125 8.516 1 19.89 18 ASP B C 1
ATOM 3144 O O . ASP B 1 18 ? -43.625 65.875 7.371 1 19.89 18 ASP B O 1
ATOM 3148 N N . VAL B 1 19 ? -41.938 66.688 8.469 1 21.14 19 VAL B N 1
ATOM 3149 C CA . VAL B 1 19 ? -41.781 67.812 7.586 1 21.14 19 VAL B CA 1
ATOM 3150 C C . VAL B 1 19 ? -41.844 67.375 6.129 1 21.14 19 VAL B C 1
ATOM 3152 O O . VAL B 1 19 ? -41.031 66.5 5.703 1 21.14 19 VAL B O 1
ATOM 3155 N N . VAL B 1 20 ? -42.906 67.688 5.227 1 21.75 20 VAL B N 1
ATOM 3156 C CA . VAL B 1 20 ? -43.562 67.375 3.977 1 21.75 20 VAL B CA 1
ATOM 3157 C C . VAL B 1 20 ? -42.875 68.062 2.811 1 21.75 20 VAL B C 1
ATOM 3159 O O . VAL B 1 20 ? -43.312 67.938 1.665 1 21.75 20 VAL B O 1
ATOM 3162 N N . MET B 1 21 ? -41.594 68.5 2.738 1 20.55 21 MET B N 1
ATOM 3163 C CA . MET B 1 21 ? -41.438 69.688 1.867 1 20.55 21 MET B CA 1
ATOM 3164 C C . MET B 1 21 ? -41.656 69.312 0.409 1 20.55 21 MET B C 1
ATOM 3166 O O . MET B 1 21 ? -41.094 68.312 -0.096 1 20.55 21 MET B O 1
ATOM 3170 N N . VAL B 1 22 ? -42.656 69.875 -0.374 1 20.75 22 VAL B N 1
ATOM 3171 C CA . VAL B 1 22 ? -43.531 69.688 -1.533 1 20.75 22 VAL B CA 1
ATOM 3172 C C . VAL B 1 22 ? -42.812 70.125 -2.801 1 20.75 22 VAL B C 1
ATOM 3174 O O . VAL B 1 22 ? -43.188 69.812 -3.91 1 20.75 22 VAL B O 1
ATOM 3177 N N . ASP B 1 23 ? -41.625 70.812 -2.797 1 20.58 23 ASP B N 1
ATOM 3178 C CA . ASP B 1 23 ? -41.719 71.938 -3.764 1 20.58 23 ASP B CA 1
ATOM 3179 C C . ASP B 1 23 ? -41.875 71.375 -5.184 1 20.58 23 ASP B C 1
ATOM 3181 O O . ASP B 1 23 ? -41.5 70.25 -5.469 1 20.58 23 ASP B O 1
ATOM 3185 N N . CYS B 1 24 ? -42.312 72.25 -6.258 1 21 24 CYS B N 1
ATOM 3186 C CA . CYS B 1 24 ? -43.188 72.562 -7.371 1 21 24 CYS B CA 1
ATOM 3187 C C . CYS B 1 24 ? -42.531 72.312 -8.711 1 21 24 CYS B C 1
ATOM 3189 O O . CYS B 1 24 ? -43.188 72.25 -9.742 1 21 24 CYS B O 1
ATOM 3191 N N . GLU B 1 25 ? -41.156 72.562 -8.844 1 23.22 25 GLU B N 1
ATOM 3192 C CA . GLU B 1 25 ? -40.875 73.375 -10.039 1 23.22 25 GLU B CA 1
ATOM 3193 C C . GLU B 1 25 ? -41.031 72.562 -11.305 1 23.22 25 GLU B C 1
ATOM 3195 O O . GLU B 1 25 ? -40.875 71.312 -11.273 1 23.22 25 GLU B O 1
ATOM 3200 N N . THR B 1 26 ? -41.469 73.188 -12.492 1 25.47 26 THR B N 1
ATOM 3201 C CA . THR B 1 26 ? -42.156 73.062 -13.773 1 25.47 26 THR B CA 1
ATOM 3202 C C . THR B 1 26 ? -41.281 72.375 -14.797 1 25.47 26 THR B C 1
ATOM 3204 O O . THR B 1 26 ? -40.125 72.75 -14.977 1 25.47 26 THR B O 1
ATOM 3207 N N . PRO B 1 27 ? -41.656 71.125 -15.266 1 24.97 27 PRO B N 1
ATOM 3208 C CA . PRO B 1 27 ? -40.906 70.188 -16.062 1 24.97 27 PRO B CA 1
ATOM 3209 C C . PRO B 1 27 ? -40.656 70.625 -17.5 1 24.97 27 PRO B C 1
ATOM 3211 O O . PRO B 1 27 ? -41.625 70.875 -18.25 1 24.97 27 PRO B O 1
ATOM 3214 N N . LYS B 1 28 ? -39.812 71.625 -17.719 1 24.56 28 LYS B N 1
ATOM 3215 C CA . LYS B 1 28 ? -39.688 72.188 -19.062 1 24.56 28 LYS B CA 1
ATOM 3216 C C . LYS B 1 28 ? -39.438 71.062 -20.094 1 24.56 28 LYS B C 1
ATOM 3218 O O . LYS B 1 28 ? -38.656 70.188 -19.844 1 24.56 28 LYS B O 1
ATOM 3223 N N . THR B 1 29 ? -40.25 70.875 -21.125 1 24.83 29 THR B N 1
ATOM 3224 C CA . THR B 1 29 ? -40.625 69.875 -22.094 1 24.83 29 THR B CA 1
ATOM 3225 C C . THR B 1 29 ? -39.562 69.75 -23.203 1 24.83 29 THR B C 1
ATOM 3227 O O . THR B 1 29 ? -39.688 69 -24.125 1 24.83 29 THR B O 1
ATOM 3230 N N . HIS B 1 30 ? -38.344 70.438 -23.047 1 25.83 30 HIS B N 1
ATOM 3231 C CA . HIS B 1 30 ? -37.812 70.688 -24.359 1 25.83 30 HIS B CA 1
ATOM 3232 C C . HIS B 1 30 ? -37.5 69.375 -25.109 1 25.83 30 HIS B C 1
ATOM 3234 O O . HIS B 1 30 ? -37.094 68.375 -24.5 1 25.83 30 HIS B O 1
ATOM 3240 N N . SER B 1 31 ? -37.906 69.25 -26.422 1 24.8 31 SER B N 1
ATOM 3241 C CA . SER B 1 31 ? -38.219 68.25 -27.422 1 24.8 31 SER B CA 1
ATOM 3242 C C . SER B 1 31 ? -36.938 67.562 -27.984 1 24.8 31 SER B C 1
ATOM 3244 O O . SER B 1 31 ? -37 66.688 -28.828 1 24.8 31 SER B O 1
ATOM 3246 N N . GLU B 1 32 ? -35.75 68.062 -27.609 1 27.11 32 GLU B N 1
ATOM 3247 C CA . GLU B 1 32 ? -34.781 68 -28.719 1 27.11 32 GLU B CA 1
ATOM 3248 C C . GLU B 1 32 ? -34.5 66.5 -29.062 1 27.11 32 GLU B C 1
ATOM 3250 O O . GLU B 1 32 ? -34.531 65.625 -28.203 1 27.11 32 GLU B O 1
ATOM 3255 N N . SER B 1 33 ? -34.344 66.188 -30.453 1 28.14 33 SER B N 1
ATOM 3256 C CA . SER B 1 33 ? -34.344 65 -31.312 1 28.14 33 SER B CA 1
ATOM 3257 C C . SER B 1 33 ? -33.125 64.125 -31.062 1 28.14 33 SER B C 1
ATOM 3259 O O . SER B 1 33 ? -32 64.438 -31.484 1 28.14 33 SER B O 1
ATOM 3261 N N . ALA B 1 34 ? -32.844 63.594 -29.953 1 27.58 34 ALA B N 1
ATOM 3262 C CA . ALA B 1 34 ? -31.562 63.062 -29.469 1 27.58 34 ALA B CA 1
ATOM 3263 C C . ALA B 1 34 ? -31.172 61.812 -30.219 1 27.58 34 ALA B C 1
ATOM 3265 O O . ALA B 1 34 ? -31.969 60.844 -30.297 1 27.58 34 ALA B O 1
ATOM 3266 N N . ASP B 1 35 ? -30.344 61.969 -31.156 1 28.8 35 ASP B N 1
ATOM 3267 C CA . ASP B 1 35 ? -29.734 60.969 -32.031 1 28.8 35 ASP B CA 1
ATOM 3268 C C . ASP B 1 35 ? -29.219 59.781 -31.234 1 28.8 35 ASP B C 1
ATOM 3270 O O . ASP B 1 35 ? -28.359 59.938 -30.359 1 28.8 35 ASP B O 1
ATOM 3274 N N . LYS B 1 36 ? -30.031 58.75 -31.047 1 30.3 36 LYS B N 1
ATOM 3275 C CA . LYS B 1 36 ? -29.906 57.594 -30.156 1 30.3 36 LYS B CA 1
ATOM 3276 C C . LYS B 1 36 ? -28.734 56.719 -30.562 1 30.3 36 LYS B C 1
ATOM 3278 O O . LYS B 1 36 ? -28.75 56.062 -31.609 1 30.3 36 LYS B O 1
ATOM 3283 N N . ALA B 1 37 ? -27.547 57.281 -30.375 1 33.69 37 ALA B N 1
ATOM 3284 C CA . ALA B 1 37 ? -26.406 56.438 -30.734 1 33.69 37 ALA B CA 1
ATOM 3285 C C . ALA B 1 37 ? -26.578 55.031 -30.172 1 33.69 37 ALA B C 1
ATOM 3287 O O . ALA B 1 37 ? -27.047 54.875 -29.047 1 33.69 37 ALA B O 1
ATOM 3288 N N . PRO B 1 38 ? -26.641 54 -31.062 1 32.19 38 PRO B N 1
ATOM 3289 C CA . PRO B 1 38 ? -26.953 52.625 -30.688 1 32.19 38 PRO B CA 1
ATOM 3290 C C . PRO B 1 38 ? -26.078 52.125 -29.531 1 32.19 38 PRO B C 1
ATOM 3292 O O . PRO B 1 38 ? -24.891 52.469 -29.469 1 32.19 38 PRO B O 1
ATOM 3295 N N . THR B 1 39 ? -26.625 52.25 -28.344 1 30.52 39 THR B N 1
ATOM 3296 C CA . THR B 1 39 ? -25.953 51.812 -27.125 1 30.52 39 THR B CA 1
ATOM 3297 C C . THR B 1 39 ? -25.422 50.406 -27.281 1 30.52 39 THR B C 1
ATOM 3299 O O . THR B 1 39 ? -26.156 49.469 -27.609 1 30.52 39 THR B O 1
ATOM 3302 N N . GLN B 1 40 ? -24.203 50.344 -27.797 1 31.33 40 GLN B N 1
ATOM 3303 C CA . GLN B 1 40 ? -23.484 49.094 -27.906 1 31.33 40 GLN B CA 1
ATOM 3304 C C . GLN B 1 40 ? -23.719 48.219 -26.672 1 31.33 40 GLN B C 1
ATOM 3306 O O . GLN B 1 40 ? -23.594 48.688 -25.547 1 31.33 40 GLN B O 1
ATOM 3311 N N . ALA B 1 41 ? -24.594 47.281 -26.984 1 34.72 41 ALA B N 1
ATOM 3312 C CA . ALA B 1 41 ? -24.953 46.312 -25.984 1 34.72 41 ALA B CA 1
ATOM 3313 C C . ALA B 1 41 ? -23.734 45.875 -25.156 1 34.72 41 ALA B C 1
ATOM 3315 O O . ALA B 1 41 ? -22.688 45.531 -25.719 1 34.72 41 ALA B O 1
ATOM 3316 N N . ARG B 1 42 ? -23.578 46.531 -24.047 1 31.69 42 ARG B N 1
ATOM 3317 C CA . ARG B 1 42 ? -22.531 46.125 -23.125 1 31.69 42 ARG B CA 1
ATOM 3318 C C . ARG B 1 42 ? -22.5 44.625 -22.953 1 31.69 42 ARG B C 1
ATOM 3320 O O . ARG B 1 42 ? -23.5 44 -22.562 1 31.69 42 ARG B O 1
ATOM 3327 N N . ARG B 1 43 ? -21.734 43.969 -23.734 1 35.72 43 ARG B N 1
ATOM 3328 C CA . ARG B 1 43 ? -21.469 42.531 -23.578 1 35.72 43 ARG B CA 1
ATOM 3329 C C . ARG B 1 43 ? -21.297 42.156 -22.109 1 35.72 43 ARG B C 1
ATOM 3331 O O . ARG B 1 43 ? -20.359 42.625 -21.453 1 35.72 43 ARG B O 1
ATOM 3338 N N . VAL B 1 44 ? -22.391 42.031 -21.469 1 34.84 44 VAL B N 1
ATOM 3339 C CA . VAL B 1 44 ? -22.406 41.562 -20.078 1 34.84 44 VAL B CA 1
ATOM 3340 C C . VAL B 1 44 ? -21.547 40.312 -19.938 1 34.84 44 VAL B C 1
ATOM 3342 O O . VAL B 1 44 ? -21.734 39.344 -20.672 1 34.84 44 VAL B O 1
ATOM 3345 N N . LYS B 1 45 ? -20.25 40.469 -19.594 1 38.88 45 LYS B N 1
ATOM 3346 C CA . LYS B 1 45 ? -19.375 39.375 -19.234 1 38.88 45 LYS B CA 1
ATOM 3347 C C . LYS B 1 45 ? -20.094 38.344 -18.375 1 38.88 45 LYS B C 1
ATOM 3349 O O . LYS B 1 45 ? -20.641 38.688 -17.312 1 38.88 45 LYS B O 1
ATOM 3354 N N . LYS B 1 46 ? -20.609 37.469 -19.062 1 43.56 46 LYS B N 1
ATOM 3355 C CA . LYS B 1 46 ? -21.266 36.344 -18.375 1 43.56 46 LYS B CA 1
ATOM 3356 C C . LYS B 1 46 ? -20.469 35.938 -17.141 1 43.56 46 LYS B C 1
ATOM 3358 O O . LYS B 1 46 ? -19.234 35.969 -17.141 1 43.56 46 LYS B O 1
ATOM 3363 N N . THR B 1 47 ? -21.078 36.094 -15.984 1 40.44 47 THR B N 1
ATOM 3364 C CA . THR B 1 47 ? -20.406 35.812 -14.719 1 40.44 47 THR B CA 1
ATOM 3365 C C . THR B 1 47 ? -19.688 34.469 -14.773 1 40.44 47 THR B C 1
ATOM 3367 O O . THR B 1 47 ? -20.203 33.5 -15.359 1 40.44 47 THR B O 1
ATOM 3370 N N . THR B 1 48 ? -18.438 34.406 -14.438 1 48.19 48 THR B N 1
ATOM 3371 C CA . THR B 1 48 ? -17.516 33.281 -14.445 1 48.19 48 THR B CA 1
ATOM 3372 C C . THR B 1 48 ? -18.188 32.031 -13.875 1 48.19 48 THR B C 1
ATOM 3374 O O . THR B 1 48 ? -17.906 30.906 -14.305 1 48.19 48 THR B O 1
ATOM 3377 N N . TYR B 1 49 ? -19.203 32.25 -13.039 1 51.34 49 TYR B N 1
ATOM 3378 C CA . TYR B 1 49 ? -19.922 31.141 -12.469 1 51.34 49 TYR B CA 1
ATOM 3379 C C . TYR B 1 49 ? -20.781 30.453 -13.523 1 51.34 49 TYR B C 1
ATOM 3381 O O . TYR B 1 49 ? -20.875 29.219 -13.555 1 51.34 49 TYR B O 1
ATOM 3389 N N . ARG B 1 50 ? -21.359 31.188 -14.43 1 53.03 50 ARG B N 1
ATOM 3390 C CA . ARG B 1 50 ? -22.234 30.609 -15.438 1 53.03 50 ARG B CA 1
ATOM 3391 C C . ARG B 1 50 ? -21.438 29.828 -16.484 1 53.03 50 ARG B C 1
ATOM 3393 O O . ARG B 1 50 ? -21.875 28.766 -16.938 1 53.03 50 ARG B O 1
ATOM 3400 N N . VAL B 1 51 ? -20.281 30.297 -16.688 1 52.72 51 VAL B N 1
ATOM 3401 C CA . VAL B 1 51 ? -19.422 29.609 -17.641 1 52.72 51 VAL B CA 1
ATOM 3402 C C . VAL B 1 51 ? -18.938 28.297 -17.062 1 52.72 51 VAL B C 1
ATOM 3404 O O . VAL B 1 51 ? -18.938 27.266 -17.75 1 52.72 51 VAL B O 1
ATOM 3407 N N . ARG B 1 52 ? -18.641 28.25 -15.812 1 47.78 52 ARG B N 1
ATOM 3408 C CA . ARG B 1 52 ? -18.203 27.016 -15.164 1 47.78 52 ARG B CA 1
ATOM 3409 C C . ARG B 1 52 ? -19.344 26 -15.086 1 47.78 52 ARG B C 1
ATOM 3411 O O . ARG B 1 52 ? -19.125 24.797 -15.289 1 47.78 52 ARG B O 1
ATOM 3418 N N . LYS B 1 53 ? -20.484 26.484 -14.914 1 51.06 53 LYS B N 1
ATOM 3419 C CA . LYS B 1 53 ? -21.656 25.594 -14.883 1 51.06 53 LYS B CA 1
ATOM 3420 C C . LYS B 1 53 ? -21.922 25.016 -16.266 1 51.06 53 LYS B C 1
ATOM 3422 O O . LYS B 1 53 ? -22.219 23.812 -16.406 1 51.06 53 LYS B O 1
ATOM 3427 N N . GLU B 1 54 ? -21.734 25.859 -17.234 1 54.28 54 GLU B N 1
ATOM 3428 C CA . GLU B 1 54 ? -21.953 25.391 -18.594 1 54.28 54 GLU B CA 1
ATOM 3429 C C . GLU B 1 54 ? -20.875 24.406 -19.031 1 54.28 54 GLU B C 1
ATOM 3431 O O . GLU B 1 54 ? -21.172 23.391 -19.672 1 54.28 54 GLU B O 1
ATOM 3436 N N . GLU B 1 55 ? -19.719 24.656 -18.594 1 51.84 55 GLU B N 1
ATOM 3437 C CA . GLU B 1 55 ? -18.625 23.75 -18.891 1 51.84 55 GLU B CA 1
ATOM 3438 C C . GLU B 1 55 ? -18.812 22.406 -18.172 1 51.84 55 GLU B C 1
ATOM 3440 O O . GLU B 1 55 ? -18.578 21.344 -18.75 1 51.84 55 GLU B O 1
ATOM 3445 N N . LYS B 1 56 ? -19.25 22.469 -17 1 48.41 56 LYS B N 1
ATOM 3446 C CA . LYS B 1 56 ? -19.578 21.25 -16.266 1 48.41 56 LYS B CA 1
ATOM 3447 C C . LYS B 1 56 ? -20.719 20.484 -16.922 1 48.41 56 LYS B C 1
ATOM 3449 O O . LYS B 1 56 ? -20.688 19.266 -17.031 1 48.41 56 LYS B O 1
ATOM 3454 N N . GLU B 1 57 ? -21.641 21.188 -17.344 1 57.19 57 GLU B N 1
ATOM 3455 C CA . GLU B 1 57 ? -22.781 20.562 -17.984 1 57.19 57 GLU B CA 1
ATOM 3456 C C . GLU B 1 57 ? -22.391 19.938 -19.328 1 57.19 57 GLU B C 1
ATOM 3458 O O . GLU B 1 57 ? -22.844 18.844 -19.672 1 57.19 57 GLU B O 1
ATOM 3463 N N . LEU B 1 58 ? -21.453 20.578 -19.938 1 51.06 58 LEU B N 1
ATOM 3464 C CA . LEU B 1 58 ? -20.969 20.047 -21.203 1 51.06 58 LEU B CA 1
ATOM 3465 C C . LEU B 1 58 ? -20.109 18.797 -20.969 1 51.06 58 LEU B C 1
ATOM 3467 O O . LEU B 1 58 ? -20.234 17.812 -21.688 1 51.06 58 LEU B O 1
ATOM 3471 N N . LEU B 1 59 ? -19.344 18.875 -19.938 1 49.94 59 LEU B N 1
ATOM 3472 C CA . LEU B 1 59 ? -18.5 17.734 -19.625 1 49.94 59 LEU B CA 1
ATOM 3473 C C . LEU B 1 59 ? -19.344 16.562 -19.141 1 49.94 59 LEU B C 1
ATOM 3475 O O . LEU B 1 59 ? -19.078 15.406 -19.5 1 49.94 59 LEU B O 1
ATOM 3479 N N . LEU B 1 60 ? -20.391 16.859 -18.453 1 53.72 60 LEU B N 1
ATOM 3480 C CA . LEU B 1 60 ? -21.344 15.828 -18.047 1 53.72 60 LEU B CA 1
ATOM 3481 C C . LEU B 1 60 ? -22.094 15.266 -19.25 1 53.72 60 LEU B C 1
ATOM 3483 O O . LEU B 1 60 ? -22.312 14.055 -19.328 1 53.72 60 LEU B O 1
ATOM 3487 N N . GLN B 1 61 ? -22.359 16.125 -20.094 1 56.59 61 GLN B N 1
ATOM 3488 C CA . GLN B 1 61 ? -23.016 15.656 -21.312 1 56.59 61 GLN B CA 1
ATOM 3489 C C . GLN B 1 61 ? -22.062 14.812 -22.156 1 56.59 61 GLN B C 1
ATOM 3491 O O . GLN B 1 61 ? -22.453 13.781 -22.703 1 56.59 61 GLN B O 1
ATOM 3496 N N . GLU B 1 62 ? -20.891 15.234 -22.094 1 50.97 62 GLU B N 1
ATOM 3497 C CA . GLU B 1 62 ? -19.906 14.453 -22.844 1 50.97 62 GLU B CA 1
ATOM 3498 C C . GLU B 1 62 ? -19.656 13.102 -22.156 1 50.97 62 GLU B C 1
ATOM 3500 O O . GLU B 1 62 ? -19.516 12.078 -22.828 1 50.97 62 GLU B O 1
ATOM 3505 N N . LEU B 1 63 ? -19.656 13.125 -20.922 1 49.59 63 LEU B N 1
ATOM 3506 C CA . LEU B 1 63 ? -19.516 11.883 -20.172 1 49.59 63 LEU B CA 1
ATOM 3507 C C . LEU B 1 63 ? -20.734 10.984 -20.359 1 49.59 63 LEU B C 1
ATOM 3509 O O . LEU B 1 63 ? -20.594 9.766 -20.5 1 49.59 63 LEU B O 1
ATOM 3513 N N . ASP B 1 64 ? -21.781 11.547 -20.406 1 53.59 64 ASP B N 1
ATOM 3514 C CA . ASP B 1 64 ? -23 10.797 -20.688 1 53.59 64 ASP B CA 1
ATOM 3515 C C . ASP B 1 64 ? -22.969 10.211 -22.094 1 53.59 64 ASP B C 1
ATOM 3517 O O . ASP B 1 64 ? -23.375 9.07 -22.312 1 53.59 64 ASP B O 1
ATOM 3521 N N . VAL B 1 65 ? -22.469 11.047 -22.969 1 52.12 65 VAL B N 1
ATOM 3522 C CA . VAL B 1 65 ? -22.344 10.562 -24.344 1 52.12 65 VAL B CA 1
ATOM 3523 C C . VAL B 1 65 ? -21.328 9.43 -24.406 1 52.12 65 VAL B C 1
ATOM 3525 O O . VAL B 1 65 ? -21.562 8.406 -25.031 1 52.12 65 VAL B O 1
ATOM 3528 N N . LEU B 1 66 ? -20.297 9.648 -23.688 1 48.09 66 LEU B N 1
ATOM 3529 C CA . LEU B 1 66 ? -19.266 8.617 -23.703 1 48.09 66 LEU B CA 1
ATOM 3530 C C . LEU B 1 66 ? -19.75 7.355 -22.984 1 48.09 66 LEU B C 1
ATOM 3532 O O . LEU B 1 66 ? -19.5 6.242 -23.453 1 48.09 66 LEU B O 1
ATOM 3536 N N . GLN B 1 67 ? -20.453 7.512 -21.953 1 49.88 67 GLN B N 1
ATOM 3537 C CA . GLN B 1 67 ? -21.062 6.387 -21.25 1 49.88 67 GLN B CA 1
ATOM 3538 C C . GLN B 1 67 ? -22.125 5.719 -22.125 1 49.88 67 GLN B C 1
ATOM 3540 O O . GLN B 1 67 ? -22.219 4.488 -22.156 1 49.88 67 GLN B O 1
ATOM 3545 N N . ALA B 1 68 ? -22.875 6.496 -22.703 1 53.81 68 ALA B N 1
ATOM 3546 C CA . ALA B 1 68 ? -23.875 5.965 -23.641 1 53.81 68 ALA B CA 1
ATOM 3547 C C . ALA B 1 68 ? -23.203 5.262 -24.812 1 53.81 68 ALA B C 1
ATOM 3549 O O . ALA B 1 68 ? -23.641 4.191 -25.234 1 53.81 68 ALA B O 1
ATOM 3550 N N . GLN B 1 69 ? -22.172 5.941 -25.234 1 48.91 69 GLN B N 1
ATOM 3551 C CA . GLN B 1 69 ? -21.406 5.297 -26.297 1 48.91 69 GLN B CA 1
ATOM 3552 C C . GLN B 1 69 ? -20.766 4 -25.828 1 48.91 69 GLN B C 1
ATOM 3554 O O . GLN B 1 69 ? -20.766 3.002 -26.547 1 48.91 69 GLN B O 1
ATOM 3559 N N . LEU B 1 70 ? -20.344 4.035 -24.672 1 47.03 70 LEU B N 1
ATOM 3560 C CA . LEU B 1 70 ? -19.75 2.832 -24.078 1 47.03 70 LEU B CA 1
ATOM 3561 C C . LEU B 1 70 ? -20.812 1.757 -23.875 1 47.03 70 LEU B C 1
ATOM 3563 O O . LEU B 1 70 ? -20.578 0.581 -24.156 1 47.03 70 LEU B O 1
ATOM 3567 N N . LYS B 1 71 ? -21.859 2.139 -23.344 1 48.44 71 LYS B N 1
ATOM 3568 C CA . LYS B 1 71 ? -22.984 1.22 -23.234 1 48.44 71 LYS B CA 1
ATOM 3569 C C . LYS B 1 71 ? -23.438 0.711 -24.594 1 48.44 71 LYS B C 1
ATOM 3571 O O . LYS B 1 71 ? -23.734 -0.474 -24.766 1 48.44 71 LYS B O 1
ATOM 3576 N N . GLN B 1 72 ? -23.531 1.728 -25.484 1 47.81 72 GLN B N 1
ATOM 3577 C CA . GLN B 1 72 ? -23.891 1.344 -26.844 1 47.81 72 GLN B CA 1
ATOM 3578 C C . GLN B 1 72 ? -22.844 0.419 -27.453 1 47.81 72 GLN B C 1
ATOM 3580 O O . GLN B 1 72 ? -23.172 -0.573 -28.109 1 47.81 72 GLN B O 1
ATOM 3585 N N . LEU B 1 73 ? -21.656 0.791 -27.219 1 46.06 73 LEU B N 1
ATOM 3586 C CA . LEU B 1 73 ? -20.594 -0.056 -27.75 1 46.06 73 LEU B CA 1
ATOM 3587 C C . LEU B 1 73 ? -20.594 -1.422 -27.062 1 46.06 73 LEU B C 1
ATOM 3589 O O . LEU B 1 73 ? -20.375 -2.443 -27.719 1 46.06 73 LEU B O 1
ATOM 3593 N N . LYS B 1 74 ? -20.922 -1.451 -25.812 1 45.03 74 LYS B N 1
ATOM 3594 C CA . LYS B 1 74 ? -21.078 -2.709 -25.078 1 45.03 74 LYS B CA 1
ATOM 3595 C C . LYS B 1 74 ? -22.281 -3.494 -25.594 1 45.03 74 LYS B C 1
ATOM 3597 O O . LYS B 1 74 ? -22.203 -4.711 -25.781 1 45.03 74 LYS B O 1
ATOM 3602 N N . ARG B 1 75 ? -23.344 -2.748 -25.766 1 48.78 75 ARG B N 1
ATOM 3603 C CA . ARG B 1 75 ? -24.531 -3.381 -26.328 1 48.78 75 ARG B CA 1
ATOM 3604 C C . ARG B 1 75 ? -24.266 -3.848 -27.766 1 48.78 75 ARG B C 1
ATOM 3606 O O . ARG B 1 75 ? -24.688 -4.941 -28.141 1 48.78 75 ARG B O 1
ATOM 3613 N N . GLN B 1 76 ? -23.734 -2.93 -28.484 1 45.72 76 GLN B N 1
ATOM 3614 C CA . GLN B 1 76 ? -23.391 -3.311 -29.844 1 45.72 76 GLN B CA 1
ATOM 3615 C C . GLN B 1 76 ? -22.406 -4.469 -29.875 1 45.72 76 GLN B C 1
ATOM 3617 O O . GLN B 1 76 ? -22.531 -5.395 -30.672 1 45.72 76 GLN B O 1
ATOM 3622 N N . ALA B 1 77 ? -21.531 -4.414 -29.016 1 42.81 77 ALA B N 1
ATOM 3623 C CA . ALA B 1 77 ? -20.578 -5.508 -28.906 1 42.81 77 ALA B CA 1
ATOM 3624 C C . ALA B 1 77 ? -21.25 -6.785 -28.422 1 42.81 77 ALA B C 1
ATOM 3626 O O . ALA B 1 77 ? -20.953 -7.879 -28.906 1 42.81 77 ALA B O 1
ATOM 3627 N N . ALA B 1 78 ? -22.109 -6.656 -27.469 1 43.94 78 ALA B N 1
ATOM 3628 C CA . ALA B 1 78 ? -22.906 -7.797 -27.031 1 43.94 78 ALA B CA 1
ATOM 3629 C C . ALA B 1 78 ? -23.844 -8.266 -28.141 1 43.94 78 ALA B C 1
ATOM 3631 O O . ALA B 1 78 ? -24.031 -9.469 -28.328 1 43.94 78 ALA B O 1
ATOM 3632 N N . GLY B 1 79 ? -24.484 -7.289 -28.656 1 42.41 79 GLY B N 1
ATOM 3633 C CA . GLY B 1 79 ? -25.359 -7.641 -29.766 1 42.41 79 GLY B CA 1
ATOM 3634 C C . GLY B 1 79 ? -24.594 -8.258 -30.922 1 42.41 79 GLY B C 1
ATOM 3635 O O . GLY B 1 79 ? -25.047 -9.25 -31.516 1 42.41 79 GLY B O 1
ATOM 3636 N N . SER B 1 80 ? -23.562 -7.582 -31.281 1 41.09 80 SER B N 1
ATOM 3637 C CA . SER B 1 80 ? -22.75 -8.156 -32.344 1 41.09 80 SER B CA 1
ATOM 3638 C C . SER B 1 80 ? -22.125 -9.477 -31.938 1 41.09 80 SER B C 1
ATOM 3640 O O . SER B 1 80 ? -22.016 -10.398 -32.75 1 41.09 80 SER B O 1
ATOM 3642 N N . ALA B 1 81 ? -21.734 -9.555 -30.703 1 40.53 81 ALA B N 1
ATOM 3643 C CA . ALA B 1 81 ? -21.219 -10.812 -30.172 1 40.53 81 ALA B CA 1
ATOM 3644 C C . ALA B 1 81 ? -22.312 -11.883 -30.156 1 40.53 81 ALA B C 1
ATOM 3646 O O . ALA B 1 81 ? -22.062 -13.039 -30.5 1 40.53 81 ALA B O 1
ATOM 3647 N N . ALA B 1 82 ? -23.453 -11.594 -29.641 1 41.34 82 ALA B N 1
ATOM 3648 C CA . ALA B 1 82 ? -24.578 -12.531 -29.703 1 41.34 82 ALA B CA 1
ATOM 3649 C C . ALA B 1 82 ? -24.906 -12.898 -31.156 1 41.34 82 ALA B C 1
ATOM 3651 O O . ALA B 1 82 ? -25.156 -14.062 -31.453 1 41.34 82 ALA B O 1
ATOM 3652 N N . LYS B 1 83 ? -25.125 -11.898 -31.984 1 42.41 83 LYS B N 1
ATOM 3653 C CA . LYS B 1 83 ? -25.422 -12.164 -33.406 1 42.41 83 LYS B CA 1
ATOM 3654 C C . LYS B 1 83 ? -24.266 -12.906 -34.062 1 42.41 83 LYS B C 1
ATOM 3656 O O . LYS B 1 83 ? -24.5 -13.82 -34.875 1 42.41 83 LYS B O 1
ATOM 3661 N N . SER B 1 84 ? -23.078 -12.367 -33.844 1 38.69 84 SER B N 1
ATOM 3662 C CA . SER B 1 84 ? -21.938 -13.086 -34.406 1 38.69 84 SER B CA 1
ATOM 3663 C C . SER B 1 84 ? -21.812 -14.477 -33.781 1 38.69 84 SER B C 1
ATOM 3665 O O . SER B 1 84 ? -21.375 -15.414 -34.469 1 38.69 84 SER B O 1
ATOM 3667 N N . GLN B 1 85 ? -22.125 -14.664 -32.562 1 40.47 85 GLN B N 1
ATOM 3668 C CA . GLN B 1 85 ? -22.156 -16 -31.969 1 40.47 85 GLN B CA 1
ATOM 3669 C C . GLN B 1 85 ? -23.188 -16.875 -32.688 1 40.47 85 GLN B C 1
ATOM 3671 O O . GLN B 1 85 ? -22.984 -18.094 -32.812 1 40.47 85 GLN B O 1
ATOM 3676 N N . GLN B 1 86 ? -24.359 -16.438 -32.812 1 40.56 86 GLN B N 1
ATOM 3677 C CA . GLN B 1 86 ? -25.328 -17.266 -33.5 1 40.56 86 GLN B CA 1
ATOM 3678 C C . GLN B 1 86 ? -24.859 -17.609 -34.906 1 40.56 86 GLN B C 1
ATOM 3680 O O . GLN B 1 86 ? -25.078 -18.734 -35.406 1 40.56 86 GLN B O 1
ATOM 3685 N N . GLU B 1 87 ? -24.688 -16.688 -35.906 1 41.84 87 GLU B N 1
ATOM 3686 C CA . GLU B 1 87 ? -24.453 -16.984 -37.312 1 41.84 87 GLU B CA 1
ATOM 3687 C C . GLU B 1 87 ? -22.969 -17.25 -37.594 1 41.84 87 GLU B C 1
ATOM 3689 O O . GLU B 1 87 ? -22.594 -17.594 -38.719 1 41.84 87 GLU B O 1
ATOM 3694 N N . ARG B 1 88 ? -22 -16.672 -36.844 1 44.72 88 ARG B N 1
ATOM 3695 C CA . ARG B 1 88 ? -20.625 -16.891 -37.281 1 44.72 88 ARG B CA 1
ATOM 3696 C C . ARG B 1 88 ? -20.219 -18.344 -37.094 1 44.72 88 ARG B C 1
ATOM 3698 O O . ARG B 1 88 ? -20.453 -18.922 -36.062 1 44.72 88 ARG B O 1
ATOM 3705 N N . PRO B 1 89 ? -19.812 -19 -38.062 1 44.41 89 PRO B N 1
ATOM 3706 C CA . PRO B 1 89 ? -19.297 -20.359 -37.938 1 44.41 89 PRO B CA 1
ATOM 3707 C C . PRO B 1 89 ? -18.312 -20.5 -36.75 1 44.41 89 PRO B C 1
ATOM 3709 O O . PRO B 1 89 ? -17.75 -19.5 -36.312 1 44.41 89 PRO B O 1
ATOM 3712 N N . SER B 1 90 ? -18.25 -21.688 -36 1 48.69 90 SER B N 1
ATOM 3713 C CA . SER B 1 90 ? -17.422 -22.109 -34.875 1 48.69 90 SER B CA 1
ATOM 3714 C C . SER B 1 90 ? -16.047 -21.453 -34.938 1 48.69 90 SER B C 1
ATOM 3716 O O . SER B 1 90 ? -15.531 -21 -33.906 1 48.69 90 SER B O 1
ATOM 3718 N N . VAL B 1 91 ? -15.508 -21.391 -36.094 1 46.34 91 VAL B N 1
ATOM 3719 C CA . VAL B 1 91 ? -14.164 -20.844 -36.281 1 46.34 91 VAL B CA 1
ATOM 3720 C C . VAL B 1 91 ? -14.172 -19.344 -36.062 1 46.34 91 VAL B C 1
ATOM 3722 O O . VAL B 1 91 ? -13.25 -18.797 -35.438 1 46.34 91 VAL B O 1
ATOM 3725 N N . GLN B 1 92 ? -15.188 -18.688 -36.625 1 44.69 92 GLN B N 1
ATOM 3726 C CA . GLN B 1 92 ? -15.258 -17.234 -36.469 1 44.69 92 GLN B CA 1
ATOM 3727 C C . GLN B 1 92 ? -15.469 -16.828 -35.031 1 44.69 92 GLN B C 1
ATOM 3729 O O . GLN B 1 92 ? -14.938 -15.812 -34.562 1 44.69 92 GLN B O 1
ATOM 3734 N N . ARG B 1 93 ? -16.156 -17.656 -34.312 1 49.41 93 ARG B N 1
ATOM 3735 C CA . ARG B 1 93 ? -16.344 -17.406 -32.875 1 49.41 93 ARG B CA 1
ATOM 3736 C C . ARG B 1 93 ? -15.016 -17.547 -32.156 1 49.41 93 ARG B C 1
ATOM 3738 O O . ARG B 1 93 ? -14.719 -16.75 -31.25 1 49.41 93 ARG B O 1
ATOM 3745 N N . GLU B 1 94 ? -14.375 -18.656 -32.625 1 52.72 94 GLU B N 1
ATOM 3746 C CA . GLU B 1 94 ? -13.086 -18.859 -31.969 1 52.72 94 GLU B CA 1
ATOM 3747 C C . GLU B 1 94 ? -12.125 -17.703 -32.281 1 52.72 94 GLU B C 1
ATOM 3749 O O . GLU B 1 94 ? -11.414 -17.234 -31.391 1 52.72 94 GLU B O 1
ATOM 3754 N N . LEU B 1 95 ? -12.203 -17.297 -33.531 1 49.53 95 LEU B N 1
ATOM 3755 C CA . LEU B 1 95 ? -11.352 -16.188 -33.906 1 49.53 95 LEU B CA 1
ATOM 3756 C C . LEU B 1 95 ? -11.805 -14.898 -33.219 1 49.53 95 LEU B C 1
ATOM 3758 O O . LEU B 1 95 ? -10.977 -14.094 -32.781 1 49.53 95 LEU B O 1
ATOM 3762 N N . SER B 1 96 ? -13.078 -14.812 -33.188 1 47.78 96 SER B N 1
ATOM 3763 C CA . SER B 1 96 ? -13.617 -13.641 -32.5 1 47.78 96 SER B CA 1
ATOM 3764 C C . SER B 1 96 ? -13.273 -13.648 -31.031 1 47.78 96 SER B C 1
ATOM 3766 O O . SER B 1 96 ? -12.938 -12.609 -30.453 1 47.78 96 SER B O 1
ATOM 3768 N N . LYS B 1 97 ? -13.391 -14.828 -30.469 1 56.19 97 LYS B N 1
ATOM 3769 C CA . LYS B 1 97 ? -13 -14.953 -29.062 1 56.19 97 LYS B CA 1
ATOM 3770 C C . LYS B 1 97 ? -11.516 -14.648 -28.875 1 56.19 97 LYS B C 1
ATOM 3772 O O . LYS B 1 97 ? -11.141 -13.969 -27.922 1 56.19 97 LYS B O 1
ATOM 3777 N N . GLU B 1 98 ? -10.828 -15.148 -29.859 1 57.19 98 GLU B N 1
ATOM 3778 C CA . GLU B 1 98 ? -9.398 -14.875 -29.781 1 57.19 98 GLU B CA 1
ATOM 3779 C C . GLU B 1 98 ? -9.102 -13.398 -29.984 1 57.19 98 GLU B C 1
ATOM 3781 O O . GLU B 1 98 ? -8.242 -12.828 -29.312 1 57.19 98 GLU B O 1
ATOM 3786 N N . PHE B 1 99 ? -9.82 -12.844 -30.906 1 51.12 99 PHE B N 1
ATOM 3787 C CA . PHE B 1 99 ? -9.648 -11.422 -31.172 1 51.12 99 PHE B CA 1
ATOM 3788 C C . PHE B 1 99 ? -10.078 -10.594 -29.969 1 51.12 99 PHE B C 1
ATOM 3790 O O . PHE B 1 99 ? -9.375 -9.664 -29.562 1 51.12 99 PHE B O 1
ATOM 3797 N N . LEU B 1 100 ? -11.203 -10.977 -29.5 1 56.34 100 LEU B N 1
ATOM 3798 C CA . LEU B 1 100 ? -11.688 -10.258 -28.328 1 56.34 100 LEU B CA 1
ATOM 3799 C C . LEU B 1 100 ? -10.758 -10.461 -27.141 1 56.34 100 LEU B C 1
ATOM 3801 O O . LEU B 1 100 ? -10.477 -9.523 -26.391 1 56.34 100 LEU B O 1
ATOM 3805 N N . ALA B 1 101 ? -10.297 -11.641 -27.094 1 65.69 101 ALA B N 1
ATOM 3806 C CA . ALA B 1 101 ? -9.352 -11.938 -26.031 1 65.69 101 ALA B CA 1
ATOM 3807 C C . ALA B 1 101 ? -8.047 -11.172 -26.219 1 65.69 101 ALA B C 1
ATOM 3809 O O . ALA B 1 101 ? -7.484 -10.648 -25.25 1 65.69 101 ALA B O 1
ATOM 3810 N N . GLY B 1 102 ? -7.711 -11.148 -27.484 1 64.31 102 GLY B N 1
ATOM 3811 C CA . GLY B 1 102 ? -6.5 -10.398 -27.781 1 64.31 102 GLY B CA 1
ATOM 3812 C C . GLY B 1 102 ? -6.645 -8.914 -27.531 1 64.31 102 GLY B C 1
ATOM 3813 O O . GLY B 1 102 ? -5.762 -8.289 -26.938 1 64.31 102 GLY B O 1
ATOM 3814 N N . ALA B 1 103 ? -7.711 -8.398 -27.969 1 60.72 103 ALA B N 1
ATOM 3815 C CA . ALA B 1 103 ? -7.973 -6.98 -27.75 1 60.72 103 ALA B CA 1
ATOM 3816 C C . ALA B 1 103 ? -8.086 -6.656 -26.266 1 60.72 103 ALA B C 1
ATOM 3818 O O . ALA B 1 103 ? -7.555 -5.645 -25.812 1 60.72 103 ALA B O 1
ATOM 3819 N N . SER B 1 104 ? -8.766 -7.512 -25.641 1 67.75 104 SER B N 1
ATOM 3820 C CA . SER B 1 104 ? -8.898 -7.332 -24.203 1 67.75 104 SER B CA 1
ATOM 3821 C C . SER B 1 104 ? -7.543 -7.391 -23.516 1 67.75 104 SER B C 1
ATOM 3823 O O . SER B 1 104 ? -7.258 -6.582 -22.625 1 67.75 104 SER B O 1
ATOM 3825 N N . LYS B 1 105 ? -6.773 -8.266 -24.078 1 75.56 105 LYS B N 1
ATOM 3826 C CA . LYS B 1 105 ? -5.441 -8.398 -23.5 1 75.56 105 LYS B CA 1
ATOM 3827 C C . LYS B 1 105 ? -4.594 -7.16 -23.766 1 75.56 105 LYS B C 1
ATOM 3829 O O . LYS B 1 105 ? -3.896 -6.676 -22.875 1 75.56 105 LYS B O 1
ATOM 3834 N N . LEU B 1 106 ? -4.73 -6.656 -24.922 1 70 106 LEU B N 1
ATOM 3835 C CA . LEU B 1 106 ? -3.971 -5.465 -25.281 1 70 106 LEU B CA 1
ATOM 3836 C C . LEU B 1 106 ? -4.426 -4.266 -24.453 1 70 106 LEU B C 1
ATOM 3838 O O . LEU B 1 106 ? -3.6 -3.469 -24.016 1 70 106 LEU B O 1
ATOM 3842 N N . GLN B 1 107 ? -5.684 -4.246 -24.328 1 70.19 107 GLN B N 1
ATOM 3843 C CA . GLN B 1 107 ? -6.223 -3.158 -23.516 1 70.19 107 GLN B CA 1
ATOM 3844 C C . GLN B 1 107 ? -5.777 -3.279 -22.062 1 70.19 107 GLN B C 1
ATOM 3846 O O . GLN B 1 107 ? -5.41 -2.285 -21.438 1 70.19 107 GLN B O 1
ATOM 3851 N N . GLN B 1 108 ? -5.777 -4.465 -21.609 1 78.19 108 GLN B N 1
ATOM 3852 C CA . GLN B 1 108 ? -5.355 -4.684 -20.219 1 78.19 108 GLN B CA 1
ATOM 3853 C C . GLN B 1 108 ? -3.881 -4.348 -20.047 1 78.19 108 GLN B C 1
ATOM 3855 O O . GLN B 1 108 ? -3.502 -3.719 -19.047 1 78.19 108 GLN B O 1
ATOM 3860 N N . LEU B 1 109 ? -3.172 -4.656 -21.031 1 81.94 109 LEU B N 1
ATOM 3861 C CA . LEU B 1 109 ? -1.745 -4.371 -20.938 1 81.94 109 LEU B CA 1
ATOM 3862 C C . LEU B 1 109 ? -1.482 -2.873 -21.047 1 81.94 109 LEU B C 1
ATOM 3864 O O . LEU B 1 109 ? -0.573 -2.352 -20.391 1 81.94 109 LEU B O 1
ATOM 3868 N N . SER B 1 110 ? -2.281 -2.234 -21.781 1 77.19 110 SER B N 1
ATOM 3869 C CA . SER B 1 110 ? -2.174 -0.781 -21.859 1 77.19 110 SER B CA 1
ATOM 3870 C C . SER B 1 110 ? -2.469 -0.138 -20.5 1 77.19 110 SER B C 1
ATOM 3872 O O . SER B 1 110 ? -1.795 0.813 -20.109 1 77.19 110 SER B O 1
ATOM 3874 N N . LEU B 1 111 ? -3.443 -0.692 -19.906 1 77.81 111 LEU B N 1
ATOM 3875 C CA . LEU B 1 111 ? -3.771 -0.187 -18.578 1 77.81 111 LEU B CA 1
ATOM 3876 C C . LEU B 1 111 ? -2.633 -0.45 -17.594 1 77.81 111 LEU B C 1
ATOM 3878 O O . LEU B 1 111 ? -2.324 0.397 -16.75 1 77.81 111 LEU B O 1
ATOM 3882 N N . VAL B 1 112 ? -2.041 -1.531 -17.812 1 85.25 112 VAL B N 1
ATOM 3883 C CA . VAL B 1 112 ? -0.905 -1.883 -16.969 1 85.25 112 VAL B CA 1
ATOM 3884 C C . VAL B 1 112 ? 0.256 -0.928 -17.234 1 85.25 112 VAL B C 1
ATOM 3886 O O . VAL B 1 112 ? 0.957 -0.514 -16.312 1 85.25 112 VAL B O 1
ATOM 3889 N N . ASN B 1 113 ? 0.348 -0.578 -18.406 1 82.69 113 ASN B N 1
ATOM 3890 C CA . ASN B 1 113 ? 1.377 0.382 -18.797 1 82.69 113 ASN B CA 1
ATOM 3891 C C . ASN B 1 113 ? 1.131 1.75 -18.156 1 82.69 113 ASN B C 1
ATOM 3893 O O . ASN B 1 113 ? 2.062 2.389 -17.672 1 82.69 113 ASN B O 1
ATOM 3897 N N . ILE B 1 114 ? -0.092 2.107 -18.172 1 78.19 114 ILE B N 1
ATOM 3898 C CA . ILE B 1 114 ? -0.466 3.369 -17.547 1 78.19 114 ILE B CA 1
ATOM 3899 C C . ILE B 1 114 ? -0.197 3.295 -16.047 1 78.19 114 ILE B C 1
ATOM 3901 O O . ILE B 1 114 ? 0.295 4.254 -15.445 1 78.19 114 ILE B O 1
ATOM 3905 N N . GLN B 1 115 ? -0.503 2.189 -15.492 1 83.56 115 GLN B N 1
ATOM 3906 C CA . GLN B 1 115 ? -0.223 1.986 -14.07 1 83.56 115 GLN B CA 1
ATOM 3907 C C . GLN B 1 115 ? 1.271 2.105 -13.781 1 83.56 115 GLN B C 1
ATOM 3909 O O . GLN B 1 115 ? 1.67 2.715 -12.789 1 83.56 115 GLN B O 1
ATOM 3914 N N . SER B 1 116 ? 2.033 1.547 -14.688 1 86.56 116 SER B N 1
ATOM 3915 C CA . SER B 1 116 ? 3.482 1.647 -14.547 1 86.56 116 SER B CA 1
ATOM 3916 C C . SER B 1 116 ? 3.945 3.1 -14.609 1 86.56 116 SER B C 1
ATOM 3918 O O . SER B 1 116 ? 4.773 3.529 -13.805 1 86.56 116 SER B O 1
ATOM 3920 N N . ALA B 1 117 ? 3.379 3.809 -15.453 1 82.06 117 ALA B N 1
ATOM 3921 C CA . ALA B 1 117 ? 3.73 5.219 -15.609 1 82.06 117 ALA B CA 1
ATOM 3922 C C . ALA B 1 117 ? 3.348 6.016 -14.359 1 82.06 117 ALA B C 1
ATOM 3924 O O . ALA B 1 117 ? 4.113 6.867 -13.906 1 82.06 117 ALA B O 1
ATOM 3925 N N . LEU B 1 118 ? 2.25 5.719 -13.867 1 81.5 118 LEU B N 1
ATOM 3926 C CA . LEU B 1 118 ? 1.805 6.41 -12.664 1 81.5 118 LEU B CA 1
ATOM 3927 C C . LEU B 1 118 ? 2.684 6.047 -11.469 1 81.5 118 LEU B C 1
ATOM 3929 O O . LEU B 1 118 ? 3.031 6.914 -10.664 1 81.5 118 LEU B O 1
ATOM 3933 N N . SER B 1 119 ? 3.008 4.797 -11.422 1 86.31 119 SER B N 1
ATOM 3934 C CA . SER B 1 119 ? 3.914 4.363 -10.367 1 86.31 119 SER B CA 1
ATOM 3935 C C . SER B 1 119 ? 5.258 5.078 -10.461 1 86.31 119 SER B C 1
ATOM 3937 O O . SER B 1 119 ? 5.852 5.438 -9.445 1 86.31 119 SER B O 1
ATOM 3939 N N . SER B 1 120 ? 5.66 5.254 -11.617 1 86.12 120 SER B N 1
ATOM 3940 C CA . SER B 1 120 ? 6.914 5.965 -11.844 1 86.12 120 SER B CA 1
ATOM 3941 C C . SER B 1 120 ? 6.816 7.414 -11.375 1 86.12 120 SER B C 1
ATOM 3943 O O . SER B 1 120 ? 7.75 7.938 -10.766 1 86.12 120 SER B O 1
ATOM 3945 N N . TYR B 1 121 ? 5.727 7.957 -11.633 1 78 121 TYR B N 1
ATOM 3946 C CA . TYR B 1 121 ? 5.5 9.32 -11.172 1 78 121 TYR B CA 1
ATOM 3947 C C . TYR B 1 121 ? 5.508 9.398 -9.656 1 78 121 TYR B C 1
ATOM 3949 O O . TYR B 1 121 ? 6.125 10.297 -9.07 1 78 121 TYR B O 1
ATOM 3957 N N . VAL B 1 122 ? 4.852 8.484 -9.094 1 80.25 122 VAL B N 1
ATOM 3958 C CA . VAL B 1 122 ? 4.777 8.414 -7.641 1 80.25 122 VAL B CA 1
ATOM 3959 C C . VAL B 1 122 ? 6.18 8.234 -7.062 1 80.25 122 VAL B C 1
ATOM 3961 O O . VAL B 1 122 ? 6.531 8.859 -6.059 1 80.25 122 VAL B O 1
ATOM 3964 N N . SER B 1 123 ? 7.004 7.523 -7.773 1 81.38 123 SER B N 1
ATOM 3965 C CA . SER B 1 123 ? 8.32 7.164 -7.25 1 81.38 123 SER B CA 1
ATOM 3966 C C . SER B 1 123 ? 9.258 8.359 -7.246 1 81.38 123 SER B C 1
ATOM 3968 O O . SER B 1 123 ? 10.297 8.344 -6.582 1 81.38 123 SER B O 1
ATOM 3970 N N . VAL B 1 124 ? 8.836 9.352 -7.918 1 73.62 124 VAL B N 1
ATOM 3971 C CA . VAL B 1 124 ? 9.695 10.531 -7.945 1 73.62 124 VAL B CA 1
ATOM 3972 C C . VAL B 1 124 ? 8.977 11.719 -7.312 1 73.62 124 VAL B C 1
ATOM 3974 O O . VAL B 1 124 ? 9.492 12.836 -7.305 1 73.62 124 VAL B O 1
ATOM 3977 N N . GLN B 1 125 ? 7.797 11.414 -6.816 1 74.25 125 GLN B N 1
ATOM 3978 C CA . GLN B 1 125 ? 7.004 12.484 -6.23 1 74.25 125 GLN B CA 1
ATOM 3979 C C . GLN B 1 125 ? 7.594 12.938 -4.895 1 74.25 125 GLN B C 1
ATOM 3981 O O . GLN B 1 125 ? 7.645 12.156 -3.939 1 74.25 125 GLN B O 1
ATOM 3986 N N . GLN B 1 126 ? 7.961 14.164 -4.902 1 74.81 126 GLN B N 1
ATOM 3987 C CA . GLN B 1 126 ? 8.578 14.672 -3.682 1 74.81 126 GLN B CA 1
ATOM 3988 C C . GLN B 1 126 ? 7.695 15.727 -3.018 1 74.81 126 GLN B C 1
ATOM 3990 O O . GLN B 1 126 ? 8.023 16.234 -1.942 1 74.81 126 GLN B O 1
ATOM 3995 N N . HIS B 1 127 ? 6.613 15.961 -3.693 1 79.94 127 HIS B N 1
ATOM 3996 C CA . HIS B 1 127 ? 5.758 17.016 -3.15 1 79.94 127 HIS B CA 1
ATOM 3997 C C . HIS B 1 127 ? 4.285 16.719 -3.438 1 79.94 127 HIS B C 1
ATOM 3999 O O . HIS B 1 127 ? 3.961 16.016 -4.387 1 79.94 127 HIS B O 1
ATOM 4005 N N . VAL B 1 128 ? 3.506 17.188 -2.527 1 85.5 128 VAL B N 1
ATOM 4006 C CA . VAL B 1 128 ? 2.064 17.219 -2.748 1 85.5 128 VAL B CA 1
ATOM 4007 C C . VAL B 1 128 ? 1.584 18.656 -2.873 1 85.5 128 VAL B C 1
ATOM 4009 O O . VAL B 1 128 ? 2.221 19.578 -2.354 1 85.5 128 VAL B O 1
ATOM 4012 N N . PRO B 1 129 ? 0.464 18.844 -3.521 1 85.06 129 PRO B N 1
ATOM 4013 C CA . PRO B 1 129 ? 0.027 20.203 -3.873 1 85.06 129 PRO B CA 1
ATOM 4014 C C . PRO B 1 129 ? -0.266 21.062 -2.648 1 85.06 129 PRO B C 1
ATOM 4016 O O . PRO B 1 129 ? -0.284 22.297 -2.744 1 85.06 129 PRO B O 1
ATOM 4019 N N . PHE B 1 130 ? -0.536 20.531 -1.547 1 91 130 PHE B N 1
ATOM 4020 C CA . PHE B 1 130 ? -0.896 21.344 -0.39 1 91 130 PHE B CA 1
ATOM 4021 C C . PHE B 1 130 ? 0.279 21.469 0.572 1 91 130 PHE B C 1
ATOM 4023 O O . PHE B 1 130 ? 0.118 21.938 1.697 1 91 130 PHE B O 1
ATOM 4030 N N . GLU B 1 131 ? 1.405 21 0.126 1 92.38 131 GLU B N 1
ATOM 4031 C CA . GLU B 1 131 ? 2.623 21.219 0.901 1 92.38 131 GLU B CA 1
ATOM 4032 C C . GLU B 1 131 ? 3.021 22.688 0.907 1 92.38 131 GLU B C 1
ATOM 4034 O O . GLU B 1 131 ? 2.93 23.359 -0.119 1 92.38 131 GLU B O 1
ATOM 4039 N N . MET B 1 132 ? 3.408 23.141 2.098 1 90.81 132 MET B N 1
ATOM 4040 C CA . MET B 1 132 ? 3.82 24.531 2.234 1 90.81 132 MET B CA 1
ATOM 4041 C C . MET B 1 132 ? 5.188 24.641 2.902 1 90.81 132 MET B C 1
ATOM 4043 O O . MET B 1 132 ? 5.504 23.859 3.801 1 90.81 132 MET B O 1
ATOM 4047 N N . TRP B 1 133 ? 5.883 25.656 2.422 1 91.94 133 TRP B N 1
ATOM 4048 C CA . TRP B 1 133 ? 7.168 25.922 3.047 1 91.94 133 TRP B CA 1
ATOM 4049 C C . TRP B 1 133 ? 6.988 26.688 4.359 1 91.94 133 TRP B C 1
ATOM 4051 O O . TRP B 1 133 ? 6.348 27.734 4.387 1 91.94 133 TRP B O 1
ATOM 4061 N N . ILE B 1 134 ? 7.523 26.156 5.41 1 95.38 134 ILE B N 1
ATOM 4062 C CA . ILE B 1 134 ? 7.363 26.781 6.723 1 95.38 134 ILE B CA 1
ATOM 4063 C C . ILE B 1 134 ? 8.734 27.156 7.285 1 95.38 134 ILE B C 1
ATOM 4065 O O . ILE B 1 134 ? 9.578 26.281 7.516 1 95.38 134 ILE B O 1
ATOM 4069 N N . TYR B 1 135 ? 8.922 28.438 7.457 1 95.25 135 TYR B N 1
ATOM 4070 C CA . TYR B 1 135 ? 10.102 29.016 8.102 1 95.25 135 TYR B CA 1
ATOM 4071 C C . TYR B 1 135 ? 9.734 29.672 9.422 1 95.25 135 TYR B C 1
ATOM 4073 O O . TYR B 1 135 ? 8.852 30.531 9.469 1 95.25 135 TYR B O 1
ATOM 4081 N N . LEU B 1 136 ? 10.422 29.25 10.453 1 94.12 136 LEU B N 1
ATOM 4082 C CA . LEU B 1 136 ? 10.164 29.812 11.773 1 94.12 136 LEU B CA 1
ATOM 4083 C C . LEU B 1 136 ? 11.422 30.484 12.328 1 94.12 136 LEU B C 1
ATOM 4085 O O . LEU B 1 136 ? 12.438 29.828 12.539 1 94.12 136 LEU B O 1
ATOM 4089 N N . GLY B 1 137 ? 11.281 31.766 12.57 1 91.88 137 GLY B N 1
ATOM 4090 C CA . GLY B 1 137 ? 12.375 32.531 13.164 1 91.88 137 GLY B CA 1
ATOM 4091 C C . GLY B 1 137 ? 12.523 32.281 14.656 1 91.88 137 GLY B C 1
ATOM 4092 O O . GLY B 1 137 ? 11.977 31.312 15.188 1 91.88 137 GLY B O 1
ATOM 4093 N N . THR B 1 138 ? 13.289 33.156 15.344 1 93.38 138 THR B N 1
ATOM 4094 C CA . THR B 1 138 ? 13.586 32.938 16.75 1 93.38 138 THR B CA 1
ATOM 4095 C C . THR B 1 138 ? 12.547 33.656 17.625 1 93.38 138 THR B C 1
ATOM 4097 O O . THR B 1 138 ? 12.352 33.281 18.781 1 93.38 138 THR B O 1
ATOM 4100 N N . ASP B 1 139 ? 11.898 34.625 17.062 1 93.5 139 ASP B N 1
ATOM 4101 C CA . ASP B 1 139 ? 10.93 35.438 17.828 1 93.5 139 ASP B CA 1
ATOM 4102 C C . ASP B 1 139 ? 9.602 34.688 17.938 1 93.5 139 ASP B C 1
ATOM 4104 O O . ASP B 1 139 ? 9.008 34.312 16.938 1 93.5 139 ASP B O 1
ATOM 4108 N N . VAL B 1 140 ? 9.125 34.562 19.188 1 89 140 VAL B N 1
ATOM 4109 C CA . VAL B 1 140 ? 7.949 33.75 19.484 1 89 140 VAL B CA 1
ATOM 4110 C C . VAL B 1 140 ? 6.719 34.375 18.828 1 89 140 VAL B C 1
ATOM 4112 O O . VAL B 1 140 ? 5.895 33.656 18.25 1 89 140 VAL B O 1
ATOM 4115 N N . GLU B 1 141 ? 6.57 35.656 18.969 1 90.88 141 GLU B N 1
ATOM 4116 C CA . GLU B 1 141 ? 5.402 36.312 18.391 1 90.88 141 GLU B CA 1
ATOM 4117 C C . GLU B 1 141 ? 5.422 36.25 16.875 1 90.88 141 GLU B C 1
ATOM 4119 O O . GLU B 1 141 ? 4.383 36.031 16.234 1 90.88 141 GLU B O 1
ATOM 4124 N N . GLU B 1 142 ? 6.543 36.406 16.344 1 91.81 142 GLU B N 1
ATOM 4125 C CA . GLU B 1 142 ? 6.688 36.312 14.891 1 91.81 142 GLU B CA 1
ATOM 4126 C C . GLU B 1 142 ? 6.387 34.875 14.406 1 91.81 142 GLU B C 1
ATOM 4128 O O . GLU B 1 142 ? 5.77 34.719 13.352 1 91.81 142 GLU B O 1
ATOM 4133 N N . ARG B 1 143 ? 6.777 33.906 15.133 1 93.56 143 ARG B N 1
ATOM 4134 C CA . ARG B 1 143 ? 6.508 32.531 14.812 1 93.56 143 ARG B CA 1
ATOM 4135 C C . ARG B 1 143 ? 5.008 32.25 14.758 1 93.56 143 ARG B C 1
ATOM 4137 O O . ARG B 1 143 ? 4.516 31.656 13.797 1 93.56 143 ARG B O 1
ATOM 4144 N N . ARG B 1 144 ? 4.355 32.719 15.742 1 93.06 144 ARG B N 1
ATOM 4145 C CA . ARG B 1 144 ? 2.914 32.5 15.836 1 93.06 144 ARG B CA 1
ATOM 4146 C C . ARG B 1 144 ? 2.186 33.188 14.688 1 93.06 144 ARG B C 1
ATOM 4148 O O . ARG B 1 144 ? 1.239 32.656 14.125 1 93.06 144 ARG B O 1
ATOM 4155 N N . GLN B 1 145 ? 2.648 34.375 14.375 1 92.62 145 GLN B N 1
ATOM 4156 C CA . GLN B 1 145 ? 2.041 35.094 13.273 1 92.62 145 GLN B CA 1
ATOM 4157 C C . GLN B 1 145 ? 2.25 34.406 11.945 1 92.62 145 GLN B C 1
ATOM 4159 O O . GLN B 1 145 ? 1.345 34.344 11.102 1 92.62 145 GLN B O 1
ATOM 4164 N N . THR B 1 146 ? 3.391 33.875 11.852 1 92.88 146 THR B N 1
ATOM 4165 C CA . THR B 1 146 ? 3.691 33.125 10.633 1 92.88 146 THR B CA 1
ATOM 4166 C C . THR B 1 146 ? 2.758 31.938 10.492 1 92.88 146 THR B C 1
ATOM 4168 O O . THR B 1 146 ? 2.174 31.719 9.43 1 92.88 146 THR B O 1
ATOM 4171 N N . LEU B 1 147 ? 2.598 31.188 11.5 1 94.81 147 LEU B N 1
ATOM 4172 C CA . LEU B 1 147 ? 1.761 30 11.469 1 94.81 147 LEU B CA 1
ATOM 4173 C C . LEU B 1 147 ? 0.295 30.359 11.266 1 94.81 147 LEU B C 1
ATOM 4175 O O . LEU B 1 147 ? -0.414 29.703 10.5 1 94.81 147 LEU B O 1
ATOM 4179 N N . ALA B 1 148 ? -0.129 31.391 11.922 1 94.44 148 ALA B N 1
ATOM 4180 C CA . ALA B 1 148 ? -1.509 31.844 11.766 1 94.44 148 ALA B CA 1
ATOM 4181 C C . ALA B 1 148 ? -1.775 32.312 10.336 1 94.44 148 ALA B C 1
ATOM 4183 O O . ALA B 1 148 ? -2.863 32.094 9.797 1 94.44 148 ALA B O 1
ATOM 4184 N N . GLY B 1 149 ? -0.836 32.938 9.773 1 93.62 149 GLY B N 1
ATOM 4185 C CA . GLY B 1 149 ? -0.98 33.469 8.422 1 93.62 149 GLY B CA 1
ATOM 4186 C C . GLY B 1 149 ? -1.077 32.375 7.371 1 93.62 149 GLY B C 1
ATOM 4187 O O . GLY B 1 149 ? -1.648 32.594 6.297 1 93.62 149 GLY B O 1
ATOM 4188 N N . LEU B 1 150 ? -0.59 31.188 7.672 1 94.44 150 LEU B N 1
ATOM 4189 C CA . LEU B 1 150 ? -0.562 30.094 6.707 1 94.44 150 LEU B CA 1
ATOM 4190 C C . LEU B 1 150 ? -1.83 29.25 6.801 1 94.44 150 LEU B C 1
ATOM 4192 O O . LEU B 1 150 ? -2.137 28.484 5.887 1 94.44 150 LEU B O 1
ATOM 4196 N N . LYS B 1 151 ? -2.561 29.359 7.801 1 95.44 151 LYS B N 1
ATOM 4197 C CA . LYS B 1 151 ? -3.621 28.422 8.148 1 95.44 151 LYS B CA 1
ATOM 4198 C C . LYS B 1 151 ? -4.684 28.359 7.059 1 95.44 151 LYS B C 1
ATOM 4200 O O . LYS B 1 151 ? -4.984 27.297 6.535 1 95.44 151 LYS B O 1
ATOM 4205 N N . GLU B 1 152 ? -5.223 29.547 6.719 1 94.25 152 GLU B N 1
ATOM 4206 C CA . GLU B 1 152 ? -6.324 29.578 5.762 1 94.25 152 GLU B CA 1
ATOM 4207 C C . GLU B 1 152 ? -5.91 28.984 4.422 1 94.25 152 GLU B C 1
ATOM 4209 O O . GLU B 1 152 ? -6.637 28.172 3.846 1 94.25 152 GLU B O 1
ATOM 4214 N N . ARG B 1 153 ? -4.805 29.344 3.957 1 92.88 153 ARG B N 1
ATOM 4215 C CA . ARG B 1 153 ? -4.301 28.859 2.678 1 92.88 153 ARG B CA 1
ATOM 4216 C C . ARG B 1 153 ? -4.059 27.359 2.729 1 92.88 153 ARG B C 1
ATOM 4218 O O . ARG B 1 153 ? -4.391 26.625 1.786 1 92.88 153 ARG B O 1
ATOM 4225 N N . LYS B 1 154 ? -3.453 26.906 3.783 1 95.25 154 LYS B N 1
ATOM 4226 C CA . LYS B 1 154 ? -3.162 25.484 3.969 1 95.25 154 LYS B CA 1
ATOM 4227 C C . LYS B 1 154 ? -4.445 24.672 3.988 1 95.25 154 LYS B C 1
ATOM 4229 O O . LYS B 1 154 ? -4.547 23.641 3.301 1 95.25 154 LYS B O 1
ATOM 4234 N N . LEU B 1 155 ? -5.402 25.109 4.707 1 96.62 155 LEU B N 1
ATOM 4235 C CA . LEU B 1 155 ? -6.668 24.391 4.824 1 96.62 155 LEU B CA 1
ATOM 4236 C C . LEU B 1 155 ? -7.371 24.297 3.473 1 96.62 155 LEU B C 1
ATOM 4238 O O . LEU B 1 155 ? -7.84 23.234 3.08 1 96.62 155 LEU B O 1
ATOM 4242 N N . ARG B 1 156 ? -7.391 25.359 2.797 1 93.56 156 ARG B N 1
ATOM 4243 C CA . ARG B 1 156 ? -8.07 25.406 1.507 1 93.56 156 ARG B CA 1
ATOM 4244 C C . ARG B 1 156 ? -7.387 24.484 0.502 1 93.56 156 ARG B C 1
ATOM 4246 O O . ARG B 1 156 ? -8.055 23.703 -0.189 1 93.56 156 ARG B O 1
ATOM 4253 N N . ALA B 1 157 ? -6.094 24.562 0.419 1 93.31 157 ALA B N 1
ATOM 4254 C CA . ALA B 1 157 ? -5.332 23.719 -0.497 1 93.31 157 ALA B CA 1
ATOM 4255 C C . ALA B 1 157 ? -5.543 22.234 -0.182 1 93.31 157 ALA B C 1
ATOM 4257 O O . ALA B 1 157 ? -5.711 21.422 -1.09 1 93.31 157 ALA B O 1
ATOM 4258 N N . ALA B 1 158 ? -5.531 21.922 1.067 1 96 158 ALA B N 1
ATOM 4259 C CA . ALA B 1 158 ? -5.711 20.547 1.51 1 96 158 ALA B CA 1
ATOM 4260 C C . ALA B 1 158 ? -7.098 20.016 1.144 1 96 158 ALA B C 1
ATOM 4262 O O . ALA B 1 158 ? -7.242 18.891 0.675 1 96 158 ALA B O 1
ATOM 4263 N N . GLN B 1 159 ? -8.055 20.812 1.314 1 94.81 159 GLN B N 1
ATOM 4264 C CA . GLN B 1 159 ? -9.43 20.438 1.003 1 94.81 159 GLN B CA 1
ATOM 4265 C C . GLN B 1 159 ? -9.594 20.156 -0.489 1 94.81 159 GLN B C 1
ATOM 4267 O O . GLN B 1 159 ? -10.188 19.156 -0.876 1 94.81 159 GLN B O 1
ATOM 4272 N N . LEU B 1 160 ? -9.102 21.016 -1.269 1 91.88 160 LEU B N 1
ATOM 4273 C CA . LEU B 1 160 ? -9.203 20.844 -2.715 1 91.88 160 LEU B CA 1
ATOM 4274 C C . LEU B 1 160 ? -8.5 19.578 -3.168 1 91.88 160 LEU B C 1
ATOM 4276 O O . LEU B 1 160 ? -8.992 18.875 -4.055 1 91.88 160 LEU B O 1
ATOM 4280 N N . TYR B 1 161 ? -7.383 19.375 -2.566 1 94.88 161 TYR B N 1
ATOM 4281 C CA . TYR B 1 161 ? -6.648 18.156 -2.877 1 94.8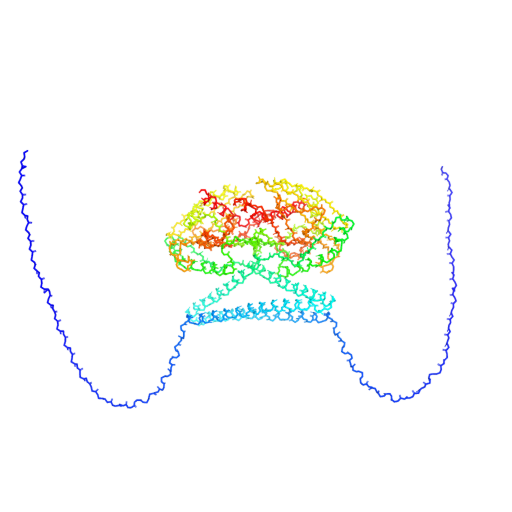8 161 TYR B CA 1
ATOM 4282 C C . TYR B 1 161 ? -7.508 16.922 -2.615 1 94.88 161 TYR B C 1
ATOM 4284 O O . TYR B 1 161 ? -7.586 16.016 -3.457 1 94.88 161 TYR B O 1
ATOM 4292 N N . VAL B 1 162 ? -8.164 16.844 -1.463 1 95.88 162 VAL B N 1
ATOM 4293 C CA . VAL B 1 162 ? -8.945 15.672 -1.07 1 95.88 162 VAL B CA 1
ATOM 4294 C C . VAL B 1 162 ? -10.117 15.492 -2.031 1 95.88 162 VAL B C 1
ATOM 4296 O O . VAL B 1 162 ? -10.438 14.367 -2.432 1 95.88 162 VAL B O 1
ATOM 4299 N N . VAL B 1 163 ? -10.719 16.578 -2.375 1 93.19 163 VAL B N 1
ATOM 4300 C CA . VAL B 1 163 ? -11.844 16.516 -3.299 1 93.19 163 VAL B CA 1
ATOM 4301 C C . VAL B 1 163 ? -11.398 15.891 -4.617 1 93.19 163 VAL B C 1
ATOM 4303 O O . VAL B 1 163 ? -12.055 14.977 -5.121 1 93.19 163 VAL B O 1
ATOM 4306 N N . GLU B 1 164 ? -10.273 16.328 -5.082 1 91.38 164 GLU B N 1
ATOM 4307 C CA . GLU B 1 164 ? -9.781 15.805 -6.352 1 91.38 164 GLU B CA 1
ATOM 4308 C C . GLU B 1 164 ? -9.336 14.352 -6.215 1 91.38 164 GLU B C 1
ATOM 4310 O O . GLU B 1 164 ? -9.562 13.539 -7.113 1 91.38 164 GLU B O 1
ATOM 4315 N N . ARG B 1 165 ? -8.719 14.023 -5.156 1 93.88 165 ARG B N 1
ATOM 4316 C CA . ARG B 1 165 ? -8.172 12.688 -4.949 1 93.88 165 ARG B CA 1
ATOM 4317 C C . ARG B 1 165 ? -9.281 11.664 -4.742 1 93.88 165 ARG B C 1
ATOM 4319 O O . ARG B 1 165 ? -9.07 10.461 -4.938 1 93.88 165 ARG B O 1
ATOM 4326 N N . THR B 1 166 ? -10.5 12.102 -4.359 1 94.25 166 THR B N 1
ATOM 4327 C CA . THR B 1 166 ? -11.602 11.188 -4.074 1 94.25 166 THR B CA 1
ATOM 4328 C C . THR B 1 166 ? -12.664 11.266 -5.164 1 94.25 166 THR B C 1
ATOM 4330 O O . THR B 1 166 ? -13.703 10.609 -5.07 1 94.25 166 THR B O 1
ATOM 4333 N N . ARG B 1 167 ? -12.445 11.93 -6.121 1 89.81 167 ARG B N 1
ATOM 4334 C CA . ARG B 1 167 ? -13.445 12.273 -7.125 1 89.81 167 ARG B CA 1
ATOM 4335 C C . ARG B 1 167 ? -14.07 11.023 -7.727 1 89.81 167 ARG B C 1
ATOM 4337 O O . ARG B 1 167 ? -15.273 11 -8 1 89.81 167 ARG B O 1
ATOM 4344 N N . PHE B 1 168 ? -13.312 10.023 -7.906 1 89.38 168 PHE B N 1
ATOM 4345 C CA . PHE B 1 168 ? -13.812 8.852 -8.625 1 89.38 168 PHE B CA 1
ATOM 4346 C C . PHE B 1 168 ? -13.93 7.656 -7.688 1 89.38 168 PHE B C 1
ATOM 4348 O O . PHE B 1 168 ? -14.055 6.516 -8.141 1 89.38 168 PHE B O 1
ATOM 4355 N N . LEU B 1 169 ? -13.789 7.859 -6.488 1 91.56 169 LEU B N 1
ATOM 4356 C CA . LEU B 1 169 ? -13.852 6.77 -5.52 1 91.56 169 LEU B CA 1
ATOM 4357 C C . LEU B 1 169 ? -15.156 6.824 -4.73 1 91.56 169 LEU B C 1
ATOM 4359 O O . LEU B 1 169 ? -15.734 7.898 -4.547 1 91.56 169 LEU B O 1
ATOM 4363 N N . ASP B 1 170 ? -15.617 5.676 -4.336 1 87.94 170 ASP B N 1
ATOM 4364 C CA . ASP B 1 170 ? -16.781 5.59 -3.453 1 87.94 170 ASP B CA 1
ATOM 4365 C C . ASP B 1 170 ? -16.391 5.895 -2.008 1 87.94 170 ASP B C 1
ATOM 4367 O O . ASP B 1 170 ? -15.672 5.121 -1.374 1 87.94 170 ASP B O 1
ATOM 4371 N N . PRO B 1 171 ? -16.906 6.961 -1.52 1 87.69 171 PRO B N 1
ATOM 4372 C CA . PRO B 1 171 ? -16.5 7.344 -0.163 1 87.69 171 PRO B CA 1
ATOM 4373 C C . PRO B 1 171 ? -17.031 6.379 0.898 1 87.69 171 PRO B C 1
ATOM 4375 O O . PRO B 1 171 ? -16.562 6.395 2.039 1 87.69 171 PRO B O 1
ATOM 4378 N N . ALA B 1 172 ? -17.938 5.594 0.567 1 88.56 172 ALA B N 1
ATOM 4379 C CA . ALA B 1 172 ? -18.516 4.703 1.569 1 88.56 172 ALA B CA 1
ATOM 4380 C C . ALA B 1 172 ? -17.844 3.334 1.542 1 88.56 172 ALA B C 1
ATOM 4382 O O . ALA B 1 172 ? -18.172 2.465 2.359 1 88.56 172 ALA B O 1
ATOM 4383 N N . SER B 1 173 ? -16.953 3.139 0.654 1 90.62 173 SER B N 1
ATOM 4384 C CA . SER B 1 173 ? -16.266 1.86 0.562 1 90.62 173 SER B CA 1
ATOM 4385 C C . SER B 1 173 ? -14.82 1.978 1.054 1 90.62 173 SER B C 1
ATOM 4387 O O . SER B 1 173 ? -14.078 2.857 0.613 1 90.62 173 SER B O 1
ATOM 4389 N N . PRO B 1 174 ? -14.523 1.052 1.95 1 93.88 174 PRO B N 1
ATOM 4390 C CA . PRO B 1 174 ? -13.133 1.091 2.412 1 93.88 174 PRO B CA 1
ATOM 4391 C C . PRO B 1 174 ? -12.125 0.95 1.271 1 93.88 174 PRO B C 1
ATOM 4393 O O . PRO B 1 174 ? -12.352 0.167 0.342 1 93.88 174 PRO B O 1
ATOM 4396 N N . PHE B 1 175 ? -11.109 1.769 1.341 1 95.38 175 PHE B N 1
ATOM 4397 C CA . PHE B 1 175 ? -10.055 1.786 0.328 1 95.38 175 PHE B CA 1
ATOM 4398 C C . PHE B 1 175 ? -8.734 2.244 0.927 1 95.38 175 PHE B C 1
ATOM 4400 O O . PHE B 1 175 ? -8.703 3.15 1.765 1 95.38 175 PHE B O 1
ATOM 4407 N N . ALA B 1 176 ? -7.648 1.56 0.575 1 96.38 176 ALA B N 1
ATOM 4408 C CA . ALA B 1 176 ? -6.324 1.968 1.043 1 96.38 176 ALA B CA 1
ATOM 4409 C C . ALA B 1 176 ? -5.27 1.753 -0.038 1 96.38 176 ALA B C 1
ATOM 4411 O O . ALA B 1 176 ? -5.273 0.729 -0.725 1 96.38 176 ALA B O 1
ATOM 4412 N N . GLU B 1 177 ? -4.441 2.709 -0.2 1 95 177 GLU B N 1
ATOM 4413 C CA . GLU B 1 177 ? -3.273 2.646 -1.073 1 95 177 GLU B CA 1
ATOM 4414 C C . GLU B 1 177 ? -2.01 3.084 -0.338 1 95 177 GLU B C 1
ATOM 4416 O O . GLU B 1 177 ? -1.99 4.141 0.298 1 95 177 GLU B O 1
ATOM 4421 N N . HIS B 1 178 ? -1.058 2.264 -0.462 1 94.62 178 HIS B N 1
ATOM 4422 C CA . HIS B 1 178 ? 0.227 2.531 0.174 1 94.62 178 HIS B CA 1
ATOM 4423 C C . HIS B 1 178 ? 1.38 2.318 -0.801 1 94.62 178 HIS B C 1
ATOM 4425 O O . HIS B 1 178 ? 1.508 1.245 -1.394 1 94.62 178 HIS B O 1
ATOM 4431 N N . SER B 1 179 ? 2.154 3.348 -0.947 1 94.56 179 SER B N 1
ATOM 4432 C CA . SER B 1 179 ? 3.354 3.236 -1.77 1 94.56 179 SER B CA 1
ATOM 4433 C C . SER B 1 179 ? 4.605 3.592 -0.974 1 94.56 179 SER B C 1
ATOM 4435 O O . SER B 1 179 ? 4.602 4.551 -0.197 1 94.56 179 SER B O 1
ATOM 4437 N N . ARG B 1 180 ? 5.59 2.803 -1.146 1 96.25 180 ARG B N 1
ATOM 4438 C CA . ARG B 1 180 ? 6.906 3.076 -0.578 1 96.25 180 ARG B CA 1
ATOM 4439 C C . ARG B 1 180 ? 7.98 3.082 -1.661 1 96.25 180 ARG B C 1
ATOM 4441 O O . ARG B 1 180 ? 7.969 2.238 -2.559 1 96.25 180 ARG B O 1
ATOM 4448 N N . PHE B 1 181 ? 8.875 4.023 -1.578 1 94.25 181 PHE B N 1
ATOM 4449 C CA . PHE B 1 181 ? 9.922 4.16 -2.588 1 94.25 181 PHE B CA 1
ATOM 4450 C C . PHE B 1 181 ? 11.109 4.93 -2.033 1 94.25 181 PHE B C 1
ATOM 4452 O O . PHE B 1 181 ? 11.047 5.473 -0.928 1 94.25 181 PHE B O 1
ATOM 4459 N N . VAL B 1 182 ? 12.164 4.871 -2.746 1 92.81 182 VAL B N 1
ATOM 4460 C CA . VAL B 1 182 ? 13.352 5.648 -2.43 1 92.81 182 VAL B CA 1
ATOM 4461 C C . VAL B 1 182 ? 13.484 6.816 -3.404 1 92.81 182 VAL B C 1
ATOM 4463 O O . VAL B 1 182 ? 13.539 6.613 -4.621 1 92.81 182 VAL B O 1
ATOM 4466 N N . ALA B 1 183 ? 13.484 7.98 -2.773 1 89.38 183 ALA B N 1
ATOM 4467 C CA . ALA B 1 183 ? 13.594 9.172 -3.607 1 89.38 183 ALA B CA 1
ATOM 4468 C C . ALA B 1 183 ? 14.984 9.273 -4.238 1 89.38 183 ALA B C 1
ATOM 4470 O O . ALA B 1 183 ? 15.891 8.531 -3.865 1 89.38 183 ALA B O 1
ATOM 4471 N N . GLN B 1 184 ? 15.125 10.195 -5.148 1 81.25 184 GLN B N 1
ATOM 4472 C CA . GLN B 1 184 ? 16.375 10.375 -5.867 1 81.25 184 GLN B CA 1
ATOM 4473 C C . GLN B 1 184 ? 17.5 10.789 -4.918 1 81.25 184 GLN B C 1
ATOM 4475 O O . GLN B 1 184 ? 18.656 10.438 -5.129 1 81.25 184 GLN B O 1
ATOM 4480 N N . ASN B 1 185 ? 17.094 11.516 -3.949 1 83.75 185 ASN B N 1
ATOM 4481 C CA . ASN B 1 185 ? 18.094 11.977 -2.99 1 83.75 185 ASN B CA 1
ATOM 4482 C C . ASN B 1 185 ? 18.391 10.914 -1.933 1 83.75 185 ASN B C 1
ATOM 4484 O O . ASN B 1 185 ? 19.141 11.164 -0.988 1 83.75 185 ASN B O 1
ATOM 4488 N N . GLY B 1 18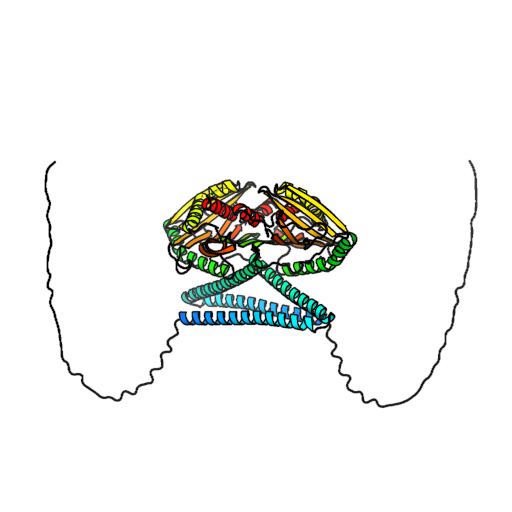6 ? 17.719 9.773 -2.033 1 87.75 186 GLY B N 1
ATOM 4489 C CA . GLY B 1 186 ? 17.984 8.672 -1.132 1 87.75 186 GLY B CA 1
ATOM 4490 C C . GLY B 1 186 ? 17.016 8.594 0.032 1 87.75 186 GLY B C 1
ATOM 4491 O O . GLY B 1 186 ? 17.047 7.633 0.807 1 87.75 186 GLY B O 1
ATOM 4492 N N . ASP B 1 187 ? 16.125 9.547 0.137 1 93 187 ASP B N 1
ATOM 4493 C CA . ASP B 1 187 ? 15.164 9.547 1.228 1 93 187 ASP B CA 1
ATOM 4494 C C . ASP B 1 187 ? 14.18 8.383 1.091 1 93 187 ASP B C 1
ATOM 4496 O O . ASP B 1 187 ? 13.82 7.992 -0.023 1 93 187 ASP B O 1
ATOM 4500 N N . PHE B 1 188 ? 13.859 7.848 2.227 1 95.88 188 PHE B N 1
ATOM 4501 C CA . PHE B 1 188 ? 12.797 6.852 2.227 1 95.88 188 PHE B CA 1
ATOM 4502 C C . PHE B 1 188 ? 11.422 7.52 2.27 1 95.88 188 PHE B C 1
ATOM 4504 O O . PHE B 1 188 ? 11.133 8.289 3.189 1 95.88 188 PHE B O 1
ATOM 4511 N N . CYS B 1 189 ? 10.625 7.203 1.297 1 96.38 189 CYS B N 1
ATOM 4512 C CA . CYS B 1 189 ? 9.352 7.906 1.172 1 96.38 189 CYS B CA 1
ATOM 4513 C C . CYS B 1 189 ? 8.18 6.934 1.212 1 96.38 189 CYS B C 1
ATOM 4515 O O . CYS B 1 189 ? 8.328 5.766 0.846 1 96.38 189 CYS B O 1
ATOM 4517 N N . ALA B 1 190 ? 7.09 7.418 1.669 1 96.75 190 ALA B N 1
ATOM 4518 C CA . ALA B 1 190 ? 5.824 6.688 1.643 1 96.75 190 ALA B CA 1
ATOM 4519 C C . ALA B 1 190 ? 4.664 7.617 1.283 1 96.75 190 ALA B C 1
ATOM 4521 O O . ALA B 1 190 ? 4.613 8.758 1.741 1 96.75 190 ALA B O 1
ATOM 4522 N N . LEU B 1 191 ? 3.885 7.188 0.379 1 95.38 191 LEU B N 1
ATOM 4523 C CA . LEU B 1 191 ? 2.629 7.844 0.036 1 95.38 191 LEU B CA 1
ATOM 4524 C C . LEU B 1 191 ? 1.438 6.973 0.417 1 95.38 191 LEU B C 1
ATOM 4526 O O . LEU B 1 191 ? 1.354 5.812 0.006 1 95.38 191 LEU B O 1
ATOM 4530 N N . ARG B 1 192 ? 0.543 7.562 1.208 1 96.19 192 ARG B N 1
ATOM 4531 C CA . ARG B 1 192 ? -0.606 6.801 1.685 1 96.19 192 ARG B CA 1
ATOM 4532 C C . ARG B 1 192 ? -1.911 7.531 1.382 1 96.19 192 ARG B C 1
ATOM 4534 O O . ARG B 1 192 ? -1.976 8.758 1.466 1 96.19 192 ARG B O 1
ATOM 4541 N N . PHE B 1 193 ? -2.842 6.805 1.009 1 96.19 193 PHE B N 1
ATOM 4542 C CA . PHE B 1 193 ? -4.199 7.297 0.803 1 96.19 193 PHE B CA 1
ATOM 4543 C C . PHE B 1 193 ? -5.223 6.281 1.303 1 96.19 193 PHE B C 1
ATOM 4545 O O . PHE B 1 193 ? -5.188 5.113 0.912 1 96.19 193 PHE B O 1
ATOM 4552 N N . ASP B 1 194 ? -6.18 6.77 2.178 1 96.19 194 ASP B N 1
ATOM 4553 C CA . ASP B 1 194 ? -7.125 5.848 2.797 1 96.19 194 ASP B CA 1
ATOM 4554 C C . ASP B 1 194 ? -8.523 6.461 2.869 1 96.19 194 ASP B C 1
ATOM 4556 O O . ASP B 1 194 ? -8.664 7.656 3.123 1 96.19 194 ASP B O 1
ATOM 4560 N N . ILE B 1 195 ? -9.438 5.695 2.604 1 96.81 195 ILE B N 1
ATOM 4561 C CA . ILE B 1 195 ? -10.844 5.957 2.916 1 96.81 195 ILE B CA 1
ATOM 4562 C C . ILE B 1 195 ? -11.344 4.93 3.926 1 96.81 195 ILE B C 1
ATOM 4564 O O . ILE B 1 195 ? -11.367 3.729 3.643 1 96.81 195 ILE B O 1
ATOM 4568 N N . THR B 1 196 ? -11.766 5.391 5.07 1 96.5 196 THR B N 1
ATOM 4569 C CA . THR B 1 196 ? -12.148 4.492 6.152 1 96.5 196 THR B CA 1
ATOM 4570 C C . THR B 1 196 ? -13.539 4.836 6.68 1 96.5 196 THR B C 1
ATOM 4572 O O . THR B 1 196 ? -13.695 5.75 7.488 1 96.5 196 THR B O 1
ATOM 4575 N N . PRO B 1 197 ? -14.477 4.09 6.27 1 94.69 197 PRO B N 1
ATOM 4576 C CA . PRO B 1 197 ? -15.805 4.262 6.855 1 94.69 197 PRO B CA 1
ATOM 4577 C C . PRO B 1 197 ? -15.922 3.627 8.242 1 94.69 197 PRO B C 1
ATOM 4579 O O . PRO B 1 197 ? -15.414 2.527 8.469 1 94.69 197 PRO B O 1
ATOM 4582 N N . TYR B 1 198 ? -16.516 4.305 9.125 1 94.38 198 TYR B N 1
ATOM 4583 C CA . TYR B 1 198 ? -16.812 3.783 10.453 1 94.38 198 TYR B CA 1
ATOM 4584 C C . TYR B 1 198 ? -18.266 3.311 10.547 1 94.38 198 TYR B C 1
ATOM 4586 O O . TYR B 1 198 ? -19.172 4.109 10.773 1 94.38 198 TYR B O 1
ATOM 4594 N N . GLU B 1 199 ? -18.375 2.039 10.477 1 86.06 199 GLU B N 1
ATOM 4595 C CA . GLU B 1 199 ? -19.703 1.448 10.484 1 86.06 199 GLU B CA 1
ATOM 4596 C C . GLU B 1 199 ? -20.375 1.613 11.844 1 86.06 199 GLU B C 1
ATOM 4598 O O . GLU B 1 199 ? -19.75 1.374 12.883 1 86.06 199 GLU B O 1
ATOM 4603 N N . GLY B 1 200 ? -21.609 2.025 11.773 1 85.06 200 GLY B N 1
ATOM 4604 C CA . GLY B 1 200 ? -22.375 2.16 13 1 85.06 200 GLY B CA 1
ATOM 4605 C C . GLY B 1 200 ? -22.141 3.48 13.711 1 85.06 200 GLY B C 1
ATOM 4606 O O . GLY B 1 200 ? -22.703 3.723 14.781 1 85.06 200 GLY B O 1
ATOM 4607 N N . ILE B 1 201 ? -21.344 4.297 13.211 1 90.75 201 ILE B N 1
ATOM 4608 C CA . ILE B 1 201 ? -21.047 5.59 13.812 1 90.75 201 ILE B CA 1
ATOM 4609 C C . ILE B 1 201 ? -21.672 6.703 12.984 1 90.75 201 ILE B C 1
ATOM 4611 O O . ILE B 1 201 ? -21.469 6.781 11.773 1 90.75 201 ILE B O 1
ATOM 4615 N N . SER B 1 202 ? -22.422 7.551 13.703 1 88.62 202 SER B N 1
ATOM 4616 C CA . SER B 1 202 ? -23.141 8.586 12.961 1 88.62 202 SER B CA 1
ATOM 4617 C C . SER B 1 202 ? -22.625 9.977 13.32 1 88.62 202 SER B C 1
ATOM 4619 O O . SER B 1 202 ? -22.922 10.953 12.633 1 88.62 202 SER B O 1
ATOM 4621 N N . SER B 1 203 ? -21.781 10.07 14.25 1 93.94 203 SER B N 1
ATOM 4622 C CA . SER B 1 203 ? -21.328 11.383 14.703 1 93.94 203 SER B CA 1
ATOM 4623 C C . SER B 1 203 ? -19.938 11.703 14.156 1 93.94 203 SER B C 1
ATOM 4625 O O . SER B 1 203 ? -18.953 11.078 14.555 1 93.94 203 SER B O 1
ATOM 4627 N N . VAL B 1 204 ? -19.891 12.711 13.406 1 97.25 204 VAL B N 1
ATOM 4628 C CA . VAL B 1 204 ? -18.609 13.195 12.883 1 97.25 204 VAL B CA 1
ATOM 4629 C C . VAL B 1 204 ? -17.734 13.695 14.031 1 97.25 204 VAL B C 1
ATOM 4631 O O . VAL B 1 204 ? -16.531 13.445 14.047 1 97.25 204 VAL B O 1
ATOM 4634 N N . LYS B 1 205 ? -18.344 14.336 14.961 1 97.44 205 LYS B N 1
ATOM 4635 C CA . LYS B 1 205 ? -17.625 14.891 16.109 1 97.44 205 LYS B CA 1
ATOM 4636 C C . LYS B 1 205 ? -16.922 13.797 16.906 1 97.44 205 LYS B C 1
ATOM 4638 O O . LYS B 1 205 ? -15.812 14 17.391 1 97.44 205 LYS B O 1
ATOM 4643 N N . LYS B 1 206 ? -17.516 12.711 16.984 1 97.5 206 LYS B N 1
ATOM 4644 C CA . LYS B 1 206 ? -16.938 11.602 17.719 1 97.5 206 LYS B CA 1
ATOM 4645 C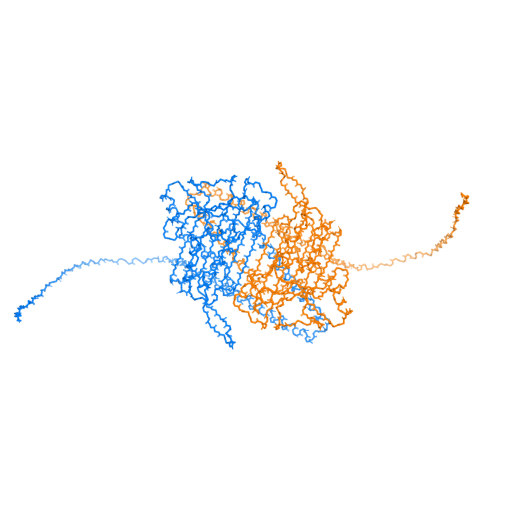 C . LYS B 1 206 ? -15.602 11.172 17.109 1 97.5 206 LYS B C 1
ATOM 4647 O O . LYS B 1 206 ? -14.625 10.953 17.828 1 97.5 206 LYS B O 1
ATOM 4652 N N . VAL B 1 207 ? -15.57 11.039 15.828 1 98.19 207 VAL B N 1
ATOM 4653 C CA . VAL B 1 207 ? -14.336 10.656 15.141 1 98.19 207 VAL B CA 1
ATOM 4654 C C . VAL B 1 207 ? -13.32 11.789 15.234 1 98.19 207 VAL B C 1
ATOM 4656 O O . VAL B 1 207 ? -12.133 11.547 15.461 1 98.19 207 VAL B O 1
ATOM 4659 N N . CYS B 1 208 ? -13.766 13.016 15.141 1 98.19 208 CYS B N 1
ATOM 4660 C CA . CYS B 1 208 ? -12.867 14.164 15.266 1 98.19 208 CYS B CA 1
ATOM 4661 C C . CYS B 1 208 ? -12.25 14.219 16.656 1 98.19 208 CYS B C 1
ATOM 4663 O O . CYS B 1 208 ? -11.055 14.477 16.797 1 98.19 208 CYS B O 1
ATOM 4665 N N . ASP B 1 209 ? -13.062 13.969 17.609 1 97.69 209 ASP B N 1
ATOM 4666 C CA . ASP B 1 209 ? -12.562 13.977 18.984 1 97.69 209 ASP B CA 1
ATOM 4667 C C . ASP B 1 209 ? -11.516 12.891 19.203 1 97.69 209 ASP B C 1
ATOM 4669 O O . ASP B 1 209 ? -10.531 13.094 19.906 1 97.69 209 ASP B O 1
ATOM 4673 N N . ALA B 1 210 ? -11.766 11.789 18.594 1 98.31 210 ALA B N 1
ATOM 4674 C CA . ALA B 1 210 ? -10.789 10.703 18.656 1 98.31 210 ALA B CA 1
ATOM 4675 C C . ALA B 1 210 ? -9.469 11.109 18.016 1 98.31 210 ALA B C 1
ATOM 4677 O O . ALA B 1 210 ? -8.398 10.805 18.547 1 98.31 210 ALA B O 1
ATOM 4678 N N . LEU B 1 211 ? -9.555 11.75 16.906 1 98.12 211 LEU B N 1
ATOM 4679 C CA . LEU B 1 211 ? -8.359 12.234 16.234 1 98.12 211 LEU B CA 1
ATOM 4680 C C . LEU B 1 211 ? -7.629 13.258 17.094 1 98.12 211 LEU B C 1
ATOM 4682 O O . LEU B 1 211 ? -6.402 13.203 17.234 1 98.12 211 LEU B O 1
ATOM 4686 N N . TYR B 1 212 ? -8.391 14.148 17.656 1 96.38 212 TYR B N 1
ATOM 4687 C CA . TYR B 1 212 ? -7.805 15.141 18.547 1 96.38 212 TYR B CA 1
ATOM 4688 C C . TYR B 1 212 ? -7.066 14.469 19.703 1 96.38 212 TYR B C 1
ATOM 4690 O O . TYR B 1 212 ? -5.957 14.867 20.062 1 96.38 212 TYR B O 1
ATOM 4698 N N . HIS B 1 213 ? -7.688 13.539 20.203 1 96.19 213 HIS B N 1
ATOM 4699 C CA . HIS B 1 213 ? -7.074 12.805 21.297 1 96.19 213 HIS B CA 1
ATOM 4700 C C . HIS B 1 213 ? -5.762 12.164 20.859 1 96.19 213 HIS B C 1
ATOM 4702 O O . HIS B 1 213 ? -4.75 12.266 21.562 1 96.19 213 HIS B O 1
ATOM 4708 N N . TYR B 1 214 ? -5.832 11.523 19.734 1 96.88 214 TYR B N 1
ATOM 4709 C CA . TYR B 1 214 ? -4.617 10.883 19.25 1 96.88 214 TYR B CA 1
ATOM 4710 C C . TYR B 1 214 ? -3.5 11.898 19.062 1 96.88 214 TYR B C 1
ATOM 4712 O O . TYR B 1 214 ? -2.377 11.688 19.531 1 96.88 214 TYR B O 1
ATOM 4720 N N . PHE B 1 215 ? -3.756 12.984 18.438 1 94.69 215 PHE B N 1
ATOM 4721 C CA . PHE B 1 215 ? -2.711 13.938 18.094 1 94.69 215 PHE B CA 1
ATOM 4722 C C . PHE B 1 215 ? -2.178 14.633 19.328 1 94.69 215 PHE B C 1
ATOM 4724 O O . PHE B 1 215 ? -1.007 15.016 19.391 1 94.69 215 PHE B O 1
ATOM 4731 N N . SER B 1 216 ? -3.02 14.742 20.312 1 92.62 216 SER B N 1
ATOM 4732 C CA . SER B 1 216 ? -2.588 15.359 21.562 1 92.62 216 SER B CA 1
ATOM 4733 C C . SER B 1 216 ? -1.723 14.398 22.375 1 92.62 216 SER B C 1
ATOM 4735 O O . SER B 1 216 ? -0.966 14.836 23.25 1 92.62 216 SER B O 1
ATOM 4737 N N . HIS B 1 217 ? -1.82 13.078 22.062 1 94.44 217 HIS B N 1
ATOM 4738 C CA . HIS B 1 217 ? -1.102 12.078 22.844 1 94.44 217 HIS B CA 1
ATOM 4739 C C . HIS B 1 217 ? -0.323 11.133 21.938 1 94.44 217 HIS B C 1
ATOM 4741 O O . HIS B 1 217 ? -0.203 9.938 22.234 1 94.44 217 HIS B O 1
ATOM 4747 N N . MET B 1 218 ? 0.076 11.602 20.891 1 93.5 218 MET B N 1
ATOM 4748 C CA . MET B 1 218 ? 0.697 10.781 19.859 1 93.5 218 MET B CA 1
ATOM 4749 C C . MET B 1 218 ? 1.92 10.047 20.406 1 93.5 218 MET B C 1
ATOM 4751 O O . MET B 1 218 ? 2.143 8.883 20.094 1 93.5 218 MET B O 1
ATOM 4755 N N . GLU B 1 219 ? 2.768 10.695 21.234 1 95 219 GLU B N 1
ATOM 4756 C CA . GLU B 1 219 ? 3.984 10.086 21.766 1 95 219 GLU B CA 1
ATOM 4757 C C . GLU B 1 219 ? 3.662 8.852 22.609 1 95 219 GLU B C 1
ATOM 4759 O O . GLU B 1 219 ? 4.383 7.855 22.562 1 95 219 GLU B O 1
ATOM 4764 N N . ILE B 1 220 ? 2.639 8.938 23.297 1 95.75 220 ILE B N 1
ATOM 4765 C CA . ILE B 1 220 ? 2.234 7.832 24.156 1 95.75 220 ILE B CA 1
ATOM 4766 C C . ILE B 1 220 ? 1.768 6.656 23.297 1 95.75 220 ILE B C 1
ATOM 4768 O O . ILE B 1 220 ? 2.217 5.523 23.484 1 95.75 220 ILE B O 1
ATOM 4772 N N . TRP B 1 221 ? 0.934 6.918 22.312 1 95.62 221 TRP B N 1
ATOM 4773 C CA . TRP B 1 221 ? 0.367 5.863 21.484 1 95.62 221 TRP B CA 1
ATOM 4774 C C . TRP B 1 221 ? 1.448 5.199 20.641 1 95.62 221 TRP B C 1
ATOM 4776 O O . TRP B 1 221 ? 1.462 3.973 20.484 1 95.62 221 TRP B O 1
ATOM 4786 N N . VAL B 1 222 ? 2.309 5.996 20.062 1 95.06 222 VAL B N 1
ATOM 4787 C CA . VAL B 1 222 ? 3.387 5.461 19.234 1 95.06 222 VAL B CA 1
ATOM 4788 C C . VAL B 1 222 ? 4.301 4.586 20.094 1 95.06 222 VAL B C 1
ATOM 4790 O O . VAL B 1 222 ? 4.672 3.48 19.688 1 95.06 222 VAL B O 1
ATOM 4793 N N . THR B 1 223 ? 4.625 5.023 21.281 1 95.81 223 THR B N 1
ATOM 4794 C CA . THR B 1 223 ? 5.465 4.258 22.203 1 95.81 223 THR B CA 1
ATOM 4795 C C . THR B 1 223 ? 4.785 2.949 22.594 1 95.81 223 THR B C 1
ATOM 4797 O O . THR B 1 223 ? 5.406 1.885 22.547 1 95.81 223 THR B O 1
ATOM 4800 N N . ASP B 1 224 ? 3.578 3 22.875 1 95.12 224 ASP B N 1
ATOM 4801 C CA . ASP B 1 224 ? 2.844 1.84 23.375 1 95.12 224 ASP B CA 1
ATOM 4802 C C . ASP B 1 224 ? 2.678 0.786 22.281 1 95.12 224 ASP B C 1
ATOM 4804 O O . ASP B 1 224 ? 2.816 -0.411 22.547 1 95.12 224 ASP B O 1
ATOM 4808 N N . ILE B 1 225 ? 2.42 1.199 21.094 1 92.56 225 ILE B N 1
ATOM 4809 C CA . ILE B 1 225 ? 2.027 0.274 20.031 1 92.56 225 ILE B CA 1
ATOM 4810 C C . ILE B 1 225 ? 3.266 -0.205 19.281 1 92.56 225 ILE B C 1
ATOM 4812 O O . ILE B 1 225 ? 3.361 -1.379 18.922 1 92.56 225 ILE B O 1
ATOM 4816 N N . LEU B 1 226 ? 4.16 0.659 19.031 1 92.25 226 LEU B N 1
ATOM 4817 C CA . LEU B 1 226 ? 5.316 0.282 18.219 1 92.25 226 LEU B CA 1
ATOM 4818 C C . LEU B 1 226 ? 6.484 -0.139 19.109 1 92.25 226 LEU B C 1
ATOM 4820 O O . LEU B 1 226 ? 7.406 -0.813 18.641 1 92.25 226 LEU B O 1
ATOM 4824 N N . GLY B 1 227 ? 6.504 0.282 20.328 1 90.12 227 GLY B N 1
ATOM 4825 C CA . GLY B 1 227 ? 7.559 -0.1 21.266 1 90.12 227 GLY B CA 1
ATOM 4826 C C . GLY B 1 227 ? 8.727 0.865 21.266 1 90.12 227 GLY B C 1
ATOM 4827 O O . GLY B 1 227 ? 9.617 0.767 22.109 1 90.12 227 GLY B O 1
ATOM 4828 N N . ASP B 1 228 ? 8.852 1.726 20.344 1 90.94 228 ASP B N 1
ATOM 4829 C CA . ASP B 1 228 ? 9.883 2.758 20.312 1 90.94 228 ASP B C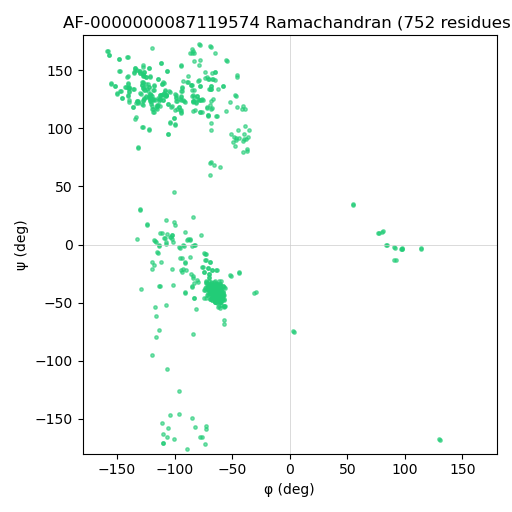A 1
ATOM 4830 C C . ASP B 1 228 ? 9.602 3.838 21.359 1 90.94 228 ASP B C 1
ATOM 4832 O O . ASP B 1 228 ? 8.445 4.199 21.594 1 90.94 228 ASP B O 1
ATOM 4836 N N . VAL B 1 229 ? 10.633 4.344 21.938 1 94.56 229 VAL B N 1
ATOM 4837 C CA . VAL B 1 229 ? 10.422 5.402 22.922 1 94.56 229 VAL B CA 1
ATOM 4838 C C . VAL B 1 229 ? 10.305 6.75 22.219 1 94.56 229 VAL B C 1
ATOM 4840 O O . VAL B 1 229 ? 11.273 7.246 21.625 1 94.56 229 VAL B O 1
ATOM 4843 N N . THR B 1 230 ? 9.18 7.297 22.328 1 95.81 230 THR B N 1
ATOM 4844 C CA . THR B 1 230 ? 8.906 8.586 21.703 1 95.81 230 THR B CA 1
ATOM 4845 C C . THR B 1 230 ? 8.578 9.641 22.75 1 95.81 230 THR B C 1
ATOM 4847 O O . THR B 1 230 ? 7.766 9.398 23.641 1 95.81 230 THR B O 1
ATOM 4850 N N . ILE B 1 231 ? 9.203 10.797 22.609 1 95.69 231 ILE B N 1
ATOM 4851 C CA . ILE B 1 231 ? 8.969 11.891 23.547 1 95.69 231 ILE B CA 1
ATOM 4852 C C . ILE B 1 231 ? 8.578 13.156 22.781 1 95.69 231 ILE B C 1
ATOM 4854 O O . ILE B 1 231 ? 8.977 13.336 21.625 1 95.69 231 ILE B O 1
ATOM 4858 N N . ARG B 1 232 ? 7.785 13.906 23.438 1 93.81 232 ARG B N 1
ATOM 4859 C CA . ARG B 1 232 ? 7.457 15.242 22.938 1 93.81 232 ARG B CA 1
ATOM 4860 C C . ARG B 1 232 ? 8.359 16.297 23.562 1 93.81 232 ARG B C 1
ATOM 4862 O O . ARG B 1 232 ? 8.344 16.5 24.781 1 93.81 232 ARG B O 1
ATOM 4869 N N . GLU B 1 233 ? 9.164 16.953 22.734 1 88 233 GLU B N 1
ATOM 4870 C CA . GLU B 1 233 ? 10.102 17.953 23.234 1 88 233 GLU B CA 1
ATOM 4871 C C . GLU B 1 233 ? 9.438 19.312 23.391 1 88 233 GLU B C 1
ATOM 4873 O O . GLU B 1 233 ? 9.797 20.094 24.281 1 88 233 GLU B O 1
ATOM 4878 N N . ASP B 1 234 ? 8.531 19.625 22.469 1 77.19 234 ASP B N 1
ATOM 4879 C CA . ASP B 1 234 ? 7.867 20.922 22.531 1 77.19 234 ASP B CA 1
ATOM 4880 C C . ASP B 1 234 ? 6.504 20.875 21.844 1 77.19 234 ASP B C 1
ATOM 4882 O O . ASP B 1 234 ? 6.297 20.078 20.922 1 77.19 234 ASP B O 1
ATOM 4886 N N . ASP B 1 235 ? 5.598 21.547 22.547 1 69.88 235 ASP B N 1
ATOM 4887 C CA . ASP B 1 235 ? 4.281 21.75 21.969 1 69.88 235 ASP B CA 1
ATOM 4888 C C . ASP B 1 235 ? 3.822 23.203 22.156 1 69.88 235 ASP B C 1
ATOM 4890 O O . ASP B 1 235 ? 3.65 23.656 23.281 1 69.88 235 ASP B O 1
ATOM 4894 N N . ASP B 1 236 ? 3.875 23.812 20.984 1 76.38 236 ASP B N 1
ATOM 4895 C CA . ASP B 1 236 ? 3.479 25.219 21.031 1 76.38 236 ASP B CA 1
ATOM 4896 C C . ASP B 1 236 ? 2.17 25.438 20.266 1 76.38 236 ASP B C 1
ATOM 4898 O O . ASP B 1 236 ? 2.064 25.094 19.094 1 76.38 236 ASP B O 1
ATOM 4902 N N . SER B 1 237 ? 1.275 25.891 21.047 1 77.12 237 SER B N 1
ATOM 4903 C CA . SER B 1 237 ? 0.004 26.25 20.422 1 77.12 237 SER B CA 1
ATOM 4904 C C . SER B 1 237 ? -0.014 27.719 20 1 77.12 237 SER B C 1
ATOM 4906 O O . SER B 1 237 ? 0.396 28.594 20.75 1 77.12 237 SER B O 1
ATOM 4908 N N . ALA B 1 238 ? -0.264 27.953 18.734 1 75 238 ALA B N 1
ATOM 4909 C CA . ALA B 1 238 ? -0.292 29.312 18.203 1 75 238 ALA B CA 1
ATOM 4910 C C . ALA B 1 238 ? -1.726 29.812 18.062 1 75 238 ALA B C 1
ATOM 4912 O O . ALA B 1 238 ? -2.01 30.688 17.234 1 75 238 ALA B O 1
ATOM 4913 N N . GLY B 1 239 ? -2.625 29.219 18.734 1 77.38 239 GLY B N 1
ATOM 4914 C CA . GLY B 1 239 ? -4.023 29.609 18.625 1 77.38 239 GLY B CA 1
ATOM 4915 C C . GLY B 1 239 ? -4.953 28.438 18.375 1 77.38 239 GLY B C 1
ATOM 4916 O O . GLY B 1 239 ? -4.535 27.281 18.453 1 77.38 239 GLY B O 1
ATOM 4917 N N . LYS B 1 240 ? -6.156 28.906 18.016 1 85.38 240 LYS B N 1
ATOM 4918 C CA . LYS B 1 240 ? -7.18 27.875 17.828 1 85.38 240 LYS B CA 1
ATOM 4919 C C . LYS B 1 240 ? -6.883 27.016 16.609 1 85.38 240 LYS B C 1
ATOM 4921 O O . LYS B 1 240 ? -6.816 27.516 15.484 1 85.38 240 LYS B O 1
ATOM 4926 N N . GLY B 1 241 ? -6.672 25.812 16.906 1 91.56 241 GLY B N 1
ATOM 4927 C CA . GLY B 1 241 ? -6.535 24.828 15.852 1 91.56 241 GLY B CA 1
ATOM 4928 C C . GLY B 1 241 ? -5.152 24.812 15.234 1 91.56 241 GLY B C 1
ATOM 4929 O O . GLY B 1 241 ? -4.98 24.375 14.094 1 91.56 241 GLY B O 1
ATOM 4930 N N . ILE B 1 242 ? -4.184 25.5 15.852 1 95.44 242 ILE B N 1
ATOM 4931 C CA . ILE B 1 242 ? -2.811 25.484 15.367 1 95.44 242 ILE B CA 1
ATOM 4932 C C . ILE B 1 242 ? -1.882 24.953 16.453 1 95.44 242 ILE B C 1
ATOM 4934 O O . ILE B 1 242 ? -1.852 25.484 17.562 1 95.44 242 ILE B O 1
ATOM 4938 N N . SER B 1 243 ? -1.186 23.938 16.141 1 93.06 243 SER B N 1
ATOM 4939 C CA . SER B 1 243 ? -0.213 23.406 17.078 1 93.06 243 SER B CA 1
ATOM 4940 C C . SER B 1 243 ? 1.073 22.984 16.375 1 93.06 243 SER B C 1
ATOM 4942 O O . SER B 1 243 ? 1.032 22.453 15.266 1 93.06 243 SER B O 1
ATOM 4944 N N . GLN B 1 244 ? 2.127 23.359 16.938 1 94 244 GLN B N 1
ATOM 4945 C CA . GLN B 1 244 ? 3.42 22.828 16.516 1 94 244 GLN B CA 1
ATOM 4946 C C . GLN B 1 244 ? 3.881 21.703 17.438 1 94 244 GLN B C 1
ATOM 4948 O O . GLN B 1 244 ? 3.859 21.844 18.656 1 94 244 GLN B O 1
ATOM 4953 N N . ASN B 1 245 ? 4.234 20.609 16.828 1 93 245 ASN B N 1
ATOM 4954 C CA . ASN B 1 245 ? 4.645 19.438 17.578 1 93 245 ASN B CA 1
ATOM 4955 C C . ASN B 1 245 ? 6.059 19 17.219 1 93 245 ASN B C 1
ATOM 4957 O O . ASN B 1 245 ? 6.371 18.828 16.031 1 93 245 ASN B O 1
ATOM 4961 N N . ARG B 1 246 ? 6.844 18.875 18.234 1 94.56 246 ARG B N 1
ATOM 4962 C CA . ARG B 1 246 ? 8.18 18.312 18.078 1 94.56 246 ARG B CA 1
ATOM 4963 C C . ARG B 1 246 ? 8.328 17 18.828 1 94.56 246 ARG B C 1
ATOM 4965 O O . ARG B 1 246 ? 8.211 16.969 20.047 1 94.56 246 ARG B O 1
ATOM 4972 N N . LEU B 1 247 ? 8.555 16.016 18.062 1 95.75 247 LEU B N 1
ATOM 4973 C CA . LEU B 1 247 ? 8.695 14.68 18.641 1 95.75 247 LEU B CA 1
ATOM 4974 C C . LEU B 1 247 ? 10.055 14.078 18.312 1 95.75 247 LEU B C 1
ATOM 4976 O O . LEU B 1 247 ? 10.609 14.336 17.234 1 95.75 247 LEU B O 1
ATOM 4980 N N . VAL B 1 248 ? 10.57 13.352 19.234 1 96.06 248 VAL B N 1
ATOM 4981 C CA . VAL B 1 248 ? 11.789 12.578 19.047 1 96.06 248 VAL B CA 1
ATOM 4982 C C . VAL B 1 248 ? 11.547 11.117 19.422 1 96.06 248 VAL B C 1
ATOM 4984 O O . VAL B 1 248 ? 11.039 10.828 20.5 1 96.06 248 VAL B O 1
ATOM 4987 N N . SER B 1 249 ? 11.852 10.266 18.5 1 96.25 249 SER B N 1
ATOM 4988 C CA . SER B 1 249 ? 11.664 8.836 18.734 1 96.25 249 SER B CA 1
ATOM 4989 C C . SER B 1 249 ? 12.992 8.094 18.688 1 96.25 249 SER B C 1
ATOM 4991 O O . SER B 1 249 ? 13.75 8.211 17.719 1 96.25 249 SER B O 1
ATOM 4993 N N . SER B 1 250 ? 13.242 7.402 19.75 1 96.06 250 SER B N 1
ATOM 4994 C CA . SER B 1 250 ? 14.398 6.516 19.812 1 96.06 250 SER B CA 1
ATOM 4995 C C . SER B 1 250 ? 14.023 5.086 19.438 1 96.06 250 SER B C 1
ATOM 4997 O O . SER B 1 250 ? 13.32 4.406 20.188 1 96.06 250 SER B O 1
ATOM 4999 N N . LEU B 1 251 ? 14.555 4.66 18.328 1 93.75 251 LEU B N 1
ATOM 5000 C CA . LEU B 1 251 ? 14.211 3.334 17.828 1 93.75 251 LEU B CA 1
ATOM 5001 C C . LEU B 1 251 ? 15.094 2.268 18.469 1 93.75 251 LEU B C 1
ATOM 5003 O O . LEU B 1 251 ? 16.188 2.57 18.969 1 93.75 251 LEU B O 1
ATOM 5007 N N . MET B 1 252 ? 14.664 1.048 18.328 1 87.31 252 MET B N 1
ATOM 5008 C CA . MET B 1 252 ? 15.367 -0.071 18.938 1 87.31 252 MET B CA 1
ATOM 5009 C C . MET B 1 252 ? 16.703 -0.317 18.25 1 87.31 252 MET B C 1
ATOM 5011 O O . MET B 1 252 ? 17.641 -0.839 18.859 1 87.31 252 MET B O 1
ATOM 5015 N N . ASN B 1 253 ? 16.797 0.061 17.062 1 87.12 253 ASN B N 1
ATOM 5016 C CA . ASN B 1 253 ? 18.016 -0.176 16.297 1 87.12 253 ASN B CA 1
ATOM 5017 C C . ASN B 1 253 ? 19.031 0.943 16.516 1 87.12 253 ASN B C 1
ATOM 5019 O O . ASN B 1 253 ? 20.078 0.982 15.836 1 87.12 253 ASN B O 1
ATOM 5023 N N . GLY B 1 254 ? 18.703 1.868 17.375 1 88.94 254 GLY B N 1
ATOM 5024 C CA . GLY B 1 254 ? 19.656 2.896 17.75 1 88.94 254 GLY B CA 1
ATOM 5025 C C . GLY B 1 254 ? 19.484 4.191 16.984 1 88.94 254 GLY B C 1
ATOM 5026 O O . GLY B 1 254 ? 20.188 5.172 17.25 1 88.94 254 GLY B O 1
ATOM 5027 N N . VAL B 1 255 ? 18.594 4.219 16.078 1 93.69 255 VAL B N 1
ATOM 5028 C CA . VAL B 1 255 ? 18.359 5.406 15.273 1 93.69 255 VAL B CA 1
ATOM 5029 C C . VAL B 1 255 ? 17.391 6.336 16 1 93.69 255 VAL B C 1
ATOM 5031 O O . VAL B 1 255 ? 16.422 5.875 16.625 1 93.69 255 VAL B O 1
ATOM 5034 N N . GLU B 1 256 ? 17.734 7.633 15.945 1 95.25 256 GLU B N 1
ATOM 5035 C CA . GLU B 1 256 ? 16.812 8.633 16.469 1 95.25 256 GLU B CA 1
ATOM 5036 C C . GLU B 1 256 ? 16.094 9.375 15.352 1 95.25 256 GLU B C 1
ATOM 5038 O O . GLU B 1 256 ? 16.734 9.836 14.398 1 95.25 256 GLU B O 1
ATOM 5043 N N . LEU B 1 257 ? 14.781 9.438 15.523 1 95.81 257 LEU B N 1
ATOM 5044 C CA . LEU B 1 257 ? 13.938 10.156 14.57 1 95.81 257 LEU B CA 1
ATOM 5045 C C . LEU B 1 257 ? 13.398 11.445 15.188 1 95.81 257 LEU B C 1
ATOM 5047 O O . LEU B 1 257 ? 13.016 11.469 16.359 1 95.81 257 LEU B O 1
ATOM 5051 N N . GLU B 1 258 ? 13.398 12.469 14.375 1 96.06 258 GLU B N 1
ATOM 5052 C CA . GLU B 1 258 ? 12.812 13.727 14.82 1 96.06 258 GLU B CA 1
ATOM 5053 C C . GLU B 1 258 ? 11.711 14.195 13.875 1 96.06 258 GLU B C 1
ATOM 5055 O O . GLU B 1 258 ? 11.867 14.141 12.656 1 96.06 258 GLU B O 1
ATOM 5060 N N . MET B 1 259 ? 10.641 14.547 14.477 1 95.94 259 MET B N 1
ATOM 5061 C CA . MET B 1 259 ? 9.523 15.133 13.742 1 95.94 259 MET B CA 1
ATOM 5062 C C . MET B 1 259 ? 9.219 16.547 14.242 1 95.94 259 MET B C 1
ATOM 5064 O O . MET B 1 259 ? 9.117 16.766 15.453 1 95.94 259 MET B O 1
ATOM 5068 N N . ASN B 1 260 ? 9.227 17.5 13.383 1 96.69 260 ASN B N 1
ATOM 5069 C CA . ASN B 1 260 ? 8.797 18.875 13.633 1 96.69 260 ASN B CA 1
ATOM 5070 C C . ASN B 1 260 ? 7.676 19.281 12.68 1 96.69 260 ASN B C 1
ATOM 5072 O O . ASN B 1 260 ? 7.934 19.656 11.531 1 96.69 260 ASN B O 1
ATOM 5076 N N . ASN B 1 261 ? 6.488 19.203 13.203 1 95.62 261 ASN B N 1
ATOM 5077 C CA . ASN B 1 261 ? 5.336 19.406 12.336 1 95.62 261 ASN B CA 1
ATOM 5078 C C . ASN B 1 261 ? 4.391 20.469 12.898 1 95.62 261 ASN B C 1
ATOM 5080 O O . ASN B 1 261 ? 4.379 20.719 14.102 1 95.62 261 ASN B O 1
ATOM 5084 N N . VAL B 1 262 ? 3.736 21.047 12 1 96.81 262 VAL B N 1
ATOM 5085 C CA . VAL B 1 262 ? 2.664 21.984 12.336 1 96.81 262 VAL B CA 1
ATOM 5086 C C . VAL B 1 262 ? 1.319 21.391 11.914 1 96.81 262 VAL B C 1
ATOM 5088 O O . VAL B 1 262 ? 1.153 20.953 10.773 1 96.81 262 VAL B O 1
ATOM 5091 N N . MET B 1 263 ? 0.417 21.391 12.844 1 96.38 263 MET B N 1
ATOM 5092 C CA . MET B 1 263 ? -0.915 20.859 12.578 1 96.38 263 MET B CA 1
ATOM 5093 C C . MET B 1 263 ? -1.96 21.969 12.586 1 96.38 263 MET B C 1
ATOM 5095 O O . MET B 1 263 ? -1.978 22.812 13.492 1 96.38 263 MET B O 1
ATOM 5099 N N . TYR B 1 264 ? -2.711 22 11.57 1 97.25 264 TYR B N 1
ATOM 5100 C CA . TYR B 1 264 ? -3.883 22.859 11.477 1 97.25 264 TYR B CA 1
ATOM 5101 C C . TYR B 1 264 ? -5.168 22.047 11.539 1 97.25 264 TYR B C 1
ATOM 5103 O O . TYR B 1 264 ? -5.309 21.047 10.828 1 97.25 264 TYR B O 1
ATOM 5111 N N . THR B 1 265 ? -6.09 22.469 12.398 1 96.56 265 THR B N 1
ATOM 5112 C CA . THR B 1 265 ? -7.348 21.734 12.531 1 96.56 265 THR B CA 1
ATOM 5113 C C . THR B 1 265 ? -8.539 22.688 12.453 1 96.56 265 THR B C 1
ATOM 5115 O O . THR B 1 265 ? -8.43 23.859 12.836 1 96.56 265 THR B O 1
ATOM 5118 N N . GLU B 1 266 ? -9.609 22.156 11.938 1 96.56 266 GLU B N 1
ATOM 5119 C CA . GLU B 1 266 ? -10.875 22.891 11.891 1 96.56 266 GLU B CA 1
ATOM 5120 C C . GLU B 1 266 ? -12.062 21.938 11.953 1 96.56 266 GLU B C 1
ATOM 5122 O O . GLU B 1 266 ? -12.055 20.891 11.305 1 96.56 266 GLU B O 1
ATOM 5127 N N . PHE B 1 267 ? -12.93 22.234 12.82 1 97.06 267 PHE B N 1
ATOM 5128 C CA . PHE B 1 267 ? -14.195 21.516 12.898 1 97.06 267 PHE B CA 1
ATOM 5129 C C . PHE B 1 267 ? -15.367 22.469 12.688 1 97.06 267 PHE B C 1
ATOM 5131 O O . PHE B 1 267 ? -15.453 23.516 13.336 1 97.06 267 PHE B O 1
ATOM 5138 N N . ARG B 1 268 ? -16.188 22.094 11.789 1 96.38 268 ARG B N 1
ATOM 5139 C CA . ARG B 1 268 ? -17.406 22.875 11.508 1 96.38 268 ARG B CA 1
ATOM 5140 C C . ARG B 1 268 ? -18.656 22.016 11.711 1 96.38 268 ARG B C 1
ATOM 5142 O O . ARG B 1 268 ? -18.797 20.953 11.094 1 96.38 268 ARG B O 1
ATOM 5149 N N . GLU B 1 269 ? -19.516 22.516 12.5 1 95.81 269 GLU B N 1
ATOM 5150 C CA . GLU B 1 269 ? -20.766 21.797 12.742 1 95.81 269 GLU B CA 1
ATOM 5151 C C . GLU B 1 269 ? -21.625 21.719 11.484 1 95.81 269 GLU B C 1
ATOM 5153 O O . GLU B 1 269 ? -22.344 20.75 11.273 1 95.81 269 GLU B O 1
ATOM 5158 N N . HIS B 1 270 ? -21.562 22.781 10.773 1 95.44 270 HIS B N 1
ATOM 5159 C CA . HIS B 1 270 ? -22.266 22.875 9.5 1 95.44 270 HIS B CA 1
ATOM 5160 C C . HIS B 1 270 ? -21.344 23.406 8.398 1 95.44 270 HIS B C 1
ATOM 5162 O O . HIS B 1 270 ? -20.75 24.469 8.555 1 95.44 270 HIS B O 1
ATOM 5168 N N . ASP B 1 271 ? -21.25 22.531 7.352 1 94.12 271 ASP B N 1
ATOM 5169 C CA . ASP B 1 271 ? -20.438 22.938 6.207 1 94.12 271 ASP B CA 1
ATOM 5170 C C . ASP B 1 271 ? -21.156 22.609 4.895 1 94.12 271 ASP B C 1
ATOM 5172 O O . ASP B 1 271 ? -21.266 21.438 4.523 1 94.12 271 ASP B O 1
ATOM 5176 N N . ASP B 1 272 ? -21.438 23.609 4.152 1 91.44 272 ASP B N 1
ATOM 5177 C CA . ASP B 1 272 ? -22.188 23.422 2.91 1 91.44 272 ASP B CA 1
ATOM 5178 C C . ASP B 1 272 ? -21.25 23.062 1.759 1 91.44 272 ASP B C 1
ATOM 5180 O O . ASP B 1 272 ? -21.656 22.391 0.806 1 91.44 272 ASP B O 1
ATOM 5184 N N . GLU B 1 273 ? -20.109 23.453 1.894 1 90.81 273 GLU B N 1
ATOM 5185 C CA . GLU B 1 273 ? -19.203 23.312 0.758 1 90.81 273 GLU B CA 1
ATOM 5186 C C . GLU B 1 273 ? -18.609 21.906 0.705 1 90.81 273 GLU B C 1
ATOM 5188 O O . GLU B 1 273 ? -18.578 21.281 -0.355 1 90.81 273 GLU B O 1
ATOM 5193 N N . PHE B 1 274 ? -18.156 21.438 1.876 1 90.38 274 PHE B N 1
ATOM 5194 C CA . PHE B 1 274 ? -17.406 20.188 1.84 1 90.38 274 PHE B CA 1
ATOM 5195 C C . PHE B 1 274 ? -18.125 19.109 2.658 1 90.38 274 PHE B C 1
ATOM 5197 O O . PHE B 1 274 ? -17.875 17.922 2.473 1 90.38 274 PHE B O 1
ATOM 5204 N N . GLY B 1 275 ? -19 19.469 3.488 1 90.62 275 GLY B N 1
ATOM 5205 C CA . GLY B 1 275 ? -19.672 18.531 4.379 1 90.62 275 GLY B CA 1
ATOM 5206 C C . GLY B 1 275 ? -21.078 18.188 3.926 1 90.62 275 GLY B C 1
ATOM 5207 O O . GLY B 1 275 ? -21.828 17.562 4.664 1 90.62 275 GLY B O 1
ATOM 5208 N N . ASP B 1 276 ? -21.469 18.641 2.787 1 88.38 276 ASP B N 1
ATOM 5209 C CA . ASP B 1 276 ? -22.797 18.406 2.24 1 88.38 276 ASP B CA 1
ATOM 5210 C C . ASP B 1 276 ? -23.875 18.859 3.215 1 88.38 276 ASP B C 1
ATOM 5212 O O . ASP B 1 276 ? -24.859 18.156 3.438 1 88.38 276 ASP B O 1
ATOM 5216 N N . GLY B 1 277 ? -23.594 19.906 3.916 1 90.94 277 GLY B N 1
ATOM 5217 C CA . GLY B 1 277 ? -24.562 20.484 4.84 1 90.94 277 GLY B CA 1
ATOM 5218 C C . GLY B 1 277 ? -24.453 19.922 6.246 1 90.94 277 GLY B C 1
ATOM 5219 O O . GLY B 1 277 ? -25.172 20.359 7.148 1 90.94 277 GLY B O 1
ATOM 5220 N N . GLY B 1 278 ? -23.594 19 6.438 1 93.62 278 GLY B N 1
ATOM 5221 C CA . GLY B 1 278 ? -23.391 18.438 7.762 1 93.62 278 GLY B CA 1
ATOM 5222 C C . GLY B 1 278 ? -22.062 18.812 8.375 1 93.62 278 GLY B C 1
ATOM 5223 O O . GLY B 1 278 ? -21.406 19.75 7.93 1 93.62 278 GLY B O 1
ATOM 5224 N N . ALA B 1 279 ? -21.797 18.156 9.461 1 96.94 279 ALA B N 1
ATOM 5225 C CA . ALA B 1 279 ? -20.547 18.406 10.172 1 96.94 279 ALA B CA 1
ATOM 5226 C C . ALA B 1 279 ? -19.344 17.984 9.328 1 96.94 279 ALA B C 1
ATOM 5228 O O . ALA B 1 279 ? -19.438 17.062 8.523 1 96.94 279 ALA B O 1
ATOM 5229 N N . TYR B 1 280 ? -18.266 18.719 9.531 1 97.62 280 TYR B N 1
ATOM 5230 C CA . TYR B 1 280 ? -17.062 18.484 8.75 1 97.62 280 TYR B CA 1
ATOM 5231 C C . TYR B 1 280 ? -15.812 18.734 9.586 1 97.62 280 TYR B C 1
ATOM 5233 O O . TYR B 1 280 ? -15.703 19.766 10.25 1 97.62 280 TYR B O 1
ATOM 5241 N N . GLY B 1 281 ? -14.969 17.719 9.609 1 98.38 281 GLY B N 1
ATOM 5242 C CA . GLY B 1 281 ? -13.68 17.875 10.266 1 98.38 281 GLY B CA 1
ATOM 5243 C C . GLY B 1 281 ? -12.516 17.875 9.297 1 98.38 281 GLY B C 1
ATOM 5244 O O . GLY B 1 281 ? -12.508 17.125 8.312 1 98.38 281 GLY B O 1
ATOM 5245 N N . LEU B 1 282 ? -11.586 18.781 9.555 1 98.25 282 LEU B N 1
ATOM 5246 C CA . LEU B 1 282 ? -10.391 18.906 8.719 1 98.25 282 LEU B CA 1
ATOM 5247 C C . LEU B 1 282 ? -9.133 18.984 9.57 1 98.25 282 LEU B C 1
ATOM 5249 O O . LEU B 1 282 ? -9.062 19.797 10.492 1 98.25 282 LEU B O 1
ATOM 5253 N N . PHE B 1 283 ? -8.242 18.094 9.32 1 98.12 283 PHE B N 1
ATOM 5254 C CA . PHE B 1 283 ? -6.91 18.078 9.914 1 98.12 283 PHE B CA 1
ATOM 5255 C C . PHE B 1 283 ? -5.84 18.125 8.828 1 98.12 283 PHE B C 1
ATOM 5257 O O . PHE B 1 283 ? -5.91 17.375 7.855 1 98.12 283 PHE B O 1
ATOM 5264 N N . THR B 1 284 ? -4.895 18.969 8.883 1 98.31 284 THR B N 1
ATOM 5265 C CA . THR B 1 284 ? -3.775 18.969 7.949 1 98.31 284 THR B CA 1
ATOM 5266 C C . THR B 1 284 ? -2.471 19.312 8.664 1 98.31 284 THR B C 1
ATOM 5268 O O . THR B 1 284 ? -2.473 20.047 9.656 1 98.31 284 THR B O 1
ATOM 5271 N N . THR B 1 285 ? -1.476 18.688 8.211 1 97.06 285 THR B N 1
ATOM 5272 C CA . THR B 1 285 ? -0.17 18.891 8.836 1 97.06 285 THR B CA 1
ATOM 5273 C C . THR B 1 285 ? 0.908 19.094 7.777 1 97.06 285 THR B C 1
ATOM 5275 O O . THR B 1 285 ? 0.768 18.641 6.641 1 97.06 285 THR B O 1
ATOM 5278 N N . ASP B 1 286 ? 1.886 19.812 8.18 1 97.06 286 ASP B N 1
ATOM 5279 C CA . ASP B 1 286 ? 3.121 20 7.422 1 97.06 286 ASP B CA 1
ATOM 5280 C C . ASP B 1 286 ? 4.336 20 8.344 1 97.06 286 ASP B C 1
ATOM 5282 O O . ASP B 1 286 ? 4.199 20.203 9.555 1 97.06 286 ASP B O 1
ATOM 5286 N N . PHE B 1 287 ? 5.465 19.781 7.734 1 97.19 287 PHE B N 1
ATOM 5287 C CA . PHE B 1 287 ? 6.695 19.828 8.516 1 97.19 287 PHE B CA 1
ATOM 5288 C C . PHE B 1 287 ? 7.332 21.219 8.438 1 97.19 287 PHE B C 1
ATOM 5290 O O . PHE B 1 287 ? 7.09 21.953 7.488 1 97.19 287 PHE B O 1
ATOM 5297 N N . VAL B 1 288 ? 8.086 21.562 9.438 1 96.56 288 VAL B N 1
ATOM 5298 C CA . VAL B 1 288 ? 8.836 22.812 9.445 1 96.56 288 VAL B CA 1
ATOM 5299 C C . VAL B 1 288 ? 10.125 22.641 8.656 1 96.56 288 VAL B C 1
ATOM 5301 O O . VAL B 1 288 ? 10.984 21.844 9.016 1 96.56 288 VAL B O 1
ATOM 5304 N N . ASP B 1 289 ? 10.242 23.438 7.684 1 94.5 289 ASP B N 1
ATOM 5305 C CA . ASP B 1 289 ? 11.406 23.344 6.812 1 94.5 289 ASP B CA 1
ATOM 5306 C C . ASP B 1 289 ? 12.656 23.859 7.508 1 94.5 289 ASP B C 1
ATOM 5308 O O . ASP B 1 289 ? 13.727 23.25 7.414 1 94.5 289 ASP B O 1
ATOM 5312 N N . LYS B 1 290 ? 12.492 25 8.133 1 94.75 290 LYS B N 1
ATOM 5313 C CA . LYS B 1 290 ? 13.602 25.609 8.852 1 94.75 290 LYS B CA 1
ATOM 5314 C C . LYS B 1 290 ? 13.125 26.219 10.172 1 94.75 290 LYS B C 1
ATOM 5316 O O . LYS B 1 290 ? 12.219 27.062 10.18 1 94.75 290 LYS B O 1
ATOM 5321 N N . ASP B 1 291 ? 13.75 25.766 11.164 1 94.75 291 ASP B N 1
ATOM 5322 C CA . ASP B 1 291 ? 13.492 26.281 12.508 1 94.75 291 ASP B CA 1
ATOM 5323 C C . ASP B 1 291 ? 14.75 26.906 13.102 1 94.75 291 ASP B C 1
ATOM 5325 O O . ASP B 1 291 ? 15.672 26.188 13.492 1 94.75 291 ASP B O 1
ATOM 5329 N N . GLU B 1 292 ? 14.781 28.188 13.328 1 93.81 292 GLU B N 1
ATOM 5330 C CA . GLU B 1 292 ? 15.984 28.875 13.812 1 93.81 292 GLU B CA 1
ATOM 5331 C C . GLU B 1 292 ? 16.141 28.703 15.32 1 93.81 292 GLU B C 1
ATOM 5333 O O . GLU B 1 292 ? 17.25 28.781 15.852 1 93.81 292 GLU B O 1
ATOM 5338 N N . LEU B 1 293 ? 15.07 28.594 15.977 1 92.06 293 LEU B N 1
ATOM 5339 C CA . LEU B 1 293 ? 15.125 28.406 17.422 1 92.06 293 LEU B CA 1
ATOM 5340 C C . LEU B 1 293 ? 15.641 27.016 17.766 1 92.06 293 LEU B C 1
ATOM 5342 O O . LEU B 1 293 ? 16.422 26.859 18.703 1 92.06 293 LEU B O 1
ATOM 5346 N N . VAL B 1 294 ? 15.188 26 17.031 1 91.81 294 VAL B N 1
ATOM 5347 C CA . VAL B 1 294 ? 15.602 24.625 17.234 1 91.81 294 VAL B CA 1
ATOM 5348 C C . VAL B 1 294 ? 15.992 24 15.898 1 91.81 294 VAL B C 1
ATOM 5350 O O . VAL B 1 294 ? 15.234 23.219 15.328 1 91.81 294 VAL B O 1
ATOM 5353 N N . PRO B 1 295 ? 17.156 24.234 15.539 1 92.5 295 PRO B N 1
ATOM 5354 C CA . PRO B 1 295 ? 17.578 23.734 14.234 1 92.5 295 PRO B CA 1
ATOM 5355 C C . PRO B 1 295 ? 17.734 22.219 14.195 1 92.5 295 PRO B C 1
ATOM 5357 O O . PRO B 1 295 ? 18.141 21.609 15.195 1 92.5 295 PRO B O 1
ATOM 5360 N N . TYR B 1 296 ? 17.344 21.734 13.07 1 91.81 296 TYR B N 1
ATOM 5361 C CA . TYR B 1 296 ? 17.562 20.297 12.852 1 91.81 296 TYR B CA 1
ATOM 5362 C C . TYR B 1 296 ? 19.047 19.984 12.727 1 91.81 296 TYR B C 1
ATOM 5364 O O . TYR B 1 296 ? 19.781 20.719 12.062 1 91.81 296 TYR B O 1
ATOM 5372 N N . ASN B 1 297 ? 19.453 18.922 13.438 1 90.56 297 ASN B N 1
ATOM 5373 C CA . ASN B 1 297 ? 20.812 18.422 13.305 1 90.56 297 ASN B CA 1
ATOM 5374 C C . ASN B 1 297 ? 20.875 17.156 12.469 1 90.56 297 ASN B C 1
ATOM 5376 O O . ASN B 1 297 ? 20.641 16.062 12.977 1 90.56 297 ASN B O 1
ATOM 5380 N N . PRO B 1 298 ? 21.328 17.266 11.281 1 90.5 298 PRO B N 1
ATOM 5381 C CA . PRO B 1 298 ? 21.281 16.125 10.367 1 90.5 298 PRO B CA 1
ATOM 5382 C C . PRO B 1 298 ? 22.312 15.047 10.719 1 90.5 298 PRO B C 1
ATOM 5384 O O . PRO B 1 298 ? 22.266 13.945 10.156 1 90.5 298 PRO B O 1
ATOM 5387 N N . HIS B 1 299 ? 23.188 15.305 11.641 1 90.38 299 HIS B N 1
ATOM 5388 C CA . HIS B 1 299 ? 24.219 14.336 12 1 90.38 299 HIS B CA 1
ATOM 5389 C C . HIS B 1 299 ? 23.781 13.469 13.18 1 90.38 299 HIS B C 1
ATOM 5391 O O . HIS B 1 299 ? 24.391 12.438 13.453 1 90.38 299 HIS B O 1
ATOM 5397 N N . GLU B 1 300 ? 22.766 13.875 13.766 1 91.25 300 GLU B N 1
ATOM 5398 C CA . GLU B 1 300 ? 22.391 13.188 15 1 91.25 300 GLU B CA 1
ATOM 5399 C C . GLU B 1 300 ? 21.078 12.422 14.844 1 91.25 300 GLU B C 1
ATOM 5401 O O . GLU B 1 300 ? 20.906 11.352 15.43 1 91.25 300 GLU B O 1
ATOM 5406 N N . ARG B 1 301 ? 20.219 13.031 14.078 1 94.38 301 ARG B N 1
ATOM 5407 C CA . ARG B 1 301 ? 18.891 12.445 14 1 94.38 301 ARG B CA 1
ATOM 5408 C C . ARG B 1 301 ? 18.391 12.398 12.562 1 94.38 301 ARG B C 1
ATOM 5410 O O . ARG B 1 301 ? 18.797 13.219 11.734 1 94.38 301 ARG B O 1
ATOM 5417 N N . LEU B 1 302 ? 17.578 11.336 12.336 1 96.38 302 LEU B N 1
ATOM 5418 C CA . LEU B 1 302 ? 16.859 11.328 11.07 1 96.38 302 LEU B CA 1
ATOM 5419 C C . LEU B 1 302 ? 15.641 12.234 11.125 1 96.38 302 LEU B C 1
ATOM 5421 O O . LEU B 1 302 ? 14.961 12.305 12.156 1 96.38 302 LEU B O 1
ATOM 5425 N N . ARG B 1 303 ? 15.414 12.906 10.07 1 96.56 303 ARG B N 1
ATOM 5426 C CA . ARG B 1 303 ? 14.273 13.812 10.008 1 96.56 303 ARG B CA 1
ATOM 5427 C C . ARG B 1 303 ? 13.047 13.117 9.422 1 96.56 303 ARG B C 1
ATOM 5429 O O . ARG B 1 303 ? 13.117 12.547 8.328 1 96.56 303 ARG B O 1
ATOM 5436 N N . TYR B 1 304 ? 11.977 13.133 10.148 1 96.75 304 TYR B N 1
ATOM 5437 C CA . TYR B 1 304 ? 10.711 12.516 9.773 1 96.75 304 TYR B CA 1
ATOM 5438 C C . TYR B 1 304 ? 9.695 13.578 9.359 1 96.75 304 TYR B C 1
ATOM 5440 O O . TYR B 1 304 ? 8.938 14.078 10.195 1 96.75 304 TYR B O 1
ATOM 5448 N N . ASP B 1 305 ? 9.594 13.836 8.023 1 96.62 305 ASP B N 1
ATOM 5449 C CA . ASP B 1 305 ? 8.719 14.867 7.473 1 96.62 305 ASP B CA 1
ATOM 5450 C C . ASP B 1 305 ? 7.375 14.281 7.051 1 96.62 305 ASP B C 1
ATOM 5452 O O . ASP B 1 305 ? 7.324 13.352 6.25 1 96.62 305 ASP B O 1
ATOM 5456 N N . VAL B 1 306 ? 6.359 14.922 7.562 1 97.25 306 VAL B N 1
ATOM 5457 C CA . VAL B 1 306 ? 5.02 14.438 7.238 1 97.25 306 VAL B CA 1
ATOM 5458 C C . VAL B 1 306 ? 4.172 15.586 6.695 1 97.25 306 VAL B C 1
ATOM 5460 O O . VAL B 1 306 ? 4.051 16.625 7.336 1 97.25 306 VAL B O 1
ATOM 5463 N N . THR B 1 307 ? 3.652 15.406 5.539 1 97.44 307 THR B N 1
ATOM 5464 C CA . THR B 1 307 ? 2.59 16.234 4.98 1 97.44 307 THR B CA 1
ATOM 5465 C C . THR B 1 307 ? 1.309 15.43 4.805 1 97.44 307 THR B C 1
ATOM 5467 O O . THR B 1 307 ? 1.289 14.438 4.07 1 97.44 307 THR B O 1
ATOM 5470 N N . ALA B 1 308 ? 0.275 15.867 5.465 1 98.19 308 ALA B N 1
ATOM 5471 C CA . ALA B 1 308 ? -0.917 15.023 5.457 1 98.19 308 ALA B CA 1
ATOM 5472 C C . ALA B 1 308 ? -2.188 15.867 5.527 1 98.19 308 ALA B C 1
ATOM 5474 O O . ALA B 1 308 ? -2.143 17.031 5.902 1 98.19 308 ALA B O 1
ATOM 5475 N N . VAL B 1 309 ? -3.229 15.297 5.137 1 98.44 309 VAL B N 1
ATOM 5476 C CA . VAL B 1 309 ? -4.57 15.859 5.277 1 98.44 309 VAL B CA 1
ATOM 5477 C C . VAL B 1 309 ? -5.551 14.75 5.664 1 98.44 309 VAL B C 1
ATOM 5479 O O . VAL B 1 309 ? -5.457 13.625 5.164 1 98.44 309 VAL B O 1
ATOM 5482 N N . LEU B 1 310 ? -6.375 15.031 6.605 1 98.5 310 LEU B N 1
ATOM 5483 C CA . LEU B 1 310 ? -7.473 14.164 7.035 1 98.5 310 LEU B CA 1
ATOM 5484 C C . LEU B 1 310 ? -8.797 14.922 7.008 1 98.5 310 LEU B C 1
ATOM 5486 O O . LEU B 1 310 ? -8.883 16.062 7.484 1 98.5 310 LEU B O 1
ATOM 5490 N N . THR B 1 311 ? -9.758 14.328 6.461 1 98.5 311 THR B N 1
ATOM 5491 C CA . THR B 1 311 ? -11.102 14.883 6.516 1 98.5 311 THR B CA 1
ATOM 5492 C C . THR B 1 311 ? -12.078 13.867 7.102 1 98.5 311 THR B C 1
ATOM 5494 O O . THR B 1 311 ? -11.93 12.664 6.898 1 98.5 311 THR B O 1
ATOM 5497 N N . VAL B 1 312 ? -12.992 14.367 7.836 1 98.38 312 VAL B N 1
ATOM 5498 C CA . VAL B 1 312 ? -14.047 13.547 8.43 1 98.38 312 VAL B CA 1
ATOM 5499 C C . VAL B 1 312 ? -15.414 14.102 8.047 1 98.38 312 VAL B C 1
ATOM 5501 O O . VAL B 1 312 ? -15.695 15.281 8.281 1 98.38 312 VAL B O 1
ATOM 5504 N N . LYS B 1 313 ? -16.203 13.305 7.551 1 96.44 313 LYS B N 1
ATOM 5505 C CA . LYS B 1 313 ? -17.547 13.758 7.223 1 96.44 313 LYS B CA 1
ATOM 5506 C C . LYS B 1 313 ? -18.516 12.578 7.16 1 96.44 313 LYS B C 1
ATOM 5508 O O . LYS B 1 313 ? -18.094 11.422 7.074 1 96.44 313 LYS B O 1
ATOM 5513 N N . ALA B 1 314 ? -19.719 12.93 7.219 1 95 314 ALA B N 1
ATOM 5514 C CA . ALA B 1 314 ? -20.75 11.914 7.121 1 95 314 ALA B CA 1
ATOM 5515 C C . ALA B 1 314 ? -21.141 11.664 5.664 1 95 314 ALA B C 1
ATOM 5517 O O . ALA B 1 314 ? -21.141 12.586 4.848 1 95 314 ALA B O 1
ATOM 5518 N N . GLN B 1 315 ? -21.344 10.344 5.395 1 91.12 315 GLN B N 1
ATOM 5519 C CA . GLN B 1 315 ? -21.781 9.922 4.066 1 91.12 315 GLN B CA 1
ATOM 5520 C C . GLN B 1 315 ? -23.016 9.031 4.145 1 91.12 315 GLN B C 1
ATOM 5522 O O . GLN B 1 315 ? -23.125 8.18 5.027 1 91.12 315 GLN B O 1
ATOM 5527 N N . ARG B 1 316 ? -23.938 9.344 3.273 1 85.88 316 ARG B N 1
ATOM 5528 C CA . ARG B 1 316 ? -25.094 8.461 3.17 1 85.88 316 ARG B CA 1
ATOM 5529 C C . ARG B 1 316 ? -24.781 7.273 2.26 1 85.88 316 ARG B C 1
ATOM 5531 O O . ARG B 1 316 ? -24.141 7.43 1.22 1 85.88 316 ARG B O 1
ATOM 5538 N N . CYS B 1 317 ? -25.047 6.145 2.844 1 84.62 317 CYS B N 1
ATOM 5539 C CA . CYS B 1 317 ? -24.812 4.953 2.037 1 84.62 317 CYS B CA 1
ATOM 5540 C C . CYS B 1 317 ? -26 3.996 2.113 1 84.62 317 CYS B C 1
ATOM 5542 O O . CYS B 1 317 ? -26.781 4.047 3.062 1 84.62 317 CYS B O 1
ATOM 5544 N N . LYS B 1 318 ? -26.156 3.271 0.992 1 78 318 LYS B N 1
ATOM 5545 C CA . LYS B 1 318 ? -27.188 2.24 0.953 1 78 318 LYS B CA 1
ATOM 5546 C C . LYS B 1 318 ? -26.594 0.862 1.242 1 78 318 LYS B C 1
ATOM 5548 O O . LYS B 1 318 ? -25.578 0.484 0.664 1 78 318 LYS B O 1
ATOM 5553 N N . ARG B 1 319 ? -27.156 0.253 2.25 1 73.81 319 ARG B N 1
ATOM 5554 C CA . ARG B 1 319 ? -26.703 -1.092 2.586 1 73.81 319 ARG B CA 1
ATOM 5555 C C . ARG B 1 319 ? -27.875 -2.047 2.736 1 73.81 319 ARG B C 1
ATOM 5557 O O . ARG B 1 319 ? -28.984 -1.624 3.061 1 73.81 319 ARG B O 1
ATOM 5564 N N . LEU B 1 320 ? -27.484 -3.232 2.352 1 71.38 320 LEU B N 1
ATOM 5565 C CA . LEU B 1 320 ? -28.5 -4.258 2.551 1 71.38 320 LEU B CA 1
ATOM 5566 C C . LEU B 1 320 ? -28.609 -4.648 4.02 1 71.38 320 LEU B C 1
ATOM 5568 O O . LEU B 1 320 ? -27.594 -4.941 4.656 1 71.38 320 LEU B O 1
ATOM 5572 N N . ASN B 1 321 ? -29.797 -4.559 4.605 1 66.69 321 ASN B N 1
ATOM 5573 C CA . ASN B 1 321 ? -29.984 -4.996 5.984 1 66.69 321 ASN B CA 1
ATOM 5574 C C . ASN B 1 321 ? -30.094 -6.516 6.078 1 66.69 321 ASN B C 1
ATOM 5576 O O . ASN B 1 321 ? -29.953 -7.219 5.074 1 66.69 321 ASN B O 1
ATOM 5580 N N . THR B 1 322 ? -30.094 -6.969 7.332 1 66.81 322 THR B N 1
ATOM 5581 C CA . THR B 1 322 ? -30.156 -8.406 7.594 1 66.81 322 THR B CA 1
ATOM 5582 C C . THR B 1 322 ? -31.312 -9.047 6.84 1 66.81 322 THR B C 1
ATOM 5584 O O . THR B 1 322 ? -31.266 -10.227 6.508 1 66.81 322 THR B O 1
ATOM 5587 N N . ALA B 1 323 ? -32.312 -8.25 6.574 1 71.62 323 ALA B N 1
ATOM 5588 C CA . ALA B 1 323 ? -33.5 -8.734 5.887 1 71.62 323 ALA B CA 1
ATOM 5589 C C . ALA B 1 323 ? -33.344 -8.625 4.375 1 71.62 323 ALA B C 1
ATOM 5591 O O . ALA B 1 323 ? -34.281 -8.961 3.623 1 71.62 323 ALA B O 1
ATOM 5592 N N . GLY B 1 324 ? -32.156 -8.211 3.965 1 71.62 324 GLY B N 1
ATOM 5593 C CA . GLY B 1 324 ? -31.906 -8.094 2.537 1 71.62 324 GLY B CA 1
ATOM 5594 C C . GLY B 1 324 ? -32.531 -6.852 1.923 1 71.62 324 GLY B C 1
ATOM 5595 O O . GLY B 1 324 ? -32.688 -6.777 0.705 1 71.62 324 GLY B O 1
ATOM 5596 N N . VAL B 1 325 ? -33.031 -5.969 2.828 1 77.25 325 VAL B N 1
ATOM 5597 C CA . VAL B 1 325 ? -33.656 -4.738 2.357 1 77.25 325 VAL B CA 1
ATOM 5598 C C . VAL B 1 325 ? -32.625 -3.613 2.33 1 77.25 325 VAL B C 1
ATOM 5600 O O . VAL B 1 325 ? -31.797 -3.502 3.232 1 77.25 325 VAL B O 1
ATOM 5603 N N . LEU B 1 326 ? -32.656 -2.891 1.263 1 81.06 326 LEU B N 1
ATOM 5604 C CA . LEU B 1 326 ? -31.75 -1.76 1.132 1 81.06 326 LEU B CA 1
ATOM 5605 C C . LEU B 1 326 ? -32.156 -0.623 2.062 1 81.06 326 LEU B C 1
ATOM 5607 O O . LEU B 1 326 ? -33.281 -0.109 1.97 1 81.06 326 LEU B O 1
ATOM 5611 N N . VAL B 1 327 ? -31.406 -0.37 3.008 1 81.56 327 VAL B N 1
ATOM 5612 C CA . VAL B 1 327 ? -31.672 0.713 3.951 1 81.56 327 VAL B CA 1
ATOM 5613 C C . VAL B 1 327 ? -30.594 1.785 3.818 1 81.56 327 VAL B C 1
ATOM 5615 O O . VAL B 1 327 ? -29.422 1.475 3.541 1 81.56 327 VAL B O 1
ATOM 5618 N N . GLU B 1 328 ? -31.078 3 3.959 1 83.31 328 GLU B N 1
ATOM 5619 C CA . GLU B 1 328 ? -30.141 4.121 3.951 1 83.31 328 GLU B CA 1
ATOM 5620 C C . GLU B 1 328 ? -29.531 4.34 5.332 1 83.31 328 GLU B C 1
ATOM 5622 O O . GLU B 1 328 ? -30.234 4.344 6.336 1 83.31 328 GLU B O 1
ATOM 5627 N N . GLU B 1 329 ? -28.219 4.266 5.289 1 85.25 329 GLU B N 1
ATOM 5628 C CA . GLU B 1 329 ? -27.5 4.484 6.543 1 85.25 329 GLU B CA 1
ATOM 5629 C C . GLU B 1 329 ? -26.438 5.566 6.395 1 85.25 329 GLU B C 1
ATOM 5631 O O . GLU B 1 329 ? -25.984 5.84 5.285 1 85.25 329 GLU B O 1
ATOM 5636 N N . GLN B 1 330 ? -26.359 6.25 7.512 1 88.81 330 GLN B N 1
ATOM 5637 C CA . GLN B 1 330 ? -25.281 7.238 7.551 1 88.81 330 GLN B CA 1
ATOM 5638 C C . GLN B 1 330 ? -24.031 6.66 8.188 1 88.81 330 GLN B C 1
ATOM 5640 O O . GLN B 1 330 ? -24.094 5.969 9.203 1 88.81 330 GLN B O 1
ATOM 5645 N N . VAL B 1 331 ? -22.938 6.895 7.477 1 92.31 331 VAL B N 1
ATOM 5646 C CA . VAL B 1 331 ? -21.656 6.426 8 1 92.31 331 VAL B CA 1
ATOM 5647 C C . VAL B 1 331 ? -20.656 7.578 8.023 1 92.31 331 VAL B C 1
ATOM 5649 O O . VAL B 1 331 ? -20.688 8.453 7.152 1 92.31 331 VAL B O 1
ATOM 5652 N N . VAL B 1 332 ? -19.906 7.625 9.07 1 97.31 332 VAL B N 1
ATOM 5653 C CA . VAL B 1 332 ? -18.859 8.633 9.125 1 97.31 332 VAL B CA 1
ATOM 5654 C C . VAL B 1 332 ? -17.609 8.109 8.422 1 97.31 332 VAL B C 1
ATOM 5656 O O . VAL B 1 332 ? -17.172 6.98 8.672 1 97.31 332 VAL B O 1
ATOM 5659 N N . VAL B 1 333 ? -17.031 8.938 7.574 1 97.44 333 VAL B N 1
ATOM 5660 C CA . VAL B 1 333 ? -15.906 8.508 6.754 1 97.44 333 VAL B CA 1
ATOM 5661 C C . VAL B 1 333 ? -14.688 9.367 7.07 1 97.44 333 VAL B C 1
ATOM 5663 O O . VAL B 1 333 ? -14.75 10.602 7 1 97.44 333 VAL B O 1
ATOM 5666 N N . LEU B 1 334 ? -13.633 8.711 7.418 1 98.38 334 LEU B N 1
ATOM 5667 C CA . LEU B 1 334 ? -12.32 9.352 7.527 1 98.38 334 LEU B CA 1
ATOM 5668 C C . LEU B 1 334 ? -11.516 9.148 6.246 1 98.38 334 LEU B C 1
ATOM 5670 O O . LEU B 1 334 ? -11.273 8.016 5.832 1 98.38 334 LEU B O 1
ATOM 5674 N N . THR B 1 335 ? -11.164 10.227 5.578 1 98.12 335 THR B N 1
ATOM 5675 C CA . THR B 1 335 ? -10.273 10.203 4.426 1 98.12 335 THR B CA 1
ATOM 5676 C C . THR B 1 335 ? -8.914 10.797 4.777 1 98.12 335 THR B C 1
ATOM 5678 O O . THR B 1 335 ? -8.844 11.891 5.348 1 98.12 335 THR B O 1
ATOM 5681 N N . ARG B 1 336 ? -7.867 10.086 4.398 1 97.88 336 ARG B N 1
ATOM 5682 C CA . ARG B 1 336 ? -6.523 10.531 4.746 1 97.88 336 ARG B CA 1
ATOM 5683 C C . ARG B 1 336 ? -5.578 10.414 3.557 1 97.88 336 ARG B C 1
ATOM 5685 O O . ARG B 1 336 ? -5.633 9.438 2.811 1 97.88 336 ARG B O 1
ATOM 5692 N N . SER B 1 337 ? -4.84 11.406 3.332 1 97 337 SER B N 1
ATOM 5693 C CA . SER B 1 337 ? -3.699 11.383 2.42 1 97 337 SER B CA 1
ATOM 5694 C C . SER B 1 337 ? -2.434 11.891 3.107 1 97 337 SER B C 1
ATOM 5696 O O . SER B 1 337 ? -2.469 12.891 3.828 1 97 337 SER B O 1
ATOM 5698 N N . CYS B 1 338 ? -1.38 11.156 2.881 1 96.56 338 CYS B N 1
ATOM 5699 C CA . CYS B 1 338 ? -0.156 11.5 3.596 1 96.56 338 CYS B CA 1
ATOM 5700 C C . CYS B 1 338 ? 1.074 11.203 2.746 1 96.56 338 CYS B C 1
ATOM 5702 O O . CYS B 1 338 ? 1.137 10.164 2.078 1 96.56 338 CYS B O 1
ATOM 5704 N N . LEU B 1 339 ? 1.956 12.117 2.676 1 96.5 339 LEU B N 1
ATOM 5705 C CA . LEU B 1 339 ? 3.307 11.914 2.158 1 96.5 339 LEU B CA 1
ATOM 5706 C C . LEU B 1 339 ? 4.336 12 3.279 1 96.5 339 LEU B C 1
ATOM 5708 O O . LEU B 1 339 ? 4.383 12.992 4.008 1 96.5 339 LEU B O 1
ATOM 5712 N N . ILE B 1 340 ? 5.113 10.961 3.404 1 97.25 340 ILE B N 1
ATOM 5713 C CA . ILE B 1 340 ? 6.137 10.898 4.445 1 97.25 340 ILE B CA 1
ATOM 5714 C C . ILE B 1 340 ? 7.52 10.797 3.801 1 97.25 340 ILE B C 1
ATOM 5716 O O . ILE B 1 340 ? 7.707 10.062 2.828 1 97.25 340 ILE B O 1
ATOM 5720 N N . LYS B 1 341 ? 8.391 11.531 4.352 1 95.81 341 LYS B N 1
ATOM 5721 C CA . LYS B 1 341 ? 9.789 11.477 3.947 1 95.81 341 LYS B CA 1
ATOM 5722 C C . LYS B 1 341 ? 10.703 11.289 5.152 1 95.81 341 LYS B C 1
ATOM 5724 O O . LYS B 1 341 ? 10.664 12.078 6.102 1 95.81 341 LYS B O 1
ATOM 5729 N N . LEU B 1 342 ? 11.398 10.258 5.086 1 96.75 342 LEU B N 1
ATOM 5730 C CA . LEU B 1 342 ? 12.438 10.023 6.082 1 96.75 342 LEU B CA 1
ATOM 5731 C C . LEU B 1 342 ? 13.812 10.391 5.531 1 96.75 342 LEU B C 1
ATOM 5733 O O . LEU B 1 342 ? 14.367 9.656 4.707 1 96.75 342 LEU B O 1
ATOM 5737 N N . ARG B 1 343 ? 14.32 11.461 6.047 1 94.69 343 ARG B N 1
ATOM 5738 C CA . ARG B 1 343 ? 15.578 12.016 5.543 1 94.69 343 ARG B CA 1
ATOM 5739 C C . ARG B 1 343 ? 16.75 11.594 6.422 1 94.69 343 ARG B C 1
ATOM 5741 O O . ARG B 1 343 ? 16.719 11.766 7.641 1 94.69 343 ARG B O 1
ATOM 5748 N N . HIS B 1 344 ? 17.781 11.008 5.789 1 89.44 344 HIS B N 1
ATOM 5749 C CA . HIS B 1 344 ? 18.938 10.562 6.551 1 89.44 344 HIS B CA 1
ATOM 5750 C C . HIS B 1 344 ? 20.219 11.195 6.023 1 89.44 344 HIS B C 1
ATOM 5752 O O . HIS B 1 344 ? 21.328 10.766 6.371 1 89.44 344 HIS B O 1
ATOM 5758 N N . GLU B 1 345 ? 20.219 12.172 5.32 1 77.88 345 GLU B N 1
ATOM 5759 C CA . GLU B 1 345 ? 21.234 13.023 4.699 1 77.88 345 GLU B CA 1
ATOM 5760 C C . GLU B 1 345 ? 22.641 12.508 4.98 1 77.88 345 GLU B C 1
ATOM 5762 O O . GLU B 1 345 ? 23.188 11.711 4.215 1 77.88 345 GLU B O 1
ATOM 5767 N N . ASP B 1 346 ? 23.109 12.703 6.211 1 77.12 346 ASP B N 1
ATOM 5768 C CA . ASP B 1 346 ? 24.516 12.5 6.527 1 77.12 346 ASP B CA 1
ATOM 5769 C C . ASP B 1 346 ? 24.703 11.234 7.367 1 77.12 346 ASP B C 1
ATOM 5771 O O . ASP B 1 346 ? 25.844 10.875 7.695 1 77.12 346 ASP B O 1
ATOM 5775 N N . ILE B 1 347 ? 23.703 10.633 7.617 1 86.06 347 ILE B N 1
ATOM 5776 C CA . ILE B 1 347 ? 23.812 9.469 8.484 1 86.06 347 ILE B CA 1
ATOM 5777 C C . ILE B 1 347 ? 23.875 8.195 7.645 1 86.06 347 ILE B C 1
ATOM 5779 O O . ILE B 1 347 ? 22.922 7.883 6.914 1 86.06 347 ILE B O 1
ATOM 5783 N N . ALA B 1 348 ? 24.953 7.57 7.766 1 85.69 348 ALA B N 1
ATOM 5784 C CA . ALA B 1 348 ? 25.109 6.289 7.086 1 85.69 348 ALA B CA 1
ATOM 5785 C C . ALA B 1 348 ? 24.375 5.176 7.84 1 85.69 348 ALA B C 1
ATOM 5787 O O . ALA B 1 348 ? 24.641 4.961 9.031 1 85.69 348 ALA B O 1
ATOM 5788 N N . LEU B 1 349 ? 23.516 4.512 7.141 1 89.75 349 LEU B N 1
ATOM 5789 C CA . LEU B 1 349 ? 22.734 3.438 7.754 1 89.75 349 LEU B CA 1
ATOM 5790 C C . LEU B 1 349 ? 23.219 2.074 7.277 1 89.75 349 LEU B C 1
ATOM 5792 O O . LEU B 1 349 ? 23.391 1.86 6.074 1 89.75 349 LEU B O 1
ATOM 5796 N N . PRO B 1 350 ? 23.453 1.264 8.305 1 88.25 350 PRO B N 1
ATOM 5797 C CA . PRO B 1 350 ? 23.688 -0.115 7.871 1 88.25 350 PRO B CA 1
ATOM 5798 C C . PRO B 1 350 ? 22.547 -0.664 7.012 1 88.25 350 PRO B C 1
ATOM 5800 O O . PRO B 1 350 ? 21.406 -0.219 7.141 1 88.25 350 PRO B O 1
ATOM 5803 N N . ILE B 1 351 ? 22.875 -1.695 6.23 1 83.5 351 ILE B N 1
ATOM 5804 C CA . ILE B 1 351 ? 21.953 -2.248 5.246 1 83.5 351 ILE B CA 1
ATOM 5805 C C . ILE B 1 351 ? 20.688 -2.75 5.949 1 83.5 351 ILE B C 1
ATOM 5807 O O . ILE B 1 351 ? 19.578 -2.484 5.5 1 83.5 351 ILE B O 1
ATOM 5811 N N . GLU B 1 352 ? 20.828 -3.416 6.988 1 87.44 352 GLU B N 1
ATOM 5812 C CA . GLU B 1 352 ? 19.688 -3.971 7.711 1 87.44 352 GLU B CA 1
ATOM 5813 C C . GLU B 1 352 ? 18.812 -2.865 8.297 1 87.44 352 GLU B C 1
ATOM 5815 O O . GLU B 1 352 ? 17.578 -2.938 8.227 1 87.44 352 GLU B O 1
ATOM 5820 N N . THR B 1 353 ? 19.438 -1.883 8.844 1 91.88 353 THR B N 1
ATOM 5821 C CA . THR B 1 353 ? 18.719 -0.752 9.414 1 91.88 353 THR B CA 1
ATOM 5822 C C . THR B 1 353 ? 17.984 0.022 8.328 1 91.88 353 THR B C 1
ATOM 5824 O O . THR B 1 353 ? 16.828 0.404 8.508 1 91.88 353 THR B O 1
ATOM 5827 N N . ALA B 1 354 ? 18.672 0.202 7.246 1 91.69 354 ALA B N 1
ATOM 5828 C CA . ALA B 1 354 ? 18.062 0.898 6.117 1 91.69 354 ALA B CA 1
ATOM 5829 C C . ALA B 1 354 ? 16.812 0.16 5.629 1 91.69 354 ALA B C 1
ATOM 5831 O O . ALA B 1 354 ? 15.789 0.782 5.344 1 91.69 354 ALA B O 1
ATOM 5832 N N . HIS B 1 355 ? 16.922 -1.056 5.578 1 90.88 355 HIS B N 1
ATOM 5833 C CA . HIS B 1 355 ? 15.797 -1.869 5.145 1 90.88 355 HIS B CA 1
ATOM 5834 C C . HIS B 1 355 ? 14.625 -1.744 6.109 1 90.88 355 HIS B C 1
ATOM 5836 O O . HIS B 1 355 ? 13.477 -1.563 5.684 1 90.88 355 HIS B O 1
ATOM 5842 N N . GLU B 1 356 ? 14.883 -1.839 7.336 1 91.75 356 GLU B N 1
ATOM 5843 C CA . GLU B 1 356 ? 13.844 -1.742 8.359 1 91.75 356 GLU B CA 1
ATOM 5844 C C . GLU B 1 356 ? 13.141 -0.386 8.305 1 91.75 356 GLU B C 1
ATOM 5846 O O . GLU B 1 356 ? 11.914 -0.309 8.398 1 91.75 356 GLU B O 1
ATOM 5851 N N . LEU B 1 357 ? 13.945 0.604 8.148 1 94.69 357 LEU B N 1
ATOM 5852 C CA . LEU B 1 357 ? 13.398 1.955 8.094 1 94.69 357 LEU B CA 1
ATOM 5853 C C . LEU B 1 357 ? 12.539 2.146 6.848 1 94.69 357 LEU B C 1
ATOM 5855 O O . LEU B 1 357 ? 11.469 2.752 6.914 1 94.69 357 LEU B O 1
ATOM 5859 N N . ARG B 1 358 ? 12.984 1.601 5.816 1 93.81 358 ARG B N 1
ATOM 5860 C CA . ARG B 1 358 ? 12.227 1.7 4.574 1 93.81 358 ARG B CA 1
ATOM 5861 C C . ARG B 1 358 ? 10.875 0.992 4.691 1 93.81 358 ARG B C 1
ATOM 5863 O O . ARG B 1 358 ? 9.859 1.5 4.219 1 93.81 358 ARG B O 1
ATOM 5870 N N . GLU B 1 359 ? 10.836 -0.087 5.289 1 91.38 359 GLU B N 1
ATOM 5871 C CA . GLU B 1 359 ? 9.617 -0.878 5.418 1 91.38 359 GLU B CA 1
ATOM 5872 C C . GLU B 1 359 ? 8.664 -0.257 6.434 1 91.38 359 GLU B C 1
ATOM 5874 O O . GLU B 1 359 ? 7.449 -0.452 6.352 1 91.38 359 GLU B O 1
ATOM 5879 N N . SER B 1 360 ? 9.258 0.488 7.281 1 91.06 360 SER B N 1
ATOM 5880 C CA . SER B 1 360 ? 8.438 0.979 8.383 1 91.06 360 SER B CA 1
ATOM 5881 C C . SER B 1 360 ? 8.016 2.428 8.156 1 91.06 360 SER B C 1
ATOM 5883 O O . SER B 1 360 ? 7.34 3.021 8.992 1 91.06 360 SER B O 1
ATOM 5885 N N . VAL B 1 361 ? 8.438 2.918 6.977 1 91.94 361 VAL B N 1
ATOM 5886 C CA . VAL B 1 361 ? 8.078 4.309 6.715 1 91.94 361 VAL B CA 1
ATOM 5887 C C . VAL B 1 361 ? 6.562 4.445 6.645 1 91.94 361 VAL B C 1
ATOM 5889 O O . VAL B 1 361 ? 5.898 3.713 5.906 1 91.94 361 VAL B O 1
ATOM 5892 N N . GLY B 1 362 ? 5.879 5.047 7.512 1 89.81 362 GLY B N 1
ATOM 5893 C CA . GLY B 1 362 ? 4.441 5.266 7.492 1 89.81 362 GLY B CA 1
ATOM 5894 C C . GLY B 1 362 ? 3.713 4.535 8.602 1 89.81 362 GLY B C 1
ATOM 5895 O O . GLY B 1 362 ? 2.494 4.672 8.75 1 89.81 362 GLY B O 1
ATOM 5896 N N . LYS B 1 363 ? 4.406 3.783 9.375 1 92.19 363 LYS B N 1
ATOM 5897 C CA . LYS B 1 363 ? 3.795 2.967 10.414 1 92.19 363 LYS B CA 1
ATOM 5898 C C . LYS B 1 363 ? 3.068 3.834 11.438 1 92.19 363 LYS B C 1
ATOM 5900 O O . LYS B 1 363 ? 2.096 3.393 12.055 1 92.19 363 LYS B O 1
ATOM 5905 N N . TRP B 1 364 ? 3.578 5.035 11.656 1 93.88 364 TRP B N 1
ATOM 5906 C CA . TRP B 1 364 ? 2.893 5.938 12.578 1 93.88 364 TRP B CA 1
ATOM 5907 C C . TRP B 1 364 ? 1.457 6.184 12.133 1 93.88 364 TRP B C 1
ATOM 5909 O O . TRP B 1 364 ? 0.561 6.348 12.961 1 93.88 364 TRP B O 1
ATOM 5919 N N . GLY B 1 365 ? 1.328 6.234 10.805 1 93.31 365 GLY B N 1
ATOM 5920 C CA . GLY B 1 365 ? -0.019 6.379 10.273 1 93.31 365 GLY B CA 1
ATOM 5921 C C . GLY B 1 365 ? -0.925 5.211 10.617 1 93.31 365 GLY B C 1
ATOM 5922 O O . GLY B 1 365 ? -2.123 5.395 10.844 1 93.31 365 GLY B O 1
ATOM 5923 N N . ASP B 1 366 ? -0.384 4.047 10.672 1 93.81 366 ASP B N 1
ATOM 5924 C CA . ASP B 1 366 ? -1.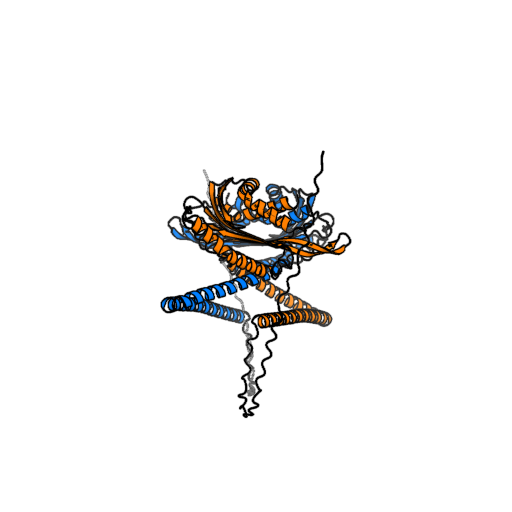152 2.867 11.062 1 93.81 366 ASP B CA 1
ATOM 5925 C C . ASP B 1 366 ? -1.567 2.938 12.531 1 93.81 366 ASP B C 1
ATOM 5927 O O . ASP B 1 366 ? -2.689 2.568 12.883 1 93.81 366 ASP B O 1
ATOM 5931 N N . VAL B 1 367 ? -0.688 3.383 13.32 1 96.06 367 VAL B N 1
ATOM 5932 C CA . VAL B 1 367 ? -0.983 3.555 14.734 1 96.06 367 VAL B CA 1
ATOM 5933 C C . VAL B 1 367 ? -2.162 4.508 14.906 1 96.06 367 VAL B C 1
ATOM 5935 O O . VAL B 1 367 ? -3.066 4.25 15.703 1 96.06 367 VAL B O 1
ATOM 5938 N N . MET B 1 368 ? -2.119 5.543 14.211 1 97 368 MET B N 1
ATOM 5939 C CA . MET B 1 368 ? -3.201 6.523 14.281 1 97 368 MET B CA 1
ATOM 5940 C C . MET B 1 368 ? -4.543 5.871 13.961 1 97 368 MET B C 1
ATOM 5942 O O . MET B 1 368 ? -5.5 6.004 14.727 1 97 368 MET B O 1
ATOM 5946 N N . LEU B 1 369 ? -4.594 5.207 12.852 1 96.06 369 LEU B N 1
ATOM 5947 C CA . LEU B 1 369 ? -5.844 4.594 12.422 1 96.06 369 LEU B CA 1
ATOM 5948 C C . LEU B 1 369 ? -6.324 3.561 13.438 1 96.06 369 LEU B C 1
ATOM 5950 O O . LEU B 1 369 ? -7.516 3.49 13.742 1 96.06 369 LEU B O 1
ATOM 5954 N N . GLN B 1 370 ? -5.434 2.83 13.922 1 94.94 370 GLN B N 1
ATOM 5955 C CA . GLN B 1 370 ? -5.762 1.821 14.93 1 94.94 370 GLN B CA 1
ATOM 5956 C C . GLN B 1 370 ? -6.301 2.467 16.203 1 94.94 370 GLN B C 1
ATOM 5958 O O . GLN B 1 370 ? -7.309 2.02 16.75 1 94.94 370 GLN B O 1
ATOM 5963 N N . THR B 1 371 ? -5.656 3.428 16.625 1 96.88 371 THR B N 1
ATOM 5964 C CA . THR B 1 371 ? -6.043 4.117 17.844 1 96.88 371 THR B CA 1
ATOM 5965 C C . THR B 1 371 ? -7.418 4.766 17.688 1 96.88 371 THR B C 1
ATOM 5967 O O . THR B 1 371 ? -8.281 4.625 18.562 1 96.88 371 THR B O 1
ATOM 5970 N N . VAL B 1 372 ? -7.594 5.473 16.641 1 97.62 372 VAL B N 1
ATOM 5971 C CA . VAL B 1 372 ? -8.859 6.148 16.391 1 97.62 372 VAL B CA 1
ATOM 5972 C C . VAL B 1 372 ? -9.992 5.125 16.375 1 97.62 372 VAL B C 1
ATOM 5974 O O . VAL B 1 372 ? -11.055 5.352 16.953 1 97.62 372 VAL B O 1
ATOM 5977 N N . ARG B 1 373 ? -9.773 4.074 15.758 1 96.06 373 ARG B N 1
ATOM 5978 C CA . ARG B 1 373 ? -10.789 3.027 15.727 1 96.06 373 ARG B CA 1
ATOM 5979 C C . ARG B 1 373 ? -11.102 2.523 17.141 1 96.06 373 ARG B C 1
ATOM 5981 O O . ARG B 1 373 ? -12.266 2.357 17.5 1 96.06 373 ARG B O 1
ATOM 5988 N N . GLN B 1 374 ? -10.102 2.275 17.875 1 94.81 374 GLN B N 1
ATOM 5989 C CA . GLN B 1 374 ? -10.273 1.785 19.234 1 94.81 374 GLN B CA 1
ATOM 5990 C C . GLN B 1 374 ? -11.094 2.76 20.078 1 94.81 374 GLN B C 1
ATOM 5992 O O . GLN B 1 374 ? -11.984 2.35 20.812 1 94.81 374 GLN B O 1
ATOM 5997 N N . ILE B 1 375 ? -10.797 3.996 19.922 1 96.25 375 ILE B N 1
ATOM 5998 C CA . ILE B 1 375 ? -11.477 5.027 20.688 1 96.25 375 ILE B CA 1
ATOM 5999 C C . ILE B 1 375 ? -12.93 5.145 20.234 1 96.25 375 ILE B C 1
ATOM 6001 O O . ILE B 1 375 ? -13.836 5.25 21.062 1 96.25 375 ILE B O 1
ATOM 6005 N N . VAL B 1 376 ? -13.109 5.098 18.938 1 96.5 376 VAL B N 1
ATOM 6006 C CA . VAL B 1 376 ? -14.43 5.344 18.359 1 96.5 376 VAL B CA 1
ATOM 6007 C C . VAL B 1 376 ? -15.367 4.188 18.703 1 96.5 376 VAL B C 1
ATOM 6009 O O . VAL B 1 376 ? -16.547 4.402 18.984 1 96.5 376 VAL B O 1
ATOM 6012 N N . TYR B 1 377 ? -14.922 2.965 18.688 1 93.19 377 TYR B N 1
ATOM 6013 C CA . TYR B 1 377 ? -15.789 1.813 18.922 1 93.19 377 TYR B CA 1
ATOM 6014 C C . TYR B 1 377 ? -15.805 1.425 20.391 1 93.19 377 TYR B C 1
ATOM 6016 O O . TYR B 1 377 ? -16.5 0.493 20.781 1 93.19 377 TYR B O 1
ATOM 6024 N N . ARG B 1 378 ? -15.156 1.999 21.25 1 86.38 378 ARG B N 1
ATOM 6025 C CA . ARG B 1 378 ? -15.281 1.801 22.688 1 86.38 378 ARG B CA 1
ATOM 6026 C C . ARG B 1 378 ? -16.484 2.555 23.234 1 86.38 378 ARG B C 1
ATOM 6028 O O . ARG B 1 378 ? -16.781 3.67 22.797 1 86.38 378 ARG B O 1
#

Organism: NCBI:txid53985

pLDDT: mean 76.55, std 25.62, range [15.41, 98.5]